Protein AF-A0A257V3H8-F1 (afdb_monomer_lite)

Foldseek 3Di:
DDDDDDDDDDDDDDDDDDDDDDDDDDDDDDDDDDDDDDDDDDDDDDDDDDDDDDDDDDDDDDDDDDDDDDDDDDDDDDDDDDDDDPDDPDDPPDDPPDPPQDFDPCLVVCVVVNFQAPVSVCVPVVCLLVLQCQACLQLQWAQFFQAPLDDHRDIDWQQPDQDQQLLFGQQLFQQFAQPVWQAQFRSHPVLSRQFFAQGGHHHPDGDDPVRSRRGNPLLFFFPDFLSSQQSGWDADPRGTTGGGRRDSNSVRRGHPGGFLVSVCLRCQLCCPCAAHWNQGLDLVQFVCNVVVDGPCVQQPADSNFTAPAFQFLQTRHHSCLPDHRAPCVPQNQQNDDDPCSVVVSVLSQAAGPQLFFQFKGKYAAEAELPFWDADPVVGWTGLRPQFRDRPSRPPTDDDHPHIDIGGFAKAKAATSDNPQNQHYYPLSFRRDAPPRPSIHIAGWHWHKYWHKFFPPAFQCPAPPNVSLCVPPVRVRHTRGFGFHVSCCTNPVDSLVRSVSSCVSSVVVVDDGPSDMDIDIDPHIRIGHHDHSGHPGTHDLQLFQAPPHPDPVVVRPDDPVRSPRSNHRD

Secondary structure (DSSP, 8-state):
------------PPP---PPPPP------------------------------------------------------------------S--------------TTHHHHHHH---THHHHHTT-TTHHHHHHTSHHHHSEEE-SSEETS-TT-EEESTTSEEGGGTEETTTTTT--TTSS-SS----GGGGSSB--SSPPPTTPPPPHHHHTTB-SHHHHBSS--HHHHTSEEEETTEEEE-----HHHHTTB-SS--HHHHHHHHHHHHSTTSSS----STTT-HHHHTT--HHHHS-EETTEE---S--SS----S-TT----THHHH-S----STTHHHHHHHTTTB-HHHHH---B-SB-EEETTS--EETTTTEE-SS------TTSTT-----S-B--BPPEEEEE----TT-TTSEETT------TTSTT-EEEEEEEEEEEEEEEEEEEGGGSTT-GGGGG-TTTTTPEEE----HHHHHHH--HHHHHHHHHHHHHTTT----S-EEEEEPSS-EEEE------SSPPPHHHHSSTT-S--TTTTT--HHHHHHHTS--

pLDDT: mean 76.51, std 23.91, range [25.48, 97.56]

Structure (mmCIF, N/CA/C/O backbone):
data_AF-A0A257V3H8-F1
#
_entry.id   AF-A0A257V3H8-F1
#
loop_
_atom_site.group_PDB
_atom_site.id
_atom_site.type_symbol
_atom_site.label_atom_id
_atom_site.label_alt_id
_atom_site.label_comp_id
_atom_site.label_asym_id
_atom_site.label_entity_id
_atom_site.label_seq_id
_atom_site.pdbx_PDB_ins_code
_atom_site.C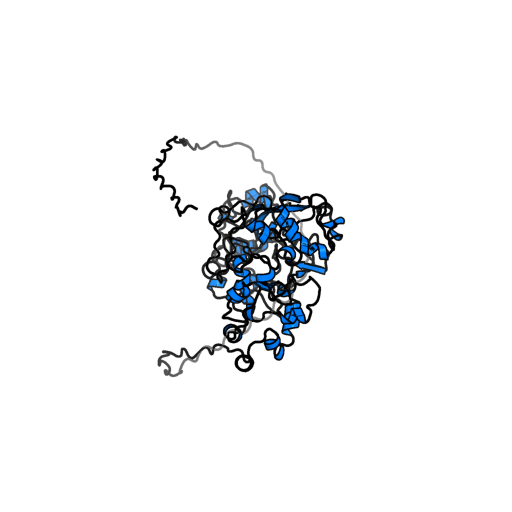artn_x
_atom_site.Cartn_y
_atom_site.Cartn_z
_atom_site.occupancy
_atom_site.B_iso_or_equiv
_atom_site.auth_seq_id
_atom_site.auth_comp_id
_atom_site.auth_asym_id
_atom_site.auth_atom_id
_atom_site.pdbx_PDB_model_num
ATOM 1 N N . MET A 1 1 ? 80.650 10.023 9.828 1.00 43.22 1 MET A N 1
ATOM 2 C CA . MET A 1 1 ? 79.212 10.230 9.554 1.00 43.22 1 MET A CA 1
ATOM 3 C C . MET A 1 1 ? 78.524 8.872 9.690 1.00 43.22 1 MET A C 1
ATOM 5 O O . MET A 1 1 ? 78.696 8.019 8.834 1.00 43.22 1 MET A O 1
ATOM 9 N N . SER A 1 2 ? 77.921 8.632 10.857 1.00 32.62 2 SER A N 1
ATOM 10 C CA . SER A 1 2 ? 77.280 7.393 11.360 1.00 32.62 2 SER A CA 1
ATOM 11 C C . SER A 1 2 ? 75.915 7.153 10.683 1.00 32.62 2 SER A C 1
ATOM 13 O O . SER A 1 2 ? 75.172 8.116 10.547 1.00 32.62 2 SER A O 1
ATOM 15 N N . VAL A 1 3 ? 75.560 6.003 10.088 1.00 34.31 3 VAL A N 1
ATOM 16 C CA . VAL A 1 3 ? 75.358 4.608 10.568 1.00 34.31 3 VAL A CA 1
ATOM 17 C C . VAL A 1 3 ? 74.050 4.389 11.360 1.00 34.31 3 VAL A C 1
ATOM 19 O O . VAL A 1 3 ? 73.882 4.936 12.443 1.00 34.31 3 VAL A O 1
ATOM 22 N N . SER A 1 4 ? 73.222 3.470 10.827 1.00 31.48 4 SER A N 1
ATOM 23 C CA . SER A 1 4 ? 72.363 2.477 11.514 1.00 31.48 4 SER A CA 1
ATOM 24 C C . SER A 1 4 ? 70.834 2.633 11.522 1.00 31.48 4 SER A C 1
ATOM 26 O O . SER A 1 4 ? 70.248 3.507 12.149 1.00 31.48 4 SER A O 1
ATOM 28 N N . SER A 1 5 ? 70.229 1.602 10.930 1.00 37.41 5 SER A N 1
ATOM 29 C CA . SER A 1 5 ? 68.927 0.967 11.165 1.00 37.41 5 SER A CA 1
ATOM 30 C C . SER A 1 5 ? 68.588 0.616 12.629 1.00 37.41 5 SER A C 1
ATOM 32 O O . SER A 1 5 ? 69.482 0.377 13.438 1.00 37.41 5 SER A O 1
ATOM 34 N N . GLY A 1 6 ? 67.288 0.444 12.908 1.00 28.61 6 GLY A N 1
ATOM 35 C CA . GLY A 1 6 ? 66.693 -0.186 14.105 1.00 28.61 6 GLY A CA 1
ATOM 36 C C . GLY A 1 6 ? 65.283 0.386 14.332 1.00 28.61 6 GLY A C 1
ATOM 37 O O . GLY A 1 6 ? 65.140 1.585 14.510 1.00 28.61 6 GLY A O 1
ATOM 38 N N . GLY A 1 7 ? 64.171 -0.342 14.206 1.00 29.55 7 GLY A N 1
ATOM 39 C CA . GLY A 1 7 ? 63.835 -1.574 14.916 1.00 29.55 7 GLY A CA 1
ATOM 40 C C . GLY A 1 7 ? 63.173 -1.229 16.259 1.00 29.55 7 GLY A C 1
ATOM 41 O O . GLY A 1 7 ? 63.878 -0.986 17.234 1.00 29.55 7 GLY A O 1
ATOM 42 N N . ARG A 1 8 ? 61.831 -1.206 16.333 1.00 33.53 8 ARG A N 1
ATOM 43 C CA . ARG A 1 8 ? 61.078 -1.181 17.606 1.00 33.53 8 ARG A CA 1
ATOM 44 C C . ARG A 1 8 ? 59.853 -2.117 17.577 1.00 33.53 8 ARG A C 1
ATOM 46 O O . ARG A 1 8 ? 59.321 -2.369 16.501 1.00 33.53 8 ARG A O 1
ATOM 53 N N . PRO A 1 9 ? 59.466 -2.672 18.744 1.00 39.47 9 PRO A N 1
ATOM 54 C CA . PRO A 1 9 ? 58.892 -4.016 18.894 1.00 39.47 9 PRO A CA 1
ATOM 55 C C . PRO A 1 9 ? 57.358 -4.022 19.072 1.00 39.47 9 PRO A C 1
ATOM 57 O O . PRO A 1 9 ? 56.771 -2.961 19.292 1.00 39.47 9 PRO A O 1
ATOM 60 N N . PRO A 1 10 ? 56.692 -5.199 19.056 1.00 40.19 10 PRO A N 1
ATOM 61 C CA . PRO A 1 10 ? 55.259 -5.295 19.322 1.00 40.19 10 PRO A CA 1
ATOM 62 C C . PRO A 1 10 ? 54.964 -5.338 20.834 1.00 40.19 10 PRO A C 1
ATOM 64 O O . PRO A 1 10 ? 55.712 -5.972 21.591 1.00 40.19 10 PRO A O 1
ATOM 67 N N . PRO A 1 11 ? 53.851 -4.755 21.318 1.00 42.88 11 PRO A N 1
ATOM 68 C CA . PRO A 1 11 ? 53.404 -4.991 22.680 1.00 42.88 11 PRO A CA 1
ATOM 69 C C . PRO A 1 11 ? 52.568 -6.278 22.782 1.00 42.88 11 PRO A C 1
ATOM 71 O O . PRO A 1 11 ? 51.450 -6.389 22.292 1.00 42.88 11 PRO A O 1
ATOM 74 N N . ARG A 1 12 ? 53.197 -7.250 23.444 1.00 33.16 12 ARG A N 1
ATOM 75 C CA . ARG A 1 12 ? 52.694 -8.291 24.359 1.00 33.16 12 ARG A CA 1
ATOM 76 C C . ARG A 1 12 ? 51.177 -8.530 24.465 1.00 33.16 12 ARG A C 1
ATOM 78 O O . ARG A 1 12 ? 50.409 -7.702 24.943 1.00 33.16 12 ARG A O 1
ATOM 85 N N . SER A 1 13 ? 50.837 -9.797 24.227 1.00 34.81 13 SER A N 1
ATOM 86 C CA . SER A 1 13 ? 49.646 -10.518 24.677 1.00 34.81 13 SER A CA 1
ATOM 87 C C . SER A 1 13 ? 49.354 -10.332 26.173 1.00 34.81 13 SER A C 1
ATOM 89 O O . SER A 1 13 ? 50.165 -10.715 27.024 1.00 34.81 13 SER A O 1
ATOM 91 N N . ALA A 1 14 ? 48.160 -9.835 26.497 1.00 33.78 14 ALA A N 1
ATOM 92 C CA . ALA A 1 14 ? 47.610 -9.856 27.846 1.00 33.78 14 ALA A CA 1
ATOM 93 C C . ALA A 1 14 ? 46.615 -11.018 27.997 1.00 33.78 14 ALA A C 1
ATOM 95 O O . ALA A 1 14 ? 45.706 -11.211 27.194 1.00 33.78 14 ALA A O 1
ATOM 96 N N . ARG A 1 15 ? 46.849 -11.802 29.052 1.00 32.09 15 ARG A N 1
ATOM 97 C CA . ARG A 1 15 ? 46.095 -12.971 29.515 1.00 32.09 15 ARG A CA 1
ATOM 98 C C . ARG A 1 15 ? 44.579 -12.761 29.546 1.00 32.09 15 ARG A C 1
ATOM 100 O O . ARG A 1 15 ? 44.089 -11.824 30.170 1.00 32.09 15 ARG A O 1
ATOM 107 N N . ALA A 1 16 ? 43.864 -13.772 29.057 1.00 32.12 16 ALA A N 1
ATOM 108 C CA . ALA A 1 16 ? 42.481 -14.049 29.416 1.00 32.12 16 ALA A CA 1
ATOM 109 C C . ALA A 1 16 ? 42.349 -14.231 30.942 1.00 32.12 16 ALA A C 1
ATOM 111 O O . ALA A 1 16 ? 42.844 -15.205 31.516 1.00 32.12 16 ALA A O 1
ATOM 112 N N . ARG A 1 17 ? 41.668 -13.292 31.607 1.00 30.88 17 ARG A N 1
ATOM 113 C CA . ARG A 1 17 ? 41.103 -13.506 32.943 1.00 30.88 17 ARG A CA 1
ATOM 114 C C . ARG A 1 17 ? 39.684 -14.033 32.770 1.00 30.88 17 ARG A C 1
ATOM 116 O O . ARG A 1 17 ? 38.803 -13.320 32.306 1.00 30.88 17 ARG A O 1
ATOM 123 N N . ARG A 1 18 ? 39.481 -15.292 33.164 1.00 35.12 18 ARG A N 1
ATOM 124 C CA . ARG A 1 18 ? 38.157 -15.860 33.433 1.00 35.12 18 ARG A CA 1
ATOM 125 C C . ARG A 1 18 ? 37.525 -15.048 34.562 1.00 35.12 18 ARG A C 1
ATOM 127 O O . ARG A 1 18 ? 38.001 -15.120 35.694 1.00 35.12 18 ARG A O 1
ATOM 134 N N . HIS A 1 19 ? 36.475 -14.291 34.261 1.00 31.17 19 HIS A N 1
ATOM 135 C CA . HIS A 1 19 ? 35.598 -13.747 35.288 1.00 31.17 19 HIS A CA 1
ATOM 136 C C . HIS A 1 19 ? 34.452 -14.725 35.536 1.00 31.17 19 HIS A C 1
ATOM 138 O O . HIS A 1 19 ? 33.703 -15.085 34.632 1.00 31.17 19 HIS A O 1
ATOM 144 N N . ARG A 1 20 ? 34.400 -15.186 36.788 1.00 28.64 20 ARG A N 1
ATOM 145 C CA . ARG A 1 20 ? 33.308 -15.943 37.395 1.00 28.64 20 ARG A CA 1
ATOM 146 C C . ARG A 1 20 ? 32.010 -15.144 37.286 1.00 28.64 20 ARG A C 1
ATOM 148 O O . ARG A 1 20 ? 31.967 -13.993 37.711 1.00 28.64 20 ARG A O 1
ATOM 155 N N . THR A 1 21 ? 30.965 -15.786 36.787 1.00 32.34 21 THR A N 1
ATOM 156 C CA . THR A 1 21 ? 29.569 -15.409 37.019 1.00 32.34 21 THR A CA 1
ATOM 157 C C . THR A 1 21 ? 29.231 -15.599 38.503 1.00 32.34 21 THR A C 1
ATOM 159 O O . THR A 1 21 ? 29.500 -16.683 39.028 1.00 32.34 21 THR A O 1
ATOM 162 N N . PRO A 1 22 ? 28.657 -14.604 39.199 1.00 31.39 22 PRO A N 1
ATOM 163 C CA . PRO A 1 22 ? 28.046 -14.823 40.499 1.00 31.39 22 PRO A CA 1
ATOM 164 C C . PRO A 1 22 ? 26.616 -15.340 40.320 1.00 31.39 22 PRO A C 1
ATOM 166 O O . PRO A 1 22 ? 25.810 -14.752 39.601 1.00 31.39 22 PRO A O 1
ATOM 169 N N . GLU A 1 23 ? 26.319 -16.445 40.999 1.00 30.25 23 GLU A N 1
ATOM 170 C CA . GLU A 1 23 ? 24.960 -16.895 41.276 1.00 30.25 23 GLU A CA 1
ATOM 171 C C . GLU A 1 23 ? 24.196 -15.806 42.042 1.00 30.25 23 GLU A C 1
ATOM 173 O O . GLU A 1 23 ? 24.648 -15.329 43.084 1.00 30.25 23 GLU A O 1
ATOM 178 N N . LEU A 1 24 ? 23.011 -15.448 41.550 1.00 30.00 24 LEU A N 1
ATOM 179 C CA . LEU A 1 24 ? 22.022 -14.669 42.287 1.00 30.00 24 LEU A CA 1
ATOM 180 C C . LEU A 1 24 ? 20.855 -15.594 42.647 1.00 30.00 24 LEU A C 1
ATOM 182 O O . LEU A 1 24 ? 20.000 -15.907 41.822 1.00 30.00 24 LEU A O 1
ATOM 186 N N . ARG A 1 25 ? 20.846 -16.035 43.909 1.00 29.47 25 ARG A N 1
ATOM 187 C CA . ARG A 1 25 ? 19.662 -16.521 44.627 1.00 29.47 25 ARG A CA 1
ATOM 188 C C . ARG A 1 25 ? 19.024 -15.353 45.383 1.00 29.47 25 ARG A C 1
ATOM 190 O O . ARG A 1 25 ? 19.713 -14.686 46.148 1.00 29.47 25 ARG A O 1
ATOM 197 N N . SER A 1 26 ? 17.720 -15.154 45.207 1.00 30.20 26 SER A N 1
ATOM 198 C CA . SER A 1 26 ? 16.745 -14.532 46.139 1.00 30.20 26 SER A CA 1
ATOM 199 C C . SER A 1 26 ? 15.416 -14.358 45.370 1.00 30.20 26 SER A C 1
ATOM 201 O O . SER A 1 26 ? 15.463 -13.972 44.212 1.00 30.20 26 SER A O 1
ATOM 203 N N . SER A 1 27 ? 14.185 -14.628 45.825 1.00 30.45 27 SER A N 1
ATOM 204 C CA . SER A 1 27 ? 13.570 -15.135 47.069 1.00 30.45 27 SER A CA 1
ATOM 205 C C . SER A 1 27 ? 12.123 -15.644 46.716 1.00 30.45 27 SER A C 1
ATOM 207 O O . SER A 1 27 ? 11.932 -16.048 45.572 1.00 30.45 27 SER A O 1
ATOM 209 N N . PRO A 1 28 ? 11.096 -15.718 47.604 1.00 36.66 28 PRO A N 1
ATOM 210 C CA . PRO A 1 28 ? 10.397 -16.959 47.981 1.00 36.66 28 PRO A CA 1
ATOM 211 C C . PRO A 1 28 ? 8.880 -16.964 47.582 1.00 36.66 28 PRO A C 1
ATOM 213 O O . PRO A 1 28 ? 8.447 -16.084 46.835 1.00 36.66 28 PRO A O 1
ATOM 216 N N . PRO A 1 29 ? 8.047 -17.953 47.995 1.00 33.34 29 PRO A N 1
ATOM 217 C CA . PRO A 1 29 ? 6.803 -18.292 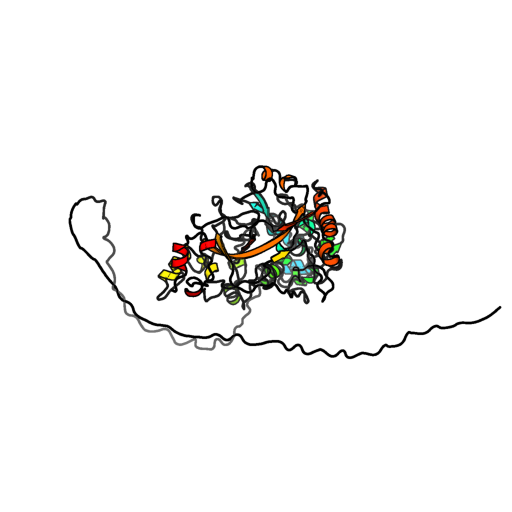47.303 1.00 33.34 29 PRO A CA 1
ATOM 218 C C . PRO A 1 29 ? 5.596 -17.474 47.785 1.00 33.34 29 PRO A C 1
ATOM 220 O O . PRO A 1 29 ? 5.438 -17.207 48.975 1.00 33.34 29 PRO A O 1
ATOM 223 N N . ARG A 1 30 ? 4.679 -17.142 46.865 1.00 32.62 30 ARG A N 1
ATOM 224 C CA . ARG A 1 30 ? 3.332 -16.666 47.214 1.00 32.62 30 ARG A CA 1
ATOM 225 C C . ARG A 1 30 ? 2.378 -17.851 47.346 1.00 32.62 30 ARG A C 1
ATOM 227 O O . ARG A 1 30 ? 2.005 -18.481 46.359 1.00 32.62 30 ARG A O 1
ATOM 234 N N . SER A 1 31 ? 1.972 -18.113 48.580 1.00 29.72 31 SER A N 1
ATOM 235 C CA . SER A 1 31 ? 0.840 -18.953 48.952 1.00 29.72 31 SER A CA 1
ATOM 236 C C . SER A 1 31 ? -0.474 -18.336 48.448 1.00 29.72 31 SER A C 1
ATOM 238 O O . SER A 1 31 ? -0.805 -17.193 48.753 1.00 29.72 31 SER A O 1
ATOM 240 N N . ARG A 1 32 ? -1.254 -19.101 47.674 1.00 30.98 32 ARG A N 1
ATOM 241 C CA . ARG A 1 32 ? -2.690 -18.851 47.485 1.00 30.98 32 ARG A CA 1
ATOM 242 C C . ARG A 1 32 ? -3.446 -19.755 48.448 1.00 30.98 32 ARG A C 1
ATOM 244 O O . ARG A 1 32 ? -3.575 -20.951 48.197 1.00 30.98 32 ARG A O 1
ATOM 251 N N . ALA A 1 33 ? -3.928 -19.171 49.540 1.00 29.62 33 ALA A N 1
ATOM 252 C CA . ALA A 1 33 ? -4.962 -19.777 50.359 1.00 29.62 33 ALA A CA 1
ATOM 253 C C . ALA A 1 33 ? -6.271 -19.802 49.553 1.00 29.62 33 ALA A C 1
ATOM 255 O O . ALA A 1 33 ? -6.720 -18.784 49.028 1.00 29.62 33 ALA A O 1
ATOM 256 N N . ARG A 1 34 ? -6.827 -21.004 49.419 1.00 29.39 34 ARG A N 1
ATOM 257 C CA . ARG A 1 34 ? -8.150 -21.318 48.883 1.00 29.39 34 ARG A CA 1
ATOM 258 C C . ARG A 1 34 ? -9.011 -21.675 50.089 1.00 29.39 34 ARG A C 1
ATOM 260 O O . ARG A 1 34 ? -8.625 -22.598 50.792 1.00 29.39 34 ARG A O 1
ATOM 267 N N . LEU A 1 35 ? -10.130 -20.991 50.304 1.00 29.73 35 LEU A N 1
ATOM 268 C CA . LEU A 1 35 ? -11.225 -21.401 51.195 1.00 29.73 35 LEU A CA 1
ATOM 269 C C . LEU A 1 35 ? -12.533 -20.716 50.725 1.00 29.73 35 LEU A C 1
ATOM 271 O O . LEU A 1 35 ? -12.448 -19.776 49.932 1.00 29.73 35 LEU A O 1
ATOM 275 N N . PRO A 1 36 ? -13.716 -21.270 51.054 1.00 34.38 36 PRO A N 1
ATOM 276 C CA . PRO A 1 36 ? -14.573 -21.864 50.031 1.00 34.38 36 PRO A CA 1
ATOM 277 C C . PRO A 1 36 ? -15.928 -21.164 49.842 1.00 34.38 36 PRO A C 1
ATOM 279 O O . PRO A 1 36 ? -16.297 -20.242 50.560 1.00 34.38 36 PRO A O 1
ATOM 282 N N . LEU A 1 37 ? -16.637 -21.658 48.823 1.00 29.77 37 LEU A N 1
ATOM 283 C CA . LEU A 1 37 ? -18.073 -21.525 48.600 1.00 29.77 37 LEU A CA 1
ATOM 284 C C . LEU A 1 37 ? -18.859 -21.897 49.860 1.00 29.77 37 LEU A C 1
ATOM 286 O O . LEU A 1 37 ? -18.651 -22.989 50.379 1.00 29.77 37 LEU A O 1
ATOM 290 N N . ASP A 1 38 ? -19.817 -21.049 50.229 1.00 27.88 38 ASP A N 1
ATOM 291 C CA . ASP A 1 38 ? -20.989 -21.459 50.991 1.00 27.88 38 ASP A CA 1
ATOM 292 C C . ASP A 1 38 ? -22.265 -20.892 50.365 1.00 27.88 38 ASP A C 1
ATOM 294 O O . ASP A 1 38 ? -22.315 -19.803 49.788 1.00 27.88 38 ASP A O 1
ATOM 298 N N . SER A 1 39 ? -23.266 -21.752 50.431 1.00 28.91 39 SER A N 1
ATOM 299 C CA . SER A 1 39 ? -24.591 -21.721 49.839 1.00 28.91 39 SER A CA 1
ATOM 300 C C . SER A 1 39 ? -25.643 -21.036 50.713 1.00 28.91 39 SER A C 1
ATOM 302 O O . SER A 1 39 ? -25.507 -20.997 51.929 1.00 28.91 39 SER A O 1
ATOM 304 N N . ALA A 1 40 ? -26.775 -20.739 50.064 1.00 27.70 40 ALA A N 1
ATOM 305 C CA . ALA A 1 40 ? -28.135 -20.675 50.611 1.00 27.70 40 ALA A CA 1
ATOM 306 C C . ALA A 1 40 ? -28.539 -19.430 51.423 1.00 27.70 40 ALA A C 1
ATOM 308 O O . ALA A 1 40 ? -27.852 -18.977 52.328 1.00 27.70 40 ALA A O 1
ATOM 309 N N . GLY A 1 41 ? -29.730 -18.913 51.103 1.00 25.75 41 GLY A N 1
ATOM 310 C CA . GLY A 1 41 ? -30.364 -17.814 51.828 1.00 25.75 41 GLY A CA 1
ATOM 311 C C . GLY A 1 41 ? -31.533 -17.205 51.060 1.00 25.75 41 GLY A C 1
ATOM 312 O O . GLY A 1 41 ? -31.388 -16.191 50.394 1.00 25.75 41 GLY A O 1
ATOM 313 N N . SER A 1 42 ? -32.664 -17.892 51.131 1.00 28.14 42 SER A N 1
ATOM 314 C CA . SER A 1 42 ? -34.004 -17.595 50.617 1.00 28.14 42 SER A CA 1
ATOM 315 C C . SER A 1 42 ? -34.648 -16.303 51.151 1.00 28.14 42 SER A C 1
ATOM 317 O O . SER A 1 42 ? -34.641 -16.131 52.364 1.00 28.14 42 SER A O 1
ATOM 319 N N . GLU A 1 43 ? -35.304 -15.553 50.241 1.00 27.61 43 GLU A N 1
ATOM 320 C CA . GLU A 1 43 ? -36.615 -14.850 50.365 1.00 27.61 43 GLU A CA 1
ATOM 321 C C . GLU A 1 43 ? -36.838 -13.836 51.535 1.00 27.61 43 GLU A C 1
ATOM 323 O O . GLU A 1 43 ? -36.036 -13.814 52.461 1.00 27.61 43 GLU A O 1
ATOM 328 N N . PRO A 1 44 ? -37.892 -12.968 51.560 1.00 40.34 44 PRO A N 1
ATOM 329 C CA . PRO A 1 44 ? -39.185 -13.105 50.871 1.00 40.34 44 PRO A CA 1
ATOM 330 C C . PRO A 1 44 ? -39.860 -11.796 50.353 1.00 40.34 44 PRO A C 1
ATOM 332 O O . PRO A 1 44 ? -39.363 -10.680 50.482 1.00 40.34 44 PRO A O 1
ATOM 335 N N . ILE A 1 45 ? -41.094 -12.010 49.881 1.00 28.75 45 ILE A N 1
ATOM 336 C CA . ILE A 1 45 ? -42.327 -11.201 49.984 1.00 28.75 45 ILE A CA 1
ATOM 337 C C . ILE A 1 45 ? -42.807 -10.314 48.800 1.00 28.75 45 ILE A C 1
ATOM 339 O O . ILE A 1 45 ? -42.184 -9.345 48.382 1.00 28.75 45 ILE A O 1
ATOM 343 N N . ILE A 1 46 ? -44.074 -10.615 48.465 1.00 30.94 46 ILE A N 1
ATOM 344 C CA . ILE A 1 46 ? -45.210 -9.816 47.955 1.00 30.94 46 ILE A CA 1
ATOM 345 C C . ILE A 1 46 ? -45.446 -9.835 46.443 1.00 30.94 46 ILE A C 1
ATOM 347 O O . ILE A 1 46 ? -44.857 -9.086 45.671 1.00 30.94 46 ILE A O 1
ATOM 351 N N . GLY A 1 47 ? -46.432 -10.650 46.058 1.00 25.48 47 GLY A N 1
ATOM 352 C CA . GLY A 1 47 ? -47.245 -10.436 44.868 1.00 25.48 47 GLY A CA 1
ATOM 353 C C . GLY A 1 47 ? -48.568 -9.742 45.195 1.00 25.48 47 GLY A C 1
ATOM 354 O O . GLY A 1 47 ? -49.015 -9.779 46.336 1.00 25.48 47 GLY A O 1
ATOM 355 N N . ASP A 1 48 ? -49.182 -9.169 44.162 1.00 27.77 48 ASP A N 1
ATOM 35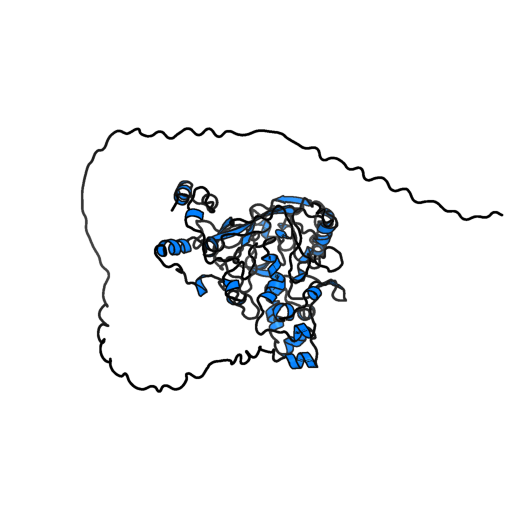6 C CA . ASP A 1 48 ? -50.632 -9.139 43.891 1.00 27.77 48 ASP A CA 1
ATOM 357 C C . ASP A 1 48 ? -50.795 -8.637 42.436 1.00 27.77 48 ASP A C 1
ATOM 359 O O . ASP A 1 48 ? -50.183 -7.641 42.059 1.00 27.77 48 ASP A O 1
ATOM 363 N N . LYS A 1 49 ? -51.220 -9.462 41.469 1.00 28.78 49 LYS A N 1
ATOM 364 C CA . LYS A 1 49 ? -52.591 -9.708 40.961 1.00 28.78 49 LYS A CA 1
ATOM 365 C C . LYS A 1 49 ? -53.436 -8.470 40.621 1.00 28.78 49 LYS A C 1
ATOM 367 O O . LYS A 1 49 ? -53.621 -7.570 41.423 1.00 28.78 49 LYS A O 1
ATOM 372 N N . GLY A 1 50 ? -54.080 -8.568 39.451 1.00 26.23 50 GLY A N 1
ATOM 373 C CA . GLY A 1 50 ? -55.244 -7.779 39.022 1.00 26.23 50 GLY A CA 1
ATOM 374 C C . GLY A 1 50 ? -55.076 -7.271 37.587 1.00 26.23 50 GLY A C 1
ATOM 375 O O . GLY A 1 50 ? -54.345 -6.318 37.386 1.00 26.23 50 GLY A O 1
ATOM 376 N N . GLN A 1 51 ? -55.516 -8.015 36.556 1.00 28.72 51 GLN A N 1
ATOM 377 C CA . GLN A 1 51 ? -56.843 -7.886 35.895 1.00 28.72 51 GLN A CA 1
ATOM 378 C C . GLN A 1 51 ? -56.992 -6.554 35.114 1.00 28.72 51 GLN A C 1
ATOM 380 O O . GLN A 1 51 ? -56.584 -5.523 35.612 1.00 28.72 51 GLN A O 1
ATOM 385 N N . THR A 1 52 ? -57.570 -6.397 33.918 1.00 27.89 52 THR A N 1
ATOM 386 C CA . THR A 1 52 ? -58.401 -7.180 32.979 1.00 27.89 52 THR A CA 1
ATOM 387 C C . THR A 1 52 ? -58.752 -6.237 31.809 1.00 27.89 52 THR A C 1
ATOM 389 O O . THR A 1 52 ? -58.809 -5.029 32.015 1.00 27.89 52 THR A O 1
ATOM 392 N N . GLY A 1 53 ? -59.138 -6.792 30.651 1.00 26.25 53 GLY A N 1
ATOM 393 C CA . GLY A 1 53 ? -60.005 -6.136 29.649 1.00 26.25 53 GLY A CA 1
ATOM 394 C C . GLY A 1 53 ? -59.244 -5.505 28.471 1.00 26.25 53 GLY A C 1
ATOM 395 O O . GLY A 1 53 ? -58.313 -4.755 28.706 1.00 26.25 53 GLY A O 1
ATOM 396 N N . ALA A 1 54 ? -59.461 -5.743 27.172 1.00 27.45 54 ALA A N 1
ATOM 397 C CA . ALA A 1 54 ? -60.545 -6.233 26.304 1.00 27.45 54 ALA A CA 1
ATOM 398 C C . ALA A 1 54 ? -60.880 -5.169 25.226 1.00 27.45 54 ALA A C 1
ATOM 400 O O . ALA A 1 54 ? -61.332 -4.083 25.558 1.00 27.45 54 ALA A O 1
ATOM 401 N N . ARG A 1 55 ? -60.764 -5.596 23.952 1.00 27.23 55 ARG A N 1
ATOM 402 C CA . ARG A 1 55 ? -61.503 -5.194 22.722 1.00 27.23 55 ARG A CA 1
ATOM 403 C C . ARG A 1 55 ? -61.271 -3.822 22.054 1.00 27.23 55 ARG A C 1
ATOM 405 O O . ARG A 1 55 ? -61.630 -2.791 22.597 1.00 27.23 55 ARG A O 1
ATOM 412 N N . HIS A 1 56 ? -60.846 -3.876 20.781 1.00 29.08 56 HIS A N 1
ATOM 413 C CA . HIS A 1 56 ? -61.603 -3.526 19.546 1.00 29.08 56 HIS A CA 1
ATOM 414 C C . HIS A 1 56 ? -60.674 -3.760 18.319 1.00 29.08 56 HIS A C 1
ATOM 416 O O . HIS A 1 56 ? -59.522 -3.348 18.365 1.00 29.08 56 HIS A O 1
ATOM 422 N N . SER A 1 57 ? -60.958 -4.647 17.340 1.00 27.33 57 SER A N 1
ATOM 423 C CA . SER A 1 57 ? -61.764 -4.456 16.097 1.00 27.33 57 SER A CA 1
ATOM 424 C C . SER A 1 57 ? -61.560 -3.064 15.463 1.00 27.33 57 SER A C 1
ATOM 426 O O . SER A 1 57 ? -61.791 -2.082 16.148 1.00 27.33 57 SER A O 1
ATOM 428 N N . ASP A 1 58 ? -61.188 -2.840 14.199 1.00 27.84 58 ASP A N 1
ATOM 429 C CA . ASP A 1 58 ? -61.515 -3.556 12.962 1.00 27.84 58 ASP A CA 1
ATOM 430 C C . ASP A 1 58 ? -60.756 -2.942 11.751 1.00 27.84 58 ASP A C 1
ATOM 432 O O . ASP A 1 58 ? -60.553 -1.733 11.725 1.00 27.84 58 ASP A O 1
ATOM 436 N N . ALA A 1 59 ? -60.483 -3.781 10.733 1.00 28.92 59 ALA A N 1
ATOM 437 C CA . ALA A 1 59 ? -60.522 -3.533 9.268 1.00 28.92 59 ALA A CA 1
ATOM 438 C C . ALA A 1 59 ? -59.577 -2.462 8.614 1.00 28.92 59 ALA A C 1
ATOM 440 O O . ALA A 1 59 ? -59.323 -1.415 9.180 1.00 28.92 59 ALA A O 1
ATOM 441 N N . ARG A 1 60 ? -59.017 -2.561 7.387 1.00 29.28 60 ARG A N 1
ATOM 442 C CA . ARG A 1 60 ? -59.329 -3.239 6.100 1.00 29.28 60 ARG A CA 1
ATOM 443 C C . ARG A 1 60 ? -58.030 -3.429 5.275 1.00 29.28 60 ARG A C 1
ATOM 445 O O . ARG A 1 60 ? -57.197 -2.537 5.246 1.00 29.28 60 ARG A O 1
ATOM 452 N N . ARG A 1 61 ? -57.787 -4.617 4.700 1.00 28.70 61 ARG A N 1
ATOM 453 C CA . ARG A 1 61 ? -57.908 -5.008 3.265 1.00 28.70 61 ARG A CA 1
ATOM 454 C C . ARG A 1 61 ? -57.179 -4.145 2.215 1.00 28.70 61 ARG A C 1
ATOM 456 O O . ARG A 1 61 ? -57.699 -3.105 1.834 1.00 28.70 61 ARG A O 1
ATOM 463 N N . VAL A 1 62 ? -56.153 -4.733 1.590 1.00 31.25 62 VAL A N 1
ATOM 464 C CA . VAL A 1 62 ? -55.921 -4.742 0.124 1.00 31.25 62 VAL A CA 1
ATOM 465 C C . VAL A 1 62 ? -55.134 -6.027 -0.200 1.00 31.25 62 VAL A C 1
ATOM 467 O O . VAL A 1 62 ? -54.031 -6.212 0.291 1.00 31.25 62 VAL A O 1
ATOM 470 N N . ASN A 1 63 ? -55.820 -7.070 -0.671 1.00 30.44 63 ASN A N 1
ATOM 471 C CA . ASN A 1 63 ? -55.887 -7.575 -2.056 1.00 30.44 63 ASN A CA 1
ATOM 472 C C . ASN A 1 63 ? -54.966 -8.781 -2.307 1.00 30.44 63 ASN A C 1
ATOM 474 O O . ASN A 1 63 ? -53.820 -8.651 -2.716 1.00 30.44 63 ASN A O 1
ATOM 478 N N . ALA A 1 64 ? -55.546 -9.965 -2.099 1.00 26.08 64 ALA A N 1
ATOM 479 C CA . ALA A 1 64 ? -55.106 -11.223 -2.678 1.00 26.08 64 ALA A CA 1
ATOM 480 C C . ALA A 1 64 ? -55.910 -11.466 -3.964 1.00 26.08 64 ALA A C 1
ATOM 482 O O . ALA A 1 64 ? -57.131 -11.619 -3.922 1.00 26.08 64 ALA A O 1
ATOM 483 N N . ALA A 1 65 ? -55.223 -11.497 -5.099 1.00 25.91 65 ALA A N 1
ATOM 484 C CA . ALA A 1 65 ? -55.696 -12.084 -6.343 1.00 25.91 65 ALA A CA 1
ATOM 485 C C . ALA A 1 65 ? -54.463 -12.571 -7.114 1.00 25.91 65 ALA A C 1
ATOM 487 O O . ALA A 1 65 ? -53.444 -11.893 -7.108 1.00 25.91 65 ALA A O 1
ATOM 488 N N . GLN A 1 66 ? -54.601 -13.715 -7.788 1.00 29.39 66 GLN A N 1
ATOM 489 C CA . GLN A 1 66 ? -53.597 -14.395 -8.624 1.00 29.39 66 GLN A CA 1
ATOM 490 C C . GLN A 1 66 ? -52.620 -15.356 -7.922 1.00 29.39 66 GLN A C 1
ATOM 492 O O . GLN A 1 66 ? -51.430 -15.369 -8.199 1.00 29.39 66 GLN A O 1
ATOM 497 N N . GLU A 1 67 ? -53.159 -16.298 -7.144 1.00 30.20 67 GLU A N 1
ATOM 498 C CA . GLU A 1 67 ? -52.627 -17.668 -7.145 1.00 30.20 67 GLU A CA 1
ATOM 499 C C . GLU A 1 67 ? -53.680 -18.601 -7.750 1.00 30.20 67 GLU A C 1
ATOM 501 O O . GLU A 1 67 ? -54.711 -18.844 -7.124 1.00 30.20 67 GLU A O 1
ATOM 506 N N . ARG A 1 68 ? -53.462 -19.056 -8.995 1.00 31.06 68 ARG A N 1
ATOM 507 C CA . ARG A 1 68 ? -54.132 -20.204 -9.651 1.00 31.06 68 ARG A CA 1
ATOM 508 C C . ARG A 1 68 ? -53.633 -20.358 -11.091 1.00 31.06 68 ARG A C 1
ATOM 510 O O . ARG A 1 68 ? -54.275 -19.891 -12.016 1.00 31.06 68 ARG A O 1
ATOM 517 N N . THR A 1 69 ? -52.485 -21.010 -11.233 1.00 29.58 69 THR A N 1
ATOM 518 C CA . THR A 1 69 ? -51.914 -21.707 -12.411 1.00 29.58 69 THR A CA 1
ATOM 519 C C . THR A 1 69 ? -50.471 -21.942 -11.969 1.00 29.58 69 THR A C 1
ATOM 521 O O . THR A 1 69 ? -49.794 -20.971 -11.672 1.00 29.58 69 THR A O 1
ATOM 524 N N . TRP A 1 70 ? -50.002 -23.136 -11.627 1.00 26.25 70 TRP A N 1
ATOM 525 C CA . TRP A 1 70 ? -49.547 -24.168 -12.551 1.00 26.25 70 TRP A CA 1
ATOM 526 C C . TRP A 1 70 ? -49.401 -25.474 -11.752 1.00 26.25 70 TRP A C 1
ATOM 528 O O . TRP A 1 70 ? -48.391 -25.709 -11.098 1.00 26.25 70 TRP A O 1
ATOM 538 N N . PHE A 1 71 ? -50.433 -26.315 -11.768 1.00 28.28 71 PHE A N 1
ATOM 539 C CA . PHE A 1 71 ? -50.387 -27.672 -11.216 1.00 28.28 71 PHE A CA 1
ATOM 540 C C . PHE A 1 71 ? -51.077 -28.614 -12.205 1.00 28.28 71 PHE A C 1
ATOM 542 O O . PHE A 1 71 ? -52.179 -29.094 -11.972 1.00 28.28 71 PHE A O 1
ATOM 549 N N . VAL A 1 72 ? -50.448 -28.832 -13.362 1.00 29.36 72 VAL A N 1
ATOM 550 C CA . VAL A 1 72 ? -50.788 -29.928 -14.280 1.00 29.36 72 VAL A CA 1
ATOM 551 C C . VAL A 1 72 ? -49.490 -30.414 -14.934 1.00 29.36 72 VAL A C 1
ATOM 553 O O . VAL A 1 72 ? -48.675 -29.601 -15.353 1.00 29.36 72 VAL A O 1
ATOM 556 N N . MET A 1 73 ? -49.343 -31.739 -15.030 1.00 27.62 73 MET A N 1
ATOM 557 C CA . MET A 1 73 ? -48.266 -32.516 -15.672 1.00 27.62 73 MET A CA 1
ATOM 558 C C . MET A 1 73 ? -47.022 -32.849 -14.831 1.00 27.62 73 MET A C 1
ATOM 560 O O . MET A 1 73 ? -45.901 -32.437 -15.109 1.00 27.62 73 MET A O 1
ATOM 564 N N . ARG A 1 74 ? -47.214 -33.777 -13.885 1.00 28.89 74 ARG A N 1
ATOM 565 C CA . ARG A 1 74 ? -46.318 -34.939 -13.754 1.00 28.89 74 ARG A CA 1
ATOM 566 C C . ARG A 1 74 ? -46.977 -36.144 -14.438 1.00 28.89 74 ARG A C 1
ATOM 568 O O . ARG A 1 74 ? -48.190 -36.292 -14.330 1.00 28.89 74 ARG A O 1
ATOM 575 N N . ALA A 1 75 ? -46.139 -37.004 -15.022 1.00 31.19 75 ALA A N 1
ATOM 576 C CA . ALA A 1 75 ? -46.358 -38.383 -15.495 1.00 31.19 75 ALA A CA 1
ATOM 577 C C . ALA A 1 75 ? -46.255 -38.568 -17.019 1.00 31.19 75 ALA A C 1
ATOM 579 O O . ALA A 1 75 ? -46.854 -37.816 -17.780 1.00 31.19 75 ALA A O 1
ATOM 580 N N . ARG A 1 76 ? -45.559 -39.655 -17.409 1.00 31.75 76 ARG A N 1
ATOM 581 C CA . ARG A 1 76 ? -44.964 -40.018 -18.720 1.00 31.75 76 ARG A CA 1
ATOM 582 C C . ARG A 1 76 ? -43.528 -39.465 -18.808 1.00 31.75 76 ARG A C 1
ATOM 584 O O . ARG A 1 76 ? -43.354 -38.264 -18.868 1.00 31.75 76 ARG A O 1
ATOM 591 N N . ILE A 1 77 ? -42.439 -40.235 -18.737 1.00 31.00 77 ILE A N 1
ATOM 592 C CA . ILE A 1 77 ? -42.145 -41.576 -19.265 1.00 31.00 77 ILE A CA 1
ATOM 593 C C . ILE A 1 77 ? -41.086 -42.241 -18.360 1.00 31.00 77 ILE A C 1
ATOM 595 O O . ILE A 1 77 ? -40.016 -41.681 -18.140 1.00 31.00 77 ILE A O 1
ATOM 599 N N . ILE A 1 78 ? -41.385 -43.440 -17.854 1.00 32.94 78 ILE A N 1
ATOM 600 C CA . ILE A 1 78 ? -40.406 -44.426 -17.377 1.00 32.94 78 ILE A CA 1
ATOM 601 C C . ILE A 1 78 ? -40.411 -45.538 -18.424 1.00 32.94 78 ILE A C 1
ATOM 603 O O . ILE A 1 78 ? -41.484 -46.039 -18.756 1.00 32.94 78 ILE A O 1
ATOM 607 N N . GLY A 1 79 ? -39.231 -45.936 -18.901 1.00 29.30 79 GLY A N 1
ATOM 608 C CA . GLY A 1 79 ? -39.043 -47.202 -19.609 1.00 29.30 79 GLY A CA 1
ATOM 609 C C . GLY A 1 79 ? -38.278 -47.081 -20.919 1.00 29.30 79 GLY A C 1
ATOM 610 O O . GLY A 1 79 ? -38.895 -46.927 -21.962 1.00 29.30 79 GLY A O 1
ATOM 611 N N . LEU A 1 80 ? -36.949 -47.203 -20.850 1.00 28.69 80 LEU A N 1
ATOM 612 C CA . LEU A 1 80 ? -36.129 -47.921 -21.836 1.00 28.69 80 LEU A CA 1
ATOM 613 C C . LEU A 1 80 ? -34.694 -48.020 -21.304 1.00 28.69 80 LEU A C 1
ATOM 615 O O . LEU A 1 80 ? -33.860 -47.138 -21.483 1.00 28.69 80 LEU A O 1
ATOM 619 N N . TRP A 1 81 ? -34.447 -49.111 -20.584 1.00 31.39 81 TRP A N 1
ATOM 620 C CA . TRP A 1 81 ? -33.124 -49.714 -20.492 1.00 31.39 81 TRP A CA 1
ATOM 621 C C . TRP A 1 81 ? -32.844 -50.485 -21.791 1.00 31.39 81 TRP A C 1
ATOM 623 O O . TRP A 1 81 ? -33.791 -50.965 -22.412 1.00 31.39 81 TRP A O 1
ATOM 633 N N . VAL A 1 82 ? -31.548 -50.692 -22.071 1.00 35.16 82 VAL A N 1
ATOM 634 C CA . VAL A 1 82 ? -30.923 -51.750 -22.901 1.00 35.16 82 VAL A CA 1
ATOM 635 C C . VAL A 1 82 ? -30.163 -51.232 -24.148 1.00 35.16 82 VAL A C 1
ATOM 637 O O . VAL A 1 82 ? -30.754 -50.794 -25.126 1.00 35.16 82 VAL A O 1
ATOM 640 N N . LEU A 1 83 ? -28.826 -51.402 -24.066 1.00 33.88 83 LEU A N 1
ATOM 641 C CA . LEU A 1 83 ? -27.754 -51.391 -25.092 1.00 33.88 83 LEU A CA 1
ATOM 642 C C . LEU A 1 83 ? -26.931 -50.104 -25.295 1.00 33.88 83 LEU A C 1
ATOM 644 O O . LEU A 1 83 ? -27.134 -49.351 -26.240 1.00 33.88 83 LEU A O 1
ATOM 648 N N . LEU A 1 84 ? -25.867 -49.965 -24.494 1.00 31.81 84 LEU A N 1
ATOM 649 C CA . LEU A 1 84 ? -24.606 -49.353 -24.931 1.00 31.81 84 LEU A CA 1
ATOM 650 C C . LEU A 1 84 ? -23.482 -50.396 -24.769 1.00 31.81 84 LEU A C 1
ATOM 652 O O . LEU A 1 84 ? -23.425 -51.053 -23.726 1.00 31.81 84 LEU A O 1
ATOM 656 N N . PRO A 1 85 ? -22.633 -50.614 -25.788 1.00 36.03 85 PRO A N 1
ATOM 657 C CA . PRO A 1 85 ? -21.684 -51.718 -25.799 1.00 36.03 85 PRO A CA 1
ATOM 658 C C . PRO A 1 85 ? -20.491 -51.466 -24.869 1.00 36.03 85 PRO A C 1
ATOM 660 O O . PRO A 1 85 ? -19.876 -50.399 -24.879 1.00 36.03 85 PRO A O 1
ATOM 663 N N . LEU A 1 86 ? -20.141 -52.510 -24.110 1.00 38.84 86 LEU A N 1
ATOM 664 C CA . LEU A 1 86 ? -18.845 -52.700 -23.463 1.00 38.84 86 LEU A CA 1
ATOM 665 C C . LEU A 1 86 ? -17.734 -52.715 -24.523 1.00 38.84 86 LEU A C 1
ATOM 667 O O . LEU A 1 86 ? -17.355 -53.771 -25.012 1.00 38.84 86 LEU A O 1
ATOM 671 N N . THR A 1 87 ? -17.166 -51.561 -24.831 1.00 39.62 87 THR A N 1
ATOM 672 C CA . THR A 1 87 ? -15.766 -51.436 -25.248 1.00 39.62 87 THR A CA 1
ATOM 673 C C . THR A 1 87 ? -15.335 -50.031 -24.874 1.00 39.62 87 THR A C 1
ATOM 675 O O . THR A 1 87 ? -16.003 -49.097 -25.296 1.00 39.62 87 THR A O 1
ATOM 678 N N . TRP A 1 88 ? -14.261 -49.926 -24.089 1.00 35.16 88 TRP A N 1
ATOM 679 C CA . TRP A 1 88 ? -13.471 -48.747 -23.668 1.00 35.16 88 TRP A CA 1
ATOM 680 C C . TRP A 1 88 ? -13.115 -48.838 -22.169 1.00 35.16 88 TRP A C 1
ATOM 682 O O . TRP A 1 88 ? -13.209 -47.885 -21.407 1.00 35.16 88 TRP A O 1
ATOM 692 N N . PHE A 1 89 ? -12.668 -50.021 -21.742 1.00 37.66 89 PHE A N 1
ATOM 693 C CA . PHE A 1 89 ? -11.783 -50.181 -20.588 1.00 37.66 89 PHE A CA 1
ATOM 694 C C . PHE A 1 89 ? -10.454 -50.726 -21.118 1.00 37.66 89 PHE A C 1
ATOM 696 O O . PHE A 1 89 ? -10.140 -51.904 -20.990 1.00 37.66 89 PHE A O 1
ATOM 703 N N . ILE A 1 90 ? -9.703 -49.859 -21.796 1.00 38.56 90 ILE A N 1
ATOM 704 C CA . ILE A 1 90 ? -8.270 -50.029 -22.044 1.00 38.56 90 ILE A CA 1
ATOM 705 C C . ILE A 1 90 ? -7.615 -48.743 -21.544 1.00 38.56 90 ILE A C 1
ATOM 707 O O . ILE A 1 90 ? -8.139 -47.651 -21.749 1.00 38.56 90 ILE A O 1
ATOM 711 N N . GLY A 1 91 ? -6.540 -48.916 -20.782 1.00 36.84 91 GLY A N 1
ATOM 712 C CA . GLY A 1 91 ? -5.996 -47.958 -19.833 1.00 36.84 91 GLY A CA 1
ATOM 713 C C . GLY A 1 91 ? -5.843 -46.523 -20.328 1.00 36.84 91 GLY A C 1
ATOM 714 O O . GLY A 1 91 ? -5.131 -46.249 -21.287 1.00 36.84 91 GLY A O 1
ATOM 715 N N . ALA A 1 92 ? -6.368 -45.589 -19.538 1.00 37.62 92 ALA A N 1
ATOM 716 C CA . ALA A 1 92 ? -5.802 -44.251 -19.441 1.00 37.62 92 ALA A CA 1
ATOM 717 C C . ALA A 1 92 ? -4.557 -44.302 -18.533 1.00 37.62 92 ALA A C 1
ATOM 719 O O . ALA A 1 92 ? -4.513 -43.708 -17.458 1.00 37.62 92 ALA A O 1
ATOM 720 N N . GLN A 1 93 ? -3.544 -45.063 -18.951 1.00 37.94 93 GLN A N 1
ATOM 721 C CA . GLN A 1 93 ? -2.176 -44.830 -18.514 1.00 37.94 93 GLN A CA 1
ATOM 722 C C . GLN A 1 93 ? -1.552 -43.878 -19.530 1.00 37.94 93 GLN A C 1
ATOM 724 O O . GLN A 1 93 ? -1.292 -44.241 -20.668 1.00 37.94 93 GLN A O 1
ATOM 729 N N . GLN A 1 94 ? -1.339 -42.653 -19.054 1.00 41.88 94 GLN A N 1
ATOM 730 C CA . GLN A 1 94 ? -0.507 -41.609 -19.639 1.00 41.88 94 GLN A CA 1
ATOM 731 C C . GLN A 1 94 ? -0.927 -41.073 -21.010 1.00 41.88 94 GLN A C 1
ATOM 733 O O . GLN A 1 94 ? -0.479 -41.504 -22.064 1.00 41.88 94 GLN A O 1
ATOM 738 N N . SER A 1 95 ? -1.556 -39.908 -20.949 1.00 36.50 95 SER A N 1
ATOM 739 C CA . SER A 1 95 ? -0.993 -38.789 -21.690 1.00 36.50 95 SER A CA 1
ATOM 740 C C . SER A 1 95 ? -0.988 -37.562 -20.791 1.00 36.50 95 SER A C 1
ATOM 742 O O . SER A 1 95 ? -1.900 -36.740 -20.808 1.00 36.50 95 SER A O 1
ATOM 744 N N . SER A 1 96 ? 0.114 -37.402 -20.056 1.00 41.34 96 SER A N 1
ATOM 745 C CA . SER A 1 96 ? 0.696 -36.100 -19.707 1.00 41.34 96 SER A CA 1
ATOM 746 C C . SER A 1 96 ? 1.124 -35.364 -20.988 1.00 41.34 96 SER A C 1
ATOM 748 O O . SER A 1 96 ? 2.250 -34.883 -21.103 1.00 41.34 96 SER A O 1
ATOM 750 N N . ALA A 1 97 ? 0.241 -35.334 -21.991 1.00 39.28 97 ALA A N 1
ATOM 751 C CA . ALA A 1 97 ? 0.407 -34.601 -23.224 1.00 39.28 97 ALA A CA 1
ATOM 752 C C . ALA A 1 97 ? 0.300 -33.129 -22.856 1.00 39.28 97 ALA A C 1
ATOM 754 O O . ALA A 1 97 ? -0.783 -32.564 -22.767 1.00 39.28 97 ALA A O 1
ATOM 755 N N . MET A 1 98 ? 1.468 -32.581 -22.534 1.00 43.06 98 MET A N 1
ATOM 756 C CA . MET A 1 98 ? 1.876 -31.217 -22.811 1.00 43.06 98 MET A CA 1
ATOM 757 C C . MET A 1 98 ? 0.724 -30.225 -22.677 1.00 43.06 98 MET A C 1
ATOM 759 O O . MET A 1 98 ? 0.093 -29.837 -23.658 1.00 43.06 98 MET A O 1
ATOM 763 N N . LEU A 1 99 ? 0.510 -29.745 -21.448 1.00 44.28 99 LEU A N 1
ATOM 764 C CA . LEU A 1 99 ? 0.111 -28.354 -21.281 1.00 44.28 99 LEU A CA 1
ATOM 765 C C . LEU A 1 99 ? 1.136 -27.553 -22.083 1.00 44.28 99 LEU A C 1
ATOM 767 O O . LEU A 1 99 ? 2.255 -27.350 -21.607 1.00 44.28 99 LEU A O 1
ATOM 771 N N . ASN A 1 100 ? 0.804 -27.204 -23.329 1.00 48.00 100 ASN A N 1
ATOM 772 C CA . ASN A 1 100 ? 1.593 -26.286 -24.130 1.00 48.00 100 ASN A CA 1
ATOM 773 C C . ASN A 1 100 ? 1.717 -25.038 -23.269 1.00 48.00 100 ASN A C 1
ATOM 775 O O . ASN A 1 100 ? 0.754 -24.287 -23.107 1.00 48.00 100 ASN A O 1
ATOM 779 N N . LYS A 1 101 ? 2.875 -24.883 -22.618 1.00 73.50 101 LYS A N 1
ATOM 780 C CA . LYS A 1 101 ? 3.174 -23.694 -21.836 1.00 73.50 101 LYS A CA 1
ATOM 781 C C . LYS A 1 101 ? 3.007 -22.555 -22.817 1.00 73.50 101 LYS A C 1
ATOM 783 O O . LYS A 1 101 ? 3.675 -22.545 -23.846 1.00 73.50 101 LYS A O 1
ATOM 788 N N . TRP A 1 102 ? 2.053 -21.674 -22.543 1.00 89.25 102 TRP A N 1
ATOM 789 C CA . TRP A 1 102 ? 1.840 -20.512 -23.383 1.00 89.25 102 TRP A CA 1
ATOM 790 C C . TRP A 1 102 ? 3.179 -19.791 -23.541 1.00 89.25 102 TRP A C 1
ATOM 792 O O . TRP A 1 102 ? 3.879 -19.550 -22.556 1.00 89.25 102 TRP A O 1
ATOM 802 N N . VAL A 1 103 ? 3.541 -19.516 -24.787 1.00 89.19 103 VAL A N 1
ATOM 803 C CA . VAL A 1 103 ? 4.741 -18.771 -25.149 1.00 89.19 103 VAL A CA 1
ATOM 804 C C . VAL A 1 103 ? 4.263 -17.449 -25.721 1.00 89.19 103 VAL A C 1
ATOM 806 O O . VAL A 1 103 ? 3.348 -17.432 -26.548 1.00 89.19 103 VAL A O 1
ATOM 809 N N . HIS A 1 104 ? 4.855 -16.346 -25.270 1.00 94.75 104 HIS A N 1
ATOM 810 C CA . HIS A 1 104 ? 4.491 -15.031 -25.773 1.00 94.75 104 HIS A CA 1
ATOM 811 C C . HIS A 1 104 ? 4.802 -14.950 -27.286 1.00 94.75 104 HIS A C 1
ATOM 813 O O . HIS A 1 104 ? 5.935 -15.244 -27.676 1.00 94.75 104 HIS A O 1
ATOM 819 N N . PRO A 1 105 ? 3.851 -14.546 -28.152 1.00 94.25 105 PRO A N 1
ATOM 820 C CA . PRO A 1 105 ? 4.054 -14.519 -29.608 1.00 94.25 105 PRO A CA 1
ATOM 821 C C . PRO A 1 105 ? 5.234 -13.650 -30.063 1.00 94.25 105 PRO A C 1
ATOM 823 O O . PRO A 1 105 ? 5.899 -13.968 -31.041 1.00 94.25 105 PRO A O 1
ATOM 826 N N . GLY A 1 106 ? 5.538 -12.585 -29.318 1.00 94.06 106 GLY A N 1
ATOM 827 C CA . GLY A 1 106 ? 6.696 -11.717 -29.564 1.00 94.06 106 GLY A CA 1
ATOM 828 C C . GLY A 1 106 ? 8.059 -12.307 -29.174 1.00 94.06 106 GLY A C 1
ATOM 829 O O . GLY A 1 106 ? 9.061 -11.612 -29.303 1.00 94.06 106 GLY A O 1
ATOM 830 N N . ASN A 1 107 ? 8.137 -13.551 -28.681 1.00 94.56 107 ASN A N 1
ATOM 831 C CA . ASN A 1 107 ? 9.411 -14.138 -28.249 1.00 94.56 107 ASN A CA 1
ATOM 832 C C . ASN A 1 107 ? 10.431 -14.262 -29.387 1.00 94.56 107 ASN A C 1
ATOM 834 O O . ASN A 1 107 ? 11.613 -14.048 -29.138 1.00 94.56 107 ASN A O 1
ATOM 838 N N . GLU A 1 108 ? 10.007 -14.596 -30.610 1.00 92.75 108 GLU A N 1
ATOM 839 C CA . GLU A 1 108 ? 10.938 -14.664 -31.748 1.00 92.75 108 GLU A CA 1
ATOM 840 C C . GLU A 1 108 ? 11.492 -13.277 -32.087 1.00 92.75 108 GLU A C 1
ATOM 842 O O . GLU A 1 108 ? 12.706 -13.114 -32.168 1.00 92.75 108 GLU A O 1
ATOM 847 N N . THR A 1 109 ? 10.638 -12.248 -32.116 1.00 92.31 109 THR A N 1
ATOM 848 C CA . THR A 1 109 ? 11.078 -10.855 -32.277 1.00 92.31 109 THR A CA 1
ATOM 849 C C . THR A 1 109 ? 12.097 -10.466 -31.205 1.00 92.31 109 THR A C 1
ATOM 851 O O . THR A 1 109 ? 13.168 -9.974 -31.531 1.00 92.31 109 THR A O 1
ATOM 854 N N . ILE A 1 110 ? 11.825 -10.764 -29.930 1.00 95.31 110 ILE A N 1
ATOM 855 C CA . ILE A 1 110 ? 12.745 -10.464 -28.822 1.00 95.31 110 ILE A CA 1
ATOM 856 C C . ILE A 1 110 ? 14.083 -11.214 -28.962 1.00 95.31 110 ILE A C 1
ATOM 858 O O . ILE A 1 110 ? 15.125 -10.660 -28.611 1.00 95.31 110 ILE A O 1
ATOM 862 N N . LYS A 1 111 ? 14.095 -12.459 -29.460 1.00 95.06 111 LYS A N 1
ATOM 863 C CA . LYS A 1 111 ? 15.343 -13.207 -29.706 1.00 95.06 111 LYS A CA 1
ATOM 864 C C . LYS A 1 111 ? 16.179 -12.574 -30.813 1.00 95.06 111 LYS A C 1
ATOM 866 O O . LYS A 1 111 ? 17.398 -12.529 -30.684 1.00 95.06 111 LYS A O 1
ATOM 871 N N . GLU A 1 112 ? 15.533 -12.115 -31.880 1.00 92.94 112 GLU A N 1
ATOM 872 C CA . GLU A 1 112 ? 16.196 -11.542 -33.052 1.00 92.94 112 GLU A CA 1
ATOM 873 C C . GLU A 1 112 ? 16.688 -10.111 -32.800 1.00 92.94 112 GLU A C 1
ATOM 875 O O . GLU A 1 112 ? 17.837 -9.793 -33.099 1.00 92.94 112 GLU A O 1
ATOM 880 N N . SER A 1 113 ? 15.842 -9.248 -32.226 1.00 90.69 113 SER A N 1
ATOM 881 C CA . SER A 1 113 ? 16.129 -7.816 -32.039 1.00 90.69 113 SER A CA 1
ATOM 882 C C . SER A 1 113 ? 16.651 -7.447 -30.648 1.00 90.69 113 SER A C 1
ATOM 884 O O . SER A 1 113 ? 17.031 -6.295 -30.413 1.00 90.69 113 SER A O 1
ATOM 886 N N . GLY A 1 114 ? 16.629 -8.394 -29.707 1.00 93.56 114 GLY A N 1
ATOM 887 C CA . GLY A 1 114 ? 16.847 -8.134 -28.287 1.00 93.56 114 GLY A CA 1
ATOM 888 C C . GLY A 1 114 ? 15.662 -7.431 -27.611 1.00 93.56 114 GLY A C 1
ATOM 889 O O . GLY A 1 114 ? 14.690 -7.033 -28.255 1.00 93.56 114 GLY A O 1
ATOM 890 N N . TYR A 1 115 ? 15.763 -7.264 -26.288 1.00 94.69 115 TYR A N 1
ATOM 891 C CA . TYR A 1 115 ? 14.831 -6.472 -25.482 1.00 94.69 115 TYR A CA 1
ATOM 892 C C . TYR A 1 115 ? 15.425 -5.089 -25.197 1.00 94.69 115 TYR A C 1
ATOM 894 O O . TYR A 1 115 ? 16.453 -4.972 -24.531 1.00 94.69 115 TYR A O 1
ATOM 902 N N . GLN A 1 116 ? 14.766 -4.045 -25.692 1.00 91.75 116 GLN A N 1
ATOM 903 C CA . GLN A 1 116 ? 15.188 -2.643 -25.605 1.00 91.75 116 GLN A CA 1
ATOM 904 C C . GLN A 1 116 ? 14.280 -1.835 -24.665 1.00 91.75 116 GLN A C 1
ATOM 906 O O . GLN A 1 116 ? 14.018 -0.663 -24.901 1.00 91.75 116 GLN A O 1
ATOM 911 N N . GLY A 1 117 ? 13.760 -2.474 -23.613 1.00 92.19 117 GLY A N 1
ATOM 912 C CA . GLY A 1 117 ? 12.810 -1.844 -22.696 1.00 92.19 117 GLY A CA 1
ATOM 913 C C . GLY A 1 117 ? 11.385 -1.807 -23.247 1.00 92.19 117 GLY A C 1
ATOM 914 O O . GLY A 1 117 ? 11.024 -2.583 -24.141 1.00 92.19 117 GLY A O 1
ATOM 915 N N . ALA A 1 118 ? 10.576 -0.901 -22.696 1.00 92.38 118 ALA A N 1
ATOM 916 C CA . ALA A 1 118 ? 9.138 -0.804 -22.940 1.00 92.38 118 ALA A CA 1
ATOM 917 C C . ALA A 1 118 ? 8.776 -0.601 -24.426 1.00 92.38 118 ALA A C 1
ATOM 919 O O . ALA A 1 118 ? 7.722 -1.048 -24.879 1.00 92.38 118 ALA A O 1
ATOM 920 N N . GLN A 1 119 ? 9.679 0.003 -25.204 1.00 91.25 119 GLN A N 1
ATOM 921 C CA . GLN A 1 119 ? 9.548 0.228 -26.646 1.00 91.25 119 GLN A CA 1
ATOM 922 C C . GLN A 1 119 ? 9.454 -1.083 -27.434 1.00 91.25 119 GLN A C 1
ATOM 924 O O . GLN A 1 119 ? 8.805 -1.135 -28.472 1.00 91.25 119 GLN A O 1
ATOM 929 N N . THR A 1 120 ? 10.058 -2.160 -26.925 1.00 94.31 120 THR A N 1
ATOM 930 C CA . THR A 1 120 ? 9.922 -3.502 -27.517 1.00 94.31 120 THR A CA 1
ATOM 931 C C . THR A 1 120 ? 8.467 -3.964 -27.469 1.00 94.31 120 THR A C 1
ATOM 933 O O . THR A 1 120 ? 7.962 -4.576 -28.407 1.00 94.31 120 THR A O 1
ATOM 936 N N . CYS A 1 121 ? 7.782 -3.658 -26.365 1.00 94.12 121 CYS A N 1
ATOM 937 C CA . CYS A 1 121 ? 6.410 -4.073 -26.104 1.00 94.12 121 CYS A CA 1
ATOM 938 C C . CYS A 1 121 ? 5.409 -3.194 -26.862 1.00 94.12 121 CYS A C 1
ATOM 940 O O . CYS A 1 121 ? 4.423 -3.701 -27.399 1.00 94.12 121 CYS A O 1
ATOM 942 N N . SER A 1 122 ? 5.660 -1.882 -26.926 1.00 91.56 122 SER A N 1
ATOM 943 C CA . SER A 1 122 ? 4.725 -0.912 -27.504 1.00 91.56 122 SER A CA 1
ATOM 944 C C . SER A 1 122 ? 4.515 -1.066 -29.011 1.00 91.56 122 SER A C 1
ATOM 946 O O . SER A 1 122 ? 3.515 -0.573 -29.521 1.00 91.56 122 SER A O 1
ATOM 948 N N . VAL A 1 123 ? 5.372 -1.817 -29.718 1.00 92.06 123 VAL A N 1
ATOM 949 C CA . VAL A 1 123 ? 5.145 -2.195 -31.126 1.00 92.06 123 VAL A CA 1
ATOM 950 C C . VAL A 1 123 ? 3.796 -2.905 -31.303 1.00 92.06 123 VAL A C 1
ATOM 952 O O . VAL A 1 123 ? 3.079 -2.625 -32.261 1.00 92.06 123 VAL A O 1
ATOM 955 N N . CYS A 1 124 ? 3.440 -3.797 -30.371 1.00 93.94 124 CYS A N 1
ATOM 956 C CA . CYS A 1 124 ? 2.181 -4.557 -30.394 1.00 93.94 124 CYS A CA 1
ATOM 957 C C . CYS A 1 124 ? 1.178 -4.097 -29.322 1.00 93.94 124 CYS A C 1
ATOM 959 O O . CYS A 1 124 ? -0.021 -4.313 -29.470 1.00 93.94 124 CYS A O 1
ATOM 961 N N . HIS A 1 125 ? 1.657 -3.471 -28.246 1.00 94.56 125 HIS A N 1
ATOM 962 C CA . HIS A 1 125 ? 0.857 -3.006 -27.111 1.00 94.56 125 HIS A CA 1
ATOM 963 C C . HIS A 1 125 ? 0.887 -1.477 -27.019 1.00 94.56 125 HIS A C 1
ATOM 965 O O . HIS A 1 125 ? 1.358 -0.912 -26.033 1.00 94.56 125 HIS A O 1
ATOM 971 N N . GLN A 1 126 ? 0.424 -0.814 -28.079 1.00 91.12 126 GLN A N 1
ATOM 972 C CA . GLN A 1 126 ? 0.547 0.639 -28.257 1.00 91.12 126 GLN A CA 1
ATOM 973 C C . GLN A 1 126 ? -0.111 1.431 -27.118 1.00 91.12 126 GLN A C 1
ATOM 975 O O . GLN A 1 126 ? 0.470 2.396 -26.623 1.00 91.12 126 GLN A O 1
ATOM 980 N N . ASP A 1 127 ? -1.261 0.962 -26.634 1.00 93.12 127 ASP A N 1
ATOM 981 C CA . ASP A 1 127 ? -2.007 1.636 -25.570 1.00 93.12 127 ASP A CA 1
ATOM 982 C C . ASP A 1 127 ? -1.431 1.372 -24.172 1.00 93.12 127 ASP A C 1
ATOM 984 O O . ASP A 1 127 ? -1.626 2.176 -23.266 1.00 93.12 127 ASP A O 1
ATOM 988 N N . ALA A 1 128 ? -0.670 0.287 -23.975 1.00 93.81 128 ALA A N 1
ATOM 989 C CA . ALA A 1 128 ? -0.273 -0.171 -22.640 1.00 93.81 128 ALA A CA 1
ATOM 990 C C . ALA A 1 128 ? 0.588 0.848 -21.879 1.00 93.81 128 ALA A C 1
ATOM 992 O O . ALA A 1 128 ? 0.439 0.990 -20.667 1.00 93.81 128 ALA A O 1
ATOM 993 N N . LEU A 1 129 ? 1.463 1.586 -22.574 1.00 91.00 129 LEU A N 1
ATOM 994 C CA . LEU A 1 129 ? 2.282 2.632 -21.947 1.00 91.00 129 LEU A CA 1
ATOM 995 C C . LEU A 1 129 ? 1.433 3.817 -21.467 1.00 91.00 129 LEU A C 1
ATOM 997 O O . LEU A 1 129 ? 1.705 4.396 -20.416 1.00 91.00 129 LEU A O 1
ATOM 1001 N N . GLN A 1 130 ? 0.386 4.162 -22.213 1.00 88.25 130 GLN A N 1
ATOM 1002 C CA . GLN A 1 130 ? -0.547 5.209 -21.807 1.00 88.25 130 GLN A CA 1
ATOM 1003 C C . GLN A 1 130 ? -1.482 4.709 -20.705 1.00 88.25 130 GLN A C 1
ATOM 1005 O O . GLN A 1 130 ? -1.736 5.425 -19.745 1.00 88.25 130 GLN A O 1
ATOM 1010 N N . GLU A 1 131 ? -1.963 3.470 -20.784 1.00 93.44 131 GLU A N 1
ATOM 1011 C CA . GLU A 1 131 ? -2.792 2.870 -19.739 1.00 93.44 131 GLU A CA 1
ATOM 1012 C C . GLU A 1 131 ? -2.057 2.830 -18.396 1.00 93.44 131 GLU A C 1
ATOM 1014 O O . GLU A 1 131 ? -2.549 3.384 -17.413 1.00 93.44 131 GLU A O 1
ATOM 1019 N N . ILE A 1 132 ? -0.856 2.237 -18.362 1.00 92.88 132 ILE A N 1
ATOM 1020 C CA . ILE A 1 132 ? -0.106 1.994 -17.125 1.00 92.88 132 ILE A CA 1
ATOM 1021 C C . ILE A 1 132 ? 0.271 3.298 -16.411 1.00 92.88 132 ILE A C 1
ATOM 1023 O O . ILE A 1 132 ? 0.235 3.359 -15.181 1.00 92.88 132 ILE A O 1
ATOM 1027 N N . THR A 1 133 ? 0.577 4.363 -17.155 1.00 90.44 133 THR A N 1
ATOM 1028 C CA . THR A 1 133 ? 0.969 5.656 -16.572 1.00 90.44 133 THR A CA 1
ATOM 1029 C C . THR A 1 133 ? -0.196 6.453 -15.990 1.00 90.44 133 THR A C 1
ATOM 1031 O O . THR A 1 133 ? 0.020 7.358 -15.185 1.00 90.44 133 THR A O 1
ATOM 1034 N N . HIS A 1 134 ? -1.436 6.060 -16.287 1.00 91.06 134 HIS A N 1
ATOM 1035 C CA . HIS A 1 134 ? -2.643 6.590 -15.648 1.00 91.06 134 HIS A CA 1
ATOM 1036 C C . HIS A 1 134 ? -3.141 5.727 -14.477 1.00 91.06 134 HIS A C 1
ATOM 1038 O O . HIS A 1 134 ? -4.271 5.914 -14.017 1.00 91.06 134 HIS A O 1
ATOM 1044 N N . THR A 1 135 ? -2.323 4.787 -13.995 1.00 95.12 135 THR A N 1
ATOM 1045 C CA . THR A 1 135 ? -2.646 3.939 -12.838 1.00 95.12 135 THR A CA 1
ATOM 1046 C C . THR A 1 135 ? -2.004 4.450 -11.551 1.00 95.12 135 THR A C 1
ATOM 1048 O O . THR A 1 135 ? -1.011 5.181 -11.561 1.00 95.12 135 THR A O 1
ATOM 1051 N N . VAL A 1 136 ? -2.513 3.980 -10.415 1.00 95.19 136 VAL A N 1
ATOM 1052 C CA . VAL A 1 136 ? -1.932 4.174 -9.084 1.00 95.19 136 VAL A CA 1
ATOM 1053 C C . VAL A 1 136 ? -0.538 3.556 -8.983 1.00 95.19 136 VAL A C 1
ATOM 1055 O O . VAL A 1 136 ? 0.297 4.092 -8.261 1.00 95.19 136 VAL A O 1
ATOM 1058 N N . HIS A 1 137 ? -0.249 2.462 -9.693 1.00 94.94 137 HIS A N 1
ATOM 1059 C CA . HIS A 1 137 ? 1.074 1.824 -9.646 1.00 94.94 137 HIS A CA 1
ATOM 1060 C C . HIS A 1 137 ? 2.171 2.695 -10.269 1.00 94.94 137 HIS A C 1
ATOM 1062 O O . HIS A 1 137 ? 3.327 2.595 -9.858 1.00 94.94 137 HIS A O 1
ATOM 1068 N N . TRP A 1 138 ? 1.797 3.572 -11.205 1.00 94.88 138 TRP A N 1
ATOM 1069 C CA . TRP A 1 138 ? 2.663 4.622 -11.727 1.00 94.88 138 TRP A CA 1
ATOM 1070 C C . TRP A 1 138 ? 2.575 5.899 -10.891 1.00 94.88 138 TRP A C 1
ATOM 1072 O O . TRP A 1 138 ? 3.527 6.296 -10.235 1.00 94.88 138 TRP A O 1
ATOM 1082 N N . ALA A 1 139 ? 1.410 6.547 -10.859 1.00 93.12 139 ALA A N 1
ATOM 1083 C CA . ALA A 1 139 ? 1.267 7.874 -10.263 1.00 93.12 139 ALA A CA 1
ATOM 1084 C C . ALA A 1 139 ? 1.458 7.881 -8.736 1.00 93.12 139 ALA A C 1
ATOM 1086 O O . ALA A 1 139 ? 1.585 8.948 -8.134 1.00 93.12 139 ALA A O 1
ATOM 1087 N N . LEU A 1 140 ? 1.409 6.705 -8.095 1.00 93.69 140 LEU A N 1
ATOM 1088 C CA . LEU A 1 140 ? 1.400 6.517 -6.642 1.00 93.69 140 LEU A CA 1
ATOM 1089 C C . LEU A 1 140 ? 0.282 7.314 -5.946 1.00 93.69 140 LEU A C 1
ATOM 1091 O O . LEU A 1 140 ? 0.328 7.543 -4.737 1.00 93.69 140 LEU A O 1
ATOM 1095 N N . ALA A 1 141 ? -0.730 7.725 -6.706 1.00 93.88 141 ALA A N 1
ATOM 1096 C CA . ALA A 1 141 ? -1.857 8.546 -6.303 1.00 93.88 141 ALA A CA 1
ATOM 1097 C C . ALA A 1 141 ? -3.009 8.362 -7.298 1.00 93.88 141 ALA A C 1
ATOM 1099 O O . ALA A 1 141 ? -2.795 7.976 -8.444 1.00 93.88 141 ALA A O 1
ATOM 1100 N N . SER A 1 142 ? -4.226 8.664 -6.863 1.00 92.94 142 SER A N 1
ATOM 1101 C CA . SER A 1 142 ? -5.387 8.812 -7.742 1.00 92.94 142 SER A CA 1
ATOM 1102 C C . SER A 1 142 ? -6.218 10.006 -7.285 1.00 92.94 142 SER A C 1
ATOM 1104 O O . SER A 1 142 ? -6.117 10.392 -6.115 1.00 92.94 142 SER A O 1
ATOM 1106 N N . PRO A 1 143 ? -7.095 10.555 -8.142 1.00 91.06 143 PRO A N 1
ATOM 1107 C CA . PRO A 1 143 ? -8.201 11.370 -7.664 1.00 91.06 143 PRO A CA 1
ATOM 1108 C C . PRO A 1 143 ? -8.952 10.614 -6.564 1.00 91.06 143 PRO A C 1
ATOM 1110 O O . PRO A 1 143 ? -9.277 9.432 -6.721 1.00 91.06 143 PRO A O 1
ATOM 1113 N N . ILE A 1 144 ? -9.171 11.271 -5.432 1.00 87.88 144 ILE A N 1
ATOM 1114 C CA . ILE A 1 144 ? -9.916 10.701 -4.310 1.00 87.88 144 ILE A CA 1
ATOM 1115 C C . ILE A 1 144 ? -11.351 11.214 -4.287 1.00 87.88 144 ILE A C 1
ATOM 1117 O O . ILE A 1 144 ? -11.685 12.248 -4.867 1.00 87.88 144 ILE A O 1
ATOM 1121 N N . ARG A 1 145 ? -12.186 10.498 -3.540 1.00 83.06 145 ARG A N 1
ATOM 1122 C CA . ARG A 1 145 ? -13.558 10.874 -3.208 1.00 83.06 145 ARG A CA 1
ATOM 1123 C C . ARG A 1 145 ? -13.770 10.698 -1.711 1.00 83.06 145 ARG A C 1
ATOM 1125 O O . ARG A 1 145 ? -13.322 9.684 -1.178 1.00 83.06 145 ARG A O 1
ATOM 1132 N N . ASN A 1 146 ? -14.435 11.649 -1.058 1.00 76.94 146 ASN A N 1
ATOM 1133 C CA . ASN A 1 146 ? -14.906 11.537 0.327 1.00 76.94 146 ASN A CA 1
ATOM 1134 C C . ASN A 1 146 ? -13.856 11.030 1.319 1.00 76.94 146 ASN A C 1
ATOM 1136 O O . ASN A 1 146 ? -14.137 10.173 2.158 1.00 76.94 146 ASN A O 1
ATOM 1140 N N . VAL A 1 147 ? -12.632 11.546 1.225 1.00 86.62 147 VAL A N 1
ATOM 1141 C CA . VAL A 1 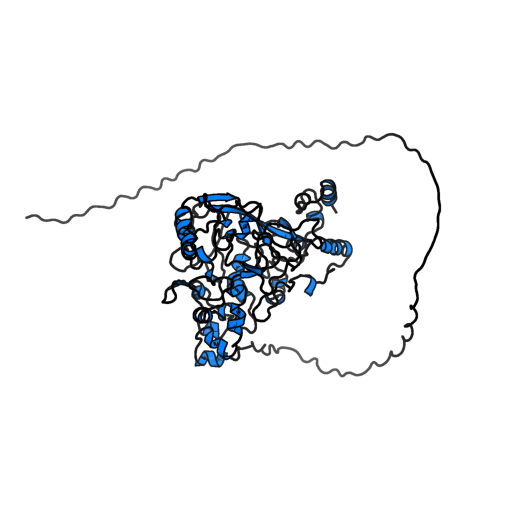147 ? -11.627 11.296 2.258 1.00 86.62 147 VAL A CA 1
ATOM 1142 C C . VAL A 1 147 ? -11.691 12.447 3.240 1.00 86.62 147 VAL A C 1
ATOM 1144 O O . VAL A 1 147 ? -11.401 13.591 2.890 1.00 86.62 147 VAL A O 1
ATOM 1147 N N . GLN A 1 148 ? -12.051 12.143 4.485 1.00 82.19 148 GLN A N 1
ATOM 1148 C CA . GLN A 1 148 ? -12.145 13.156 5.523 1.00 82.19 148 GLN A CA 1
ATOM 1149 C C . GLN A 1 148 ? -10.819 13.913 5.647 1.00 82.19 148 GLN A C 1
ATOM 1151 O O . GLN A 1 148 ? -9.753 13.324 5.861 1.00 82.19 148 GLN A O 1
ATOM 1156 N N . GLY A 1 149 ? -10.924 15.236 5.545 1.00 78.50 149 GLY A N 1
ATOM 1157 C CA . GLY A 1 149 ? -9.802 16.150 5.674 1.00 78.50 149 GLY A CA 1
ATOM 1158 C C . GLY A 1 149 ? -9.080 16.464 4.370 1.00 78.50 149 GLY A C 1
ATOM 1159 O O . GLY A 1 149 ? -8.119 17.212 4.451 1.00 78.50 149 GLY A O 1
ATOM 1160 N N . LEU A 1 150 ? -9.522 15.961 3.211 1.00 83.81 150 LEU A N 1
ATOM 1161 C CA . LEU A 1 150 ? -8.953 16.301 1.904 1.00 83.81 150 LEU A CA 1
ATOM 1162 C C . LEU A 1 150 ? -10.025 16.852 0.946 1.00 83.81 150 LEU A C 1
ATOM 1164 O O . LEU A 1 150 ? -11.183 16.448 1.050 1.00 83.81 150 LEU A O 1
ATOM 1168 N N . PRO A 1 151 ? -9.670 17.740 -0.003 1.00 84.56 151 PRO A N 1
ATOM 1169 C CA . PRO A 1 151 ? -10.606 18.215 -1.019 1.00 84.56 151 PRO A CA 1
ATOM 1170 C C . PRO A 1 151 ? -11.026 17.092 -1.973 1.00 84.56 151 PRO A C 1
ATOM 1172 O O . PRO A 1 151 ? -10.177 16.344 -2.468 1.00 84.56 151 PRO A O 1
ATOM 1175 N N . ASP A 1 152 ? -12.313 17.006 -2.295 1.00 85.00 152 ASP A N 1
ATOM 1176 C CA . ASP A 1 152 ? -12.807 16.041 -3.281 1.00 85.00 152 ASP A CA 1
ATOM 1177 C C . ASP A 1 152 ? -12.161 16.256 -4.658 1.00 85.00 152 ASP A C 1
ATOM 1179 O O . ASP A 1 152 ? -11.896 17.383 -5.080 1.00 85.00 152 ASP A O 1
ATOM 1183 N N . GLY A 1 153 ? -11.868 15.157 -5.355 1.00 86.19 153 GLY A N 1
ATOM 1184 C CA . GLY A 1 153 ? -11.235 15.171 -6.676 1.00 86.19 153 GLY A CA 1
ATOM 1185 C C . GLY A 1 153 ? -9.734 15.482 -6.670 1.00 86.19 153 GLY A C 1
ATOM 1186 O O . GLY A 1 153 ? -9.080 15.304 -7.698 1.00 86.19 153 GLY A O 1
ATOM 1187 N N . SER A 1 154 ? -9.154 15.894 -5.537 1.00 87.50 154 SER A N 1
ATOM 1188 C CA . SER A 1 154 ? -7.703 16.075 -5.432 1.00 87.50 154 SER A CA 1
ATOM 1189 C C . SER A 1 154 ? -6.960 14.732 -5.532 1.00 87.50 154 SER A C 1
ATOM 1191 O O . SER A 1 154 ? -7.499 13.680 -5.192 1.00 87.50 154 SER A O 1
ATOM 1193 N N . SER A 1 155 ? -5.724 14.735 -6.044 1.00 90.50 155 SER A N 1
ATOM 1194 C CA . SER A 1 155 ? -4.965 13.496 -6.270 1.00 90.50 155 SER A CA 1
ATOM 1195 C C . SER A 1 155 ? -4.120 13.132 -5.054 1.00 90.50 155 SER A C 1
ATOM 1197 O O . SER A 1 155 ? -3.236 13.897 -4.670 1.00 90.50 155 SER A O 1
ATOM 1199 N N . TRP A 1 156 ? -4.373 11.968 -4.451 1.00 89.25 156 TRP A N 1
ATOM 1200 C CA . TRP A 1 156 ? -3.689 11.515 -3.238 1.00 89.25 156 TRP A CA 1
ATOM 1201 C C . TRP A 1 156 ? -3.365 10.030 -3.249 1.00 89.25 156 TRP A C 1
ATOM 1203 O O . TRP A 1 156 ? -4.070 9.213 -3.839 1.00 89.25 156 TRP A O 1
ATOM 1213 N N . GLY A 1 157 ? -2.296 9.668 -2.543 1.00 90.25 157 GLY A N 1
ATOM 1214 C CA . GLY A 1 157 ? -1.864 8.287 -2.380 1.00 90.25 157 GLY A CA 1
ATOM 1215 C C . GLY A 1 157 ? -0.544 8.184 -1.637 1.00 90.25 157 GLY A C 1
ATOM 1216 O O . GLY A 1 157 ? -0.256 8.981 -0.751 1.00 90.25 157 GLY A O 1
ATOM 1217 N N . MET A 1 158 ? 0.259 7.182 -1.986 1.00 88.31 158 MET A N 1
ATOM 1218 C CA . MET A 1 158 ? 1.606 7.017 -1.447 1.00 88.31 158 MET A CA 1
ATOM 1219 C C . MET A 1 158 ? 2.534 8.180 -1.844 1.00 88.31 158 MET A C 1
ATOM 1221 O O . MET A 1 158 ? 3.393 8.547 -1.052 1.00 88.31 158 MET A O 1
ATOM 1225 N N . ALA A 1 159 ? 2.330 8.792 -3.015 1.00 88.31 159 ALA A N 1
ATOM 1226 C CA . ALA A 1 159 ? 3.183 9.853 -3.557 1.00 88.31 159 ALA A CA 1
ATOM 1227 C C . ALA A 1 159 ? 3.333 11.081 -2.643 1.00 88.31 159 ALA A C 1
ATOM 1229 O O . ALA A 1 159 ? 4.403 11.679 -2.567 1.00 88.31 159 ALA A O 1
ATOM 1230 N N . ASN A 1 160 ? 2.247 11.475 -1.978 1.00 82.25 160 ASN A N 1
ATOM 1231 C CA . ASN A 1 160 ? 2.120 12.754 -1.275 1.00 82.25 160 ASN A CA 1
ATOM 1232 C C . ASN A 1 160 ? 1.645 12.607 0.172 1.00 82.25 160 ASN A C 1
ATOM 1234 O O . ASN A 1 160 ? 1.190 13.568 0.786 1.00 82.25 160 ASN A O 1
ATOM 1238 N N . ARG A 1 161 ? 1.785 11.408 0.733 1.00 81.94 161 ARG A N 1
ATOM 1239 C CA . ARG A 1 161 ? 1.587 11.174 2.158 1.00 81.94 161 ARG A CA 1
ATOM 1240 C C . ARG A 1 161 ? 2.886 10.738 2.803 1.00 81.94 161 ARG A C 1
ATOM 1242 O O . ARG A 1 161 ? 3.738 10.106 2.176 1.00 81.94 161 ARG A O 1
ATOM 1249 N N . GLU A 1 162 ? 2.959 10.954 4.099 1.00 81.19 162 GLU A N 1
ATOM 1250 C CA . GLU A 1 162 ? 3.964 10.303 4.912 1.00 81.19 162 GLU A CA 1
ATOM 1251 C C . GLU A 1 162 ? 3.500 8.906 5.303 1.00 81.19 162 GLU A C 1
ATOM 1253 O O . GLU A 1 162 ? 2.385 8.693 5.786 1.00 81.19 162 GLU A O 1
ATOM 1258 N N . CYS A 1 163 ? 4.356 7.921 5.058 1.00 80.25 163 CYS A N 1
ATOM 1259 C CA . CYS A 1 163 ? 4.145 6.591 5.574 1.00 80.25 163 CYS A CA 1
ATOM 1260 C C . CYS A 1 163 ? 4.684 6.545 6.994 1.00 80.25 163 CYS A C 1
ATOM 1262 O O . CYS A 1 163 ? 5.876 6.357 7.209 1.00 80.25 163 CYS A O 1
ATOM 1264 N N . ALA A 1 164 ? 3.758 6.630 7.933 1.00 75.94 164 ALA A N 1
ATOM 1265 C CA . ALA A 1 164 ? 3.821 6.053 9.257 1.00 75.94 164 ALA A CA 1
ATOM 1266 C C . ALA A 1 164 ? 5.002 5.084 9.516 1.00 75.94 164 ALA A C 1
ATOM 1268 O O . ALA A 1 164 ? 5.908 5.372 10.298 1.00 75.94 164 ALA A O 1
ATOM 1269 N N . LEU A 1 165 ? 4.986 3.903 8.892 1.00 76.88 165 LEU A N 1
ATOM 1270 C CA . LEU A 1 165 ? 5.964 2.835 9.154 1.00 76.88 165 LEU A CA 1
ATOM 1271 C C . LEU A 1 165 ? 7.350 3.095 8.573 1.00 76.88 165 LEU A C 1
ATOM 1273 O O . LEU A 1 165 ? 8.316 2.497 9.024 1.00 76.88 165 LEU A O 1
ATOM 1277 N N . ALA A 1 166 ? 7.446 3.938 7.549 1.00 76.94 166 ALA A N 1
ATOM 1278 C CA . ALA A 1 166 ? 8.731 4.346 6.995 1.00 76.94 166 ALA A CA 1
ATOM 1279 C C . ALA A 1 166 ? 9.252 5.634 7.647 1.00 76.94 166 ALA A C 1
ATOM 1281 O O . ALA A 1 166 ? 10.380 6.028 7.359 1.00 76.94 166 ALA A O 1
ATOM 1282 N N . GLY A 1 167 ? 8.424 6.301 8.463 1.00 81.31 167 GLY A N 1
ATOM 1283 C CA . GLY A 1 167 ? 8.735 7.591 9.065 1.00 81.31 167 GLY A CA 1
ATOM 1284 C C . GLY A 1 167 ? 9.021 8.669 8.047 1.00 81.31 167 GLY A C 1
ATOM 1285 O O . GLY A 1 167 ? 9.871 9.499 8.316 1.00 81.31 167 GLY A O 1
ATOM 1286 N N . SER A 1 168 ? 8.499 8.547 6.825 1.00 86.75 168 SER A N 1
ATOM 1287 C CA . SER A 1 168 ? 8.939 9.389 5.721 1.00 86.75 168 SER A CA 1
ATOM 1288 C C . SER A 1 168 ? 8.026 9.305 4.501 1.00 86.75 168 SER A C 1
ATOM 1290 O O . SER A 1 168 ? 7.046 8.555 4.460 1.00 86.75 168 SER A O 1
ATOM 1292 N N . THR A 1 169 ? 8.372 10.071 3.478 1.00 88.56 169 THR A N 1
ATOM 1293 C CA . THR A 1 169 ? 7.620 10.264 2.246 1.00 88.56 169 THR A CA 1
ATOM 1294 C C . THR A 1 169 ? 8.375 9.722 1.035 1.00 88.56 169 THR A C 1
ATOM 1296 O O . THR A 1 169 ? 9.592 9.509 1.049 1.00 88.56 169 THR A O 1
ATOM 1299 N N . VAL A 1 170 ? 7.632 9.543 -0.056 1.00 90.75 170 VAL A N 1
ATOM 1300 C CA . VAL A 1 170 ? 8.173 9.106 -1.346 1.00 90.75 170 VAL A CA 1
ATOM 1301 C C . VAL A 1 170 ? 9.270 10.050 -1.875 1.00 90.75 170 VAL A C 1
ATOM 1303 O O . VAL A 1 170 ? 10.328 9.537 -2.240 1.00 90.75 170 VAL A O 1
ATOM 1306 N N . PRO A 1 171 ? 9.113 11.392 -1.880 1.00 90.38 171 PRO A N 1
ATOM 1307 C CA . PRO A 1 171 ? 10.169 12.298 -2.341 1.00 90.38 171 PRO A CA 1
ATOM 1308 C C . PRO A 1 171 ? 11.438 12.269 -1.483 1.00 90.38 171 PRO A C 1
ATOM 1310 O O . PRO A 1 171 ? 12.537 12.277 -2.031 1.00 90.38 171 PRO A O 1
ATOM 1313 N N . ALA A 1 172 ? 11.309 12.191 -0.153 1.00 90.19 172 ALA A N 1
ATOM 1314 C CA . ALA A 1 172 ? 12.454 12.206 0.762 1.00 90.19 172 ALA A CA 1
ATOM 1315 C C . ALA A 1 172 ? 13.346 10.959 0.636 1.00 90.19 172 ALA A C 1
ATOM 1317 O O . ALA A 1 172 ? 14.543 11.006 0.939 1.00 90.19 172 ALA A O 1
ATOM 1318 N N . ASN A 1 173 ? 12.763 9.838 0.197 1.00 89.25 173 ASN A N 1
ATOM 1319 C CA . ASN A 1 173 ? 13.421 8.536 0.164 1.00 89.25 173 ASN A CA 1
ATOM 1320 C C . ASN A 1 173 ? 13.308 7.802 -1.170 1.00 89.25 173 ASN A C 1
ATOM 1322 O O . ASN A 1 173 ? 13.480 6.590 -1.198 1.00 89.25 173 ASN A O 1
ATOM 1326 N N . TRP A 1 174 ? 13.071 8.481 -2.291 1.00 90.88 174 TRP A N 1
ATOM 1327 C CA . TRP A 1 174 ? 12.888 7.806 -3.583 1.00 90.88 174 TRP A CA 1
ATOM 1328 C C . TRP A 1 174 ? 14.022 6.823 -3.922 1.00 90.88 174 TRP A C 1
ATOM 1330 O O . TRP A 1 174 ? 13.776 5.657 -4.243 1.00 90.88 174 TRP A O 1
ATOM 1340 N N . THR A 1 175 ? 15.267 7.267 -3.745 1.00 88.25 175 THR A N 1
ATOM 1341 C CA . THR A 1 175 ? 16.491 6.510 -4.057 1.00 88.25 175 THR A CA 1
ATOM 1342 C C . THR A 1 175 ? 17.326 6.168 -2.823 1.00 88.25 175 THR A C 1
ATOM 1344 O O . THR A 1 175 ? 18.505 5.849 -2.958 1.00 88.25 175 THR A O 1
ATOM 1347 N N . ALA A 1 176 ? 16.764 6.270 -1.614 1.00 81.06 176 ALA A N 1
ATOM 1348 C CA . ALA A 1 176 ? 17.529 6.065 -0.384 1.00 81.06 176 ALA A CA 1
ATOM 1349 C C . ALA A 1 176 ? 18.095 4.636 -0.291 1.00 81.06 176 ALA A C 1
ATOM 1351 O O . ALA A 1 176 ? 17.384 3.651 -0.513 1.00 81.06 176 ALA A O 1
ATOM 1352 N N . SER A 1 177 ? 19.372 4.512 0.083 1.00 73.50 177 SER A N 1
ATOM 1353 C CA . SER A 1 177 ? 20.055 3.220 0.205 1.00 73.50 177 SER A CA 1
ATOM 1354 C C . SER A 1 177 ? 20.974 3.196 1.415 1.00 73.50 177 SER A C 1
ATOM 1356 O O . SER A 1 177 ? 21.876 4.001 1.541 1.00 73.50 177 SER A O 1
ATOM 1358 N N . THR A 1 178 ? 20.832 2.233 2.318 1.00 58.88 178 THR A N 1
ATOM 1359 C CA . THR A 1 178 ? 21.501 2.327 3.631 1.00 58.88 178 THR A CA 1
ATOM 1360 C C . THR A 1 178 ? 23.033 2.132 3.645 1.00 58.88 178 THR A C 1
ATOM 1362 O O . THR A 1 178 ? 23.610 2.061 4.731 1.00 58.88 178 THR A O 1
ATOM 1365 N N . LYS A 1 179 ? 23.716 2.039 2.489 1.00 53.03 179 LYS A N 1
ATOM 1366 C CA . LYS A 1 179 ? 25.190 1.910 2.392 1.00 53.03 179 LYS A CA 1
ATOM 1367 C C . LYS A 1 179 ? 25.848 2.640 1.209 1.00 53.03 179 LYS A C 1
ATOM 1369 O O . LYS A 1 179 ? 27.022 2.380 0.943 1.00 53.03 179 LYS A O 1
ATOM 1374 N N . GLY A 1 180 ? 25.127 3.444 0.420 1.00 48.28 180 GLY A N 1
ATOM 1375 C CA . GLY A 1 180 ? 25.659 3.981 -0.850 1.00 48.28 180 GLY A CA 1
ATOM 1376 C C . GLY A 1 180 ? 26.137 2.910 -1.860 1.00 48.28 180 GLY A C 1
ATOM 1377 O O . GLY A 1 180 ? 26.706 3.226 -2.901 1.00 48.28 180 GLY A O 1
ATOM 1378 N N . ARG A 1 181 ? 25.915 1.624 -1.555 1.00 40.22 181 ARG A N 1
ATOM 1379 C CA . ARG A 1 181 ? 26.127 0.436 -2.383 1.00 40.22 181 ARG A CA 1
ATOM 1380 C C . ARG A 1 181 ? 24.873 -0.406 -2.249 1.00 40.22 181 ARG A C 1
ATOM 1382 O O . ARG A 1 181 ? 24.400 -0.645 -1.140 1.00 40.22 181 ARG A O 1
ATOM 1389 N N . ALA A 1 182 ? 24.328 -0.815 -3.382 1.00 46.38 182 ALA A N 1
ATOM 1390 C CA . ALA A 1 182 ? 23.070 -1.528 -3.438 1.00 46.38 182 ALA A CA 1
ATOM 1391 C C . ALA A 1 182 ? 23.258 -2.990 -3.010 1.00 46.38 182 ALA A C 1
ATOM 1393 O O . ALA A 1 182 ? 23.566 -3.853 -3.823 1.00 46.38 182 ALA A O 1
ATOM 1394 N N . THR A 1 183 ? 23.126 -3.265 -1.713 1.00 44.12 183 THR A N 1
ATOM 1395 C CA . THR A 1 183 ? 22.986 -4.632 -1.205 1.00 44.12 183 THR A CA 1
ATOM 1396 C C . THR A 1 183 ? 21.986 -4.679 -0.051 1.00 44.12 183 THR A C 1
ATOM 1398 O O . THR A 1 183 ? 22.073 -3.889 0.885 1.00 44.12 183 THR A O 1
ATOM 1401 N N . VAL A 1 184 ? 21.026 -5.612 -0.162 1.00 42.06 184 VAL A N 1
ATOM 1402 C CA . VAL A 1 184 ? 20.138 -6.212 0.870 1.00 42.06 184 VAL A CA 1
ATOM 1403 C C . VAL A 1 184 ? 19.315 -5.256 1.756 1.00 42.06 184 VAL A C 1
ATOM 1405 O O . VAL A 1 184 ? 18.577 -5.693 2.627 1.00 42.06 184 VAL A O 1
ATOM 1408 N N . GLN A 1 185 ? 19.432 -3.942 1.566 1.00 51.38 185 GLN A N 1
ATOM 1409 C CA . GLN A 1 185 ? 18.993 -2.939 2.541 1.00 51.38 185 GLN A CA 1
ATOM 1410 C C . GLN A 1 185 ? 18.488 -1.655 1.857 1.00 51.38 185 GLN A C 1
ATOM 1412 O O . GLN A 1 185 ? 18.771 -0.536 2.309 1.00 51.38 185 GLN A O 1
ATOM 1417 N N . ALA A 1 186 ? 17.834 -1.812 0.707 1.00 53.12 186 ALA A N 1
ATOM 1418 C CA . ALA A 1 186 ? 17.271 -0.716 -0.065 1.00 53.12 186 ALA A CA 1
ATOM 1419 C C . ALA A 1 186 ? 16.016 -0.175 0.643 1.00 53.12 186 ALA A C 1
ATOM 1421 O O . ALA A 1 186 ? 14.961 -0.790 0.598 1.00 53.12 186 ALA A O 1
ATOM 1422 N N . ALA A 1 187 ? 16.156 0.980 1.298 1.00 60.53 187 ALA A N 1
ATOM 1423 C CA . ALA A 1 187 ? 15.094 1.662 2.043 1.00 60.53 187 ALA A CA 1
ATOM 1424 C C . ALA A 1 187 ? 14.221 2.571 1.155 1.00 60.53 187 ALA A C 1
ATOM 1426 O O . ALA A 1 187 ? 13.342 3.267 1.670 1.00 60.53 187 ALA A O 1
ATOM 1427 N N . GLY A 1 188 ? 14.523 2.634 -0.146 1.00 80.31 188 GLY A N 1
ATOM 1428 C CA . GLY A 1 188 ? 13.995 3.655 -1.034 1.00 80.31 188 GLY A CA 1
ATOM 1429 C C . GLY A 1 188 ? 12.668 3.290 -1.689 1.00 80.31 188 GLY A C 1
ATOM 1430 O O . GLY A 1 188 ? 12.501 2.192 -2.217 1.00 80.31 188 GLY A O 1
ATOM 1431 N N . CYS A 1 189 ? 11.733 4.239 -1.708 1.00 84.75 189 CYS A N 1
ATOM 1432 C CA . CYS A 1 189 ? 10.369 4.020 -2.194 1.00 84.75 189 CYS A CA 1
ATOM 1433 C C . CYS A 1 189 ? 10.312 3.659 -3.688 1.00 84.75 189 CYS A C 1
ATOM 1435 O O . CYS A 1 189 ? 9.439 2.900 -4.105 1.00 84.75 189 CYS A O 1
ATOM 1437 N N . GLY A 1 190 ? 11.258 4.163 -4.488 1.00 90.12 190 GLY A N 1
ATOM 1438 C CA . GLY A 1 190 ? 11.325 3.904 -5.926 1.00 90.12 190 GLY A CA 1
ATOM 1439 C C . GLY A 1 190 ? 11.707 2.466 -6.285 1.00 90.12 190 GLY A C 1
ATOM 1440 O O . GLY A 1 190 ? 11.504 2.056 -7.427 1.00 90.12 190 GLY A O 1
ATOM 1441 N N . LEU A 1 191 ? 12.217 1.670 -5.333 1.00 87.81 191 LEU A N 1
ATOM 1442 C CA . LEU A 1 191 ? 12.614 0.282 -5.585 1.00 87.81 191 LEU A CA 1
ATOM 1443 C C . LEU A 1 191 ? 11.445 -0.539 -6.136 1.00 87.81 191 LEU A C 1
ATOM 1445 O O . LEU A 1 191 ? 11.623 -1.320 -7.064 1.00 87.81 191 LEU A O 1
ATOM 1449 N N . CYS A 1 192 ? 10.252 -0.322 -5.587 1.00 88.75 192 CYS A N 1
ATOM 1450 C CA . CYS A 1 192 ? 9.043 -1.055 -5.947 1.00 88.75 192 CYS A CA 1
ATOM 1451 C C . CYS A 1 192 ? 8.224 -0.387 -7.061 1.00 88.75 192 CYS A C 1
ATOM 1453 O O . CYS A 1 192 ? 7.214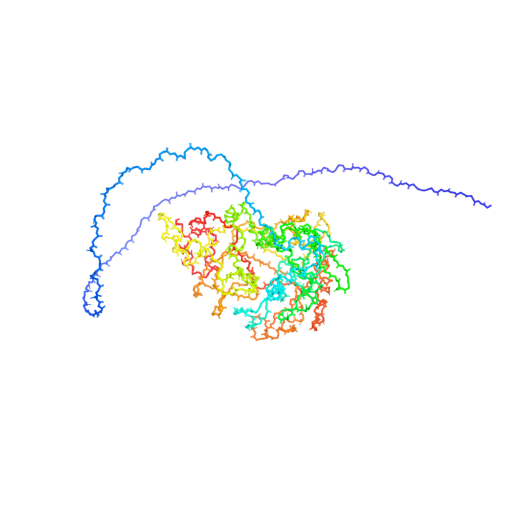 -0.945 -7.486 1.00 88.75 192 CYS A O 1
ATOM 1455 N N . HIS A 1 193 ? 8.612 0.810 -7.504 1.00 94.06 193 HIS A N 1
ATOM 1456 C CA . HIS A 1 193 ? 7.903 1.522 -8.562 1.00 94.06 193 HIS A CA 1
ATOM 1457 C C . HIS A 1 193 ? 8.026 0.777 -9.901 1.00 94.06 193 HIS A C 1
ATOM 1459 O O . HIS A 1 193 ? 9.030 0.129 -10.169 1.00 94.06 193 HIS A O 1
ATOM 1465 N N . ILE A 1 194 ? 7.036 0.883 -10.781 1.00 94.62 194 ILE A N 1
ATOM 1466 C CA . ILE A 1 194 ? 7.025 0.150 -12.064 1.00 94.62 194 ILE A CA 1
ATOM 1467 C C . ILE A 1 194 ? 7.821 0.845 -13.182 1.00 94.62 194 ILE A C 1
ATOM 1469 O O . ILE A 1 194 ? 7.750 0.462 -14.345 1.00 94.62 194 ILE A O 1
ATOM 1473 N N . GLY A 1 195 ? 8.575 1.884 -12.835 1.00 93.25 195 GLY A N 1
ATOM 1474 C CA . GLY A 1 195 ? 9.507 2.580 -13.715 1.00 93.25 195 GLY A CA 1
ATOM 1475 C C . GLY A 1 195 ? 10.819 2.879 -13.001 1.00 93.25 195 GLY A C 1
ATOM 1476 O O . GLY A 1 195 ? 10.860 2.976 -11.768 1.00 93.25 195 GLY A O 1
ATOM 1477 N N . SER A 1 196 ? 11.893 3.018 -13.769 1.00 92.62 196 SER A N 1
ATOM 1478 C CA . SER A 1 196 ? 13.245 3.337 -13.287 1.00 92.62 196 SER A CA 1
ATOM 1479 C C . SER A 1 196 ? 13.508 4.847 -13.276 1.00 92.62 196 SER A C 1
ATOM 1481 O O . SER A 1 196 ? 14.444 5.336 -13.897 1.00 92.62 196 SER A O 1
ATOM 1483 N N . LEU A 1 197 ? 12.658 5.595 -12.572 1.00 92.75 197 LEU A N 1
ATOM 1484 C CA . LEU A 1 197 ? 12.726 7.057 -12.512 1.00 92.75 197 LEU A CA 1
ATOM 1485 C C . LEU A 1 197 ? 13.779 7.545 -11.511 1.00 92.75 197 LEU A C 1
ATOM 1487 O O . LEU A 1 197 ? 13.936 6.958 -10.437 1.00 92.75 197 LEU A O 1
ATOM 1491 N N . ALA A 1 198 ? 14.428 8.673 -11.807 1.00 90.88 198 ALA A N 1
ATOM 1492 C CA . ALA A 1 198 ? 15.350 9.332 -10.876 1.00 90.88 198 ALA A CA 1
ATOM 1493 C C . ALA A 1 198 ? 14.647 10.121 -9.756 1.00 90.88 198 ALA A C 1
ATOM 1495 O O . ALA A 1 198 ? 15.225 10.362 -8.699 1.00 90.88 198 ALA A O 1
ATOM 1496 N N . SER A 1 199 ? 13.380 10.471 -9.973 1.00 89.69 199 SER A N 1
ATOM 1497 C CA . SER A 1 199 ? 12.499 11.153 -9.023 1.00 89.69 199 SER A CA 1
ATOM 1498 C C . SER A 1 199 ? 11.100 10.542 -9.106 1.00 89.69 199 SER A C 1
ATOM 1500 O O . SER A 1 199 ? 10.751 9.993 -10.152 1.00 89.69 199 SER A O 1
ATOM 1502 N N . PRO A 1 200 ? 10.281 10.616 -8.045 1.00 90.62 200 PRO A N 1
ATOM 1503 C CA . PRO A 1 200 ? 8.914 10.125 -8.122 1.00 90.62 200 PRO A CA 1
ATOM 1504 C C . PRO A 1 200 ? 8.089 10.925 -9.134 1.00 90.62 200 PRO A C 1
ATOM 1506 O O . PRO A 1 200 ? 8.316 12.132 -9.281 1.00 90.62 200 PRO A O 1
ATOM 1509 N N . PRO A 1 201 ? 7.099 10.292 -9.783 1.00 88.56 201 PRO A N 1
ATOM 1510 C CA . PRO A 1 201 ? 6.187 11.009 -10.655 1.00 88.56 201 PRO A CA 1
ATOM 1511 C C . PRO A 1 201 ? 5.354 11.993 -9.830 1.00 88.56 201 PRO A C 1
ATOM 1513 O O . PRO A 1 201 ? 4.954 11.717 -8.696 1.00 88.56 201 PRO A O 1
ATOM 1516 N N . MET A 1 202 ? 5.088 13.163 -10.407 1.00 82.50 202 MET A N 1
ATOM 1517 C CA . MET A 1 202 ? 4.264 14.179 -9.758 1.00 82.50 202 MET A CA 1
ATOM 1518 C C . MET A 1 202 ? 2.781 13.796 -9.870 1.00 82.50 202 MET A C 1
ATOM 1520 O O . MET A 1 202 ? 2.282 13.661 -10.990 1.00 82.50 202 MET A O 1
ATOM 1524 N N . PRO A 1 203 ? 2.040 13.681 -8.752 1.00 82.06 203 PRO A N 1
ATOM 1525 C CA . PRO A 1 203 ? 0.619 13.350 -8.789 1.00 82.06 203 PRO A CA 1
ATOM 1526 C C . PRO A 1 203 ? -0.184 14.290 -9.688 1.00 82.06 203 PRO A C 1
ATOM 1528 O O . PRO A 1 203 ? -0.056 15.511 -9.602 1.00 82.06 203 PRO A O 1
ATOM 1531 N N . GLY A 1 204 ? -1.034 13.714 -10.540 1.00 79.00 204 GLY A N 1
ATOM 1532 C CA . GLY A 1 204 ? -1.908 14.469 -11.442 1.00 79.00 204 GLY A CA 1
ATOM 1533 C C . GLY A 1 204 ? -1.211 15.083 -12.660 1.00 79.00 204 GLY A C 1
ATOM 1534 O O . GLY A 1 204 ? -1.869 15.789 -13.420 1.00 79.00 204 GLY A O 1
ATOM 1535 N N . LYS A 1 205 ? 0.088 14.826 -12.871 1.00 83.50 205 LYS A N 1
ATOM 1536 C CA . LYS A 1 205 ? 0.782 15.196 -14.109 1.00 83.50 205 LYS A CA 1
ATOM 1537 C C . LYS A 1 205 ? 0.905 13.986 -15.042 1.00 83.50 205 LYS A C 1
ATOM 1539 O O . LYS A 1 205 ? 1.204 12.896 -14.555 1.00 83.50 205 LYS A O 1
ATOM 1544 N N . PRO A 1 206 ? 0.690 14.163 -16.357 1.00 86.88 206 PRO A N 1
ATOM 1545 C CA . PRO A 1 206 ? 0.945 13.104 -17.326 1.00 86.88 206 PRO A CA 1
ATOM 1546 C C . PRO A 1 206 ? 2.443 12.783 -17.377 1.00 86.88 206 PRO A C 1
ATOM 1548 O O . PRO A 1 206 ? 3.276 13.667 -17.164 1.00 86.88 206 PRO A O 1
ATOM 1551 N N . ALA A 1 207 ? 2.768 11.526 -17.676 1.00 90.75 207 ALA A N 1
ATOM 1552 C CA . ALA A 1 207 ? 4.146 11.102 -17.888 1.00 90.75 207 ALA A CA 1
ATOM 1553 C C . ALA A 1 207 ? 4.717 11.722 -19.172 1.00 90.75 207 ALA A C 1
ATOM 1555 O O . ALA A 1 207 ? 4.043 11.809 -20.197 1.00 90.75 207 ALA A O 1
ATOM 1556 N N . THR A 1 208 ? 5.976 12.136 -19.111 1.00 91.31 208 THR A N 1
ATOM 1557 C CA . THR A 1 208 ? 6.759 12.566 -20.274 1.00 91.31 208 THR A CA 1
ATOM 1558 C C . THR A 1 208 ? 7.270 11.362 -21.069 1.00 91.31 208 THR A C 1
ATOM 1560 O O . THR A 1 208 ? 7.401 10.264 -20.529 1.00 91.31 208 THR A O 1
ATOM 1563 N N . ASP A 1 209 ? 7.651 11.562 -22.333 1.00 89.25 209 ASP A N 1
ATOM 1564 C CA . ASP A 1 209 ? 8.232 10.498 -23.172 1.00 89.25 209 ASP A CA 1
ATOM 1565 C C . ASP A 1 209 ? 9.491 9.873 -22.550 1.00 89.25 209 ASP A C 1
ATOM 1567 O O . ASP A 1 209 ? 9.705 8.662 -22.631 1.00 89.25 209 ASP A O 1
ATOM 1571 N N . ALA A 1 210 ? 10.306 10.693 -21.881 1.00 89.31 210 ALA A N 1
ATOM 1572 C CA . ALA A 1 210 ? 11.488 10.229 -21.165 1.00 89.31 210 ALA A CA 1
ATOM 1573 C C . ALA A 1 210 ? 11.119 9.309 -19.994 1.00 89.31 210 ALA A C 1
ATOM 1575 O O . ALA A 1 210 ? 11.791 8.309 -19.769 1.00 89.31 210 ALA A O 1
ATOM 1576 N N . GLU A 1 211 ? 10.042 9.611 -19.268 1.00 91.69 211 GLU A N 1
ATOM 1577 C CA . GLU A 1 211 ? 9.562 8.765 -18.176 1.00 91.69 211 GLU A CA 1
ATOM 1578 C C . GLU A 1 211 ? 8.901 7.487 -18.710 1.00 91.69 211 GLU A C 1
ATOM 1580 O O . GLU A 1 211 ? 9.188 6.401 -18.203 1.00 91.69 211 GLU A O 1
ATOM 1585 N N . LEU A 1 212 ? 8.094 7.585 -19.773 1.00 90.25 212 LEU A N 1
ATOM 1586 C CA . LEU A 1 212 ? 7.483 6.437 -20.456 1.00 90.25 212 LEU A CA 1
ATOM 1587 C C . LEU A 1 212 ? 8.534 5.423 -20.923 1.00 90.25 212 LEU A C 1
ATOM 1589 O O . LEU A 1 212 ? 8.326 4.214 -20.815 1.00 90.25 212 LEU A O 1
ATOM 1593 N N . ALA A 1 213 ? 9.695 5.900 -21.376 1.00 89.75 213 ALA A N 1
ATOM 1594 C CA . ALA A 1 213 ? 10.814 5.049 -21.765 1.00 89.75 213 ALA A CA 1
ATOM 1595 C C . ALA A 1 213 ? 11.397 4.215 -20.605 1.00 89.75 213 ALA A C 1
ATOM 1597 O O . ALA A 1 213 ? 12.080 3.224 -20.860 1.00 89.75 213 ALA A O 1
ATOM 1598 N N . THR A 1 214 ? 11.132 4.589 -19.347 1.00 92.69 214 THR A N 1
ATOM 1599 C CA . THR A 1 214 ? 11.635 3.888 -18.151 1.00 92.69 214 THR A CA 1
ATOM 1600 C C . THR A 1 214 ? 10.691 2.818 -17.606 1.00 92.69 214 THR A C 1
ATOM 1602 O O . THR A 1 214 ? 11.038 2.170 -16.615 1.00 92.69 214 THR A O 1
ATOM 1605 N N . VAL A 1 215 ? 9.502 2.648 -18.199 1.00 95.44 215 VAL A N 1
ATOM 1606 C CA . VAL A 1 215 ? 8.514 1.651 -17.763 1.00 95.44 215 VAL A CA 1
ATOM 1607 C C . VAL A 1 215 ? 9.129 0.250 -17.808 1.00 95.44 215 VAL A C 1
ATOM 1609 O O . VAL A 1 215 ? 9.643 -0.199 -18.833 1.00 95.44 215 VAL A O 1
ATOM 1612 N N . ASP A 1 216 ? 9.047 -0.469 -16.691 1.00 96.38 216 ASP A N 1
ATOM 1613 C CA . ASP A 1 216 ? 9.500 -1.849 -16.577 1.00 96.38 216 ASP A CA 1
ATOM 1614 C C . ASP A 1 216 ? 8.308 -2.800 -16.726 1.00 96.38 216 ASP A C 1
ATOM 1616 O O . ASP A 1 216 ? 7.660 -3.181 -15.754 1.00 96.38 216 ASP A O 1
ATOM 1620 N N . CYS A 1 217 ? 8.010 -3.215 -17.959 1.00 96.69 217 CYS A N 1
ATOM 1621 C CA . CYS A 1 217 ? 6.956 -4.201 -18.213 1.00 96.69 217 CYS A CA 1
ATOM 1622 C C . CYS A 1 217 ? 7.270 -5.568 -17.572 1.00 96.69 217 CYS A C 1
ATOM 1624 O O . CYS A 1 217 ? 6.367 -6.315 -17.185 1.00 96.69 217 CYS A O 1
ATOM 1626 N N . LEU A 1 218 ? 8.553 -5.927 -17.465 1.00 97.38 218 LEU A N 1
ATOM 1627 C CA . LEU A 1 218 ? 8.982 -7.258 -17.039 1.00 97.38 218 LEU A CA 1
ATOM 1628 C C . LEU A 1 218 ? 8.849 -7.451 -15.527 1.00 97.38 218 LEU A C 1
ATOM 1630 O O . LEU A 1 218 ? 8.662 -8.590 -15.091 1.00 97.38 218 LEU A O 1
ATOM 1634 N N . VAL A 1 219 ? 8.849 -6.372 -14.736 1.00 96.12 219 VAL A N 1
ATOM 1635 C CA . VAL A 1 219 ? 8.648 -6.451 -13.279 1.00 96.12 219 VAL A CA 1
ATOM 1636 C C . VAL A 1 219 ? 7.334 -7.142 -12.904 1.00 96.12 219 VAL A C 1
ATOM 1638 O O . VAL A 1 219 ? 7.291 -7.841 -11.894 1.00 96.12 219 VAL A O 1
ATOM 1641 N N . CYS A 1 220 ? 6.304 -7.040 -13.750 1.00 96.62 220 CYS A N 1
ATOM 1642 C CA . CYS A 1 220 ? 5.025 -7.731 -13.573 1.00 96.62 220 CYS A CA 1
ATOM 1643 C C . CYS A 1 220 ? 4.876 -8.952 -14.493 1.00 96.62 220 CYS A C 1
ATOM 1645 O O . CYS A 1 220 ? 4.308 -9.963 -14.086 1.00 96.62 220 CYS A O 1
ATOM 1647 N N . HIS A 1 221 ? 5.366 -8.876 -15.735 1.00 96.81 221 HIS A N 1
ATOM 1648 C CA . HIS A 1 221 ? 5.049 -9.885 -16.751 1.00 96.81 221 HIS A CA 1
ATOM 1649 C C . HIS A 1 221 ? 6.067 -11.023 -16.871 1.00 96.81 221 HIS A C 1
ATOM 1651 O O . HIS A 1 221 ? 5.689 -12.117 -17.298 1.00 96.81 221 HIS A O 1
ATOM 1657 N N . ALA A 1 222 ? 7.333 -10.817 -16.498 1.00 96.88 222 ALA A N 1
ATOM 1658 C CA . ALA A 1 222 ? 8.345 -11.870 -16.568 1.00 96.88 222 ALA A CA 1
ATOM 1659 C C . ALA A 1 222 ? 8.165 -12.869 -15.425 1.00 96.88 222 ALA A C 1
ATOM 1661 O O . ALA A 1 222 ? 8.084 -12.469 -14.264 1.00 96.88 222 ALA A O 1
ATOM 1662 N N . LYS A 1 223 ? 8.174 -14.170 -15.724 1.00 95.25 223 LYS A N 1
ATOM 1663 C CA . LYS A 1 223 ? 8.237 -15.227 -14.707 1.00 95.25 223 LYS A CA 1
ATOM 1664 C C . LYS A 1 223 ? 9.593 -15.240 -14.008 1.00 95.25 223 LYS A C 1
ATOM 1666 O O . LYS A 1 223 ? 9.669 -15.365 -12.790 1.00 95.25 223 LYS A O 1
ATOM 1671 N N . GLU A 1 224 ? 10.660 -15.106 -14.784 1.00 95.19 224 GLU A N 1
ATOM 1672 C CA . GLU A 1 224 ? 12.034 -15.089 -14.301 1.00 95.19 224 GLU A CA 1
ATOM 1673 C C . GLU A 1 224 ? 12.535 -13.650 -14.328 1.00 95.19 224 GLU A C 1
ATOM 1675 O O . GLU A 1 224 ? 12.822 -13.113 -15.386 1.00 95.19 224 GLU A O 1
ATOM 1680 N N . TYR A 1 225 ? 12.633 -13.009 -13.168 1.00 95.00 225 TYR A N 1
ATOM 1681 C CA . TYR A 1 225 ? 13.093 -11.627 -13.062 1.00 95.00 225 TYR A CA 1
ATOM 1682 C C . TYR A 1 225 ? 14.181 -11.544 -11.996 1.00 95.00 225 TYR A C 1
ATOM 1684 O O . TYR A 1 225 ? 13.966 -11.897 -10.835 1.00 95.00 225 TYR A O 1
ATOM 1692 N N . ALA A 1 226 ? 15.366 -11.099 -12.393 1.00 92.38 226 ALA A N 1
ATOM 1693 C CA . ALA A 1 226 ? 16.518 -10.922 -11.526 1.00 92.38 226 ALA A CA 1
ATOM 1694 C C . ALA A 1 226 ? 16.335 -9.683 -10.639 1.00 92.38 226 ALA A C 1
ATOM 1696 O O . ALA A 1 226 ? 16.860 -8.608 -10.937 1.00 92.38 226 ALA A O 1
ATOM 1697 N N . TRP A 1 227 ? 15.614 -9.836 -9.527 1.00 87.94 227 TRP A N 1
ATOM 1698 C CA . TRP A 1 227 ? 15.301 -8.738 -8.610 1.00 87.94 227 TRP A CA 1
ATOM 1699 C C . TRP A 1 227 ? 16.534 -7.985 -8.100 1.00 87.94 227 TRP A C 1
ATOM 1701 O O . TRP A 1 227 ? 16.484 -6.776 -7.916 1.00 87.94 227 TRP A O 1
ATOM 1711 N N . GLN A 1 228 ? 17.684 -8.645 -7.961 1.00 84.81 228 GLN A N 1
ATOM 1712 C CA . GLN A 1 228 ? 18.949 -7.994 -7.613 1.00 84.81 228 GLN A CA 1
ATOM 1713 C C . GLN A 1 228 ? 19.363 -6.884 -8.599 1.00 84.81 228 GLN A C 1
ATOM 1715 O O . GLN A 1 228 ? 20.025 -5.929 -8.201 1.00 84.81 228 GLN A O 1
ATOM 1720 N N . LYS A 1 229 ? 18.957 -6.970 -9.874 1.00 89.44 229 LYS A N 1
ATOM 1721 C CA . LYS A 1 229 ? 19.194 -5.905 -10.861 1.00 89.44 229 LYS A CA 1
ATOM 1722 C C . LYS A 1 229 ? 18.271 -4.712 -10.645 1.00 89.44 229 LYS A C 1
ATOM 1724 O O . LYS A 1 229 ? 18.719 -3.579 -10.776 1.00 89.44 229 LYS A O 1
ATOM 1729 N N . ARG A 1 230 ? 17.011 -4.958 -10.266 1.00 89.88 230 ARG A N 1
ATOM 1730 C CA . ARG A 1 230 ? 16.076 -3.910 -9.826 1.00 89.88 230 ARG A CA 1
ATOM 1731 C C . ARG A 1 230 ? 16.575 -3.234 -8.557 1.00 89.88 230 ARG A C 1
ATOM 1733 O O . ARG A 1 230 ? 16.665 -2.014 -8.487 1.00 89.88 230 ARG A O 1
ATOM 1740 N N . ALA A 1 231 ? 17.011 -4.038 -7.595 1.00 85.38 231 ALA A N 1
ATOM 1741 C CA . ALA A 1 231 ? 17.617 -3.612 -6.342 1.00 85.38 231 ALA A CA 1
ATOM 1742 C C . ALA A 1 231 ? 19.074 -3.137 -6.492 1.00 85.38 231 ALA A C 1
ATOM 1744 O O . ALA A 1 231 ? 19.880 -3.325 -5.584 1.00 85.38 231 ALA A O 1
ATOM 1745 N N . THR A 1 232 ? 19.409 -2.510 -7.622 1.00 85.44 232 THR A N 1
ATOM 1746 C CA . THR A 1 232 ? 20.689 -1.842 -7.872 1.00 85.44 232 THR A CA 1
ATOM 1747 C C . THR A 1 232 ? 20.441 -0.368 -8.172 1.00 85.44 232 THR A C 1
ATOM 1749 O O . THR A 1 232 ? 19.608 -0.048 -9.013 1.00 85.44 232 THR A O 1
ATOM 1752 N N . LEU A 1 233 ? 21.165 0.534 -7.503 1.00 87.00 233 LEU A N 1
ATOM 1753 C CA . LEU A 1 233 ? 21.171 1.949 -7.873 1.00 87.00 233 LEU A CA 1
ATOM 1754 C C . LEU A 1 233 ? 22.091 2.159 -9.073 1.00 87.00 233 LEU A C 1
ATOM 1756 O O . LEU A 1 233 ? 23.260 1.771 -9.048 1.00 87.00 233 LEU A O 1
ATOM 1760 N N . VAL A 1 234 ? 21.553 2.805 -10.096 1.00 89.50 234 VAL A N 1
ATOM 1761 C CA . VAL A 1 234 ? 22.251 3.206 -11.312 1.00 89.50 234 VAL A CA 1
ATOM 1762 C C . VAL A 1 234 ? 22.401 4.721 -11.286 1.00 89.50 234 VAL A C 1
ATOM 1764 O O . VAL A 1 234 ? 21.509 5.435 -10.831 1.00 89.50 234 VAL A O 1
ATOM 1767 N N . LYS A 1 235 ? 23.562 5.209 -11.728 1.00 90.50 235 LYS A N 1
ATOM 1768 C CA . LYS A 1 235 ? 23.822 6.634 -11.917 1.00 90.50 235 LYS A CA 1
ATOM 1769 C C . LYS A 1 235 ? 24.218 6.870 -13.364 1.00 90.50 235 LYS A C 1
ATOM 1771 O O . LYS A 1 235 ? 25.268 6.393 -13.789 1.00 90.50 235 LYS A O 1
ATOM 1776 N N . ASP A 1 236 ? 23.411 7.635 -14.078 1.00 89.69 236 ASP A N 1
ATOM 1777 C CA . ASP A 1 236 ? 23.646 7.988 -15.474 1.00 89.69 236 ASP A CA 1
ATOM 1778 C C . ASP A 1 236 ? 23.187 9.427 -15.776 1.00 89.69 236 ASP A C 1
ATOM 1780 O O . ASP A 1 236 ? 23.058 10.253 -14.867 1.00 89.69 236 ASP A O 1
ATOM 1784 N N . ALA A 1 237 ? 23.001 9.755 -17.059 1.00 88.19 237 ALA A N 1
ATOM 1785 C CA . ALA A 1 237 ? 22.583 11.084 -17.503 1.00 88.19 237 ALA A CA 1
ATOM 1786 C C . ALA A 1 237 ? 21.175 11.483 -17.018 1.00 88.19 237 ALA A C 1
ATOM 1788 O O . ALA A 1 237 ? 20.889 12.675 -16.929 1.00 88.19 237 ALA A O 1
ATOM 1789 N N . SER A 1 238 ? 20.315 10.515 -16.685 1.00 85.12 238 SER A N 1
ATOM 1790 C CA . SER A 1 238 ? 18.976 10.748 -16.130 1.00 85.12 238 SER A CA 1
ATOM 1791 C C . SER A 1 238 ? 18.994 11.037 -14.623 1.00 85.12 238 SER A C 1
ATOM 1793 O O . SER A 1 238 ? 18.005 11.520 -14.073 1.00 85.12 238 SER A O 1
ATOM 1795 N N . GLY A 1 239 ? 20.125 10.786 -13.951 1.00 89.56 239 GLY A N 1
ATOM 1796 C CA . GLY A 1 239 ? 20.300 10.968 -12.515 1.00 89.56 239 GLY A CA 1
ATOM 1797 C C . GLY A 1 239 ? 20.619 9.658 -11.800 1.00 89.56 239 GLY A C 1
ATOM 1798 O O . GLY A 1 239 ? 21.257 8.767 -12.355 1.00 89.56 239 GLY A O 1
ATOM 1799 N N . VAL A 1 240 ? 20.227 9.568 -10.528 1.00 90.31 240 VAL A N 1
ATOM 1800 C CA . VAL A 1 240 ? 20.330 8.334 -9.734 1.00 90.31 240 VAL A CA 1
ATOM 1801 C C . VAL A 1 240 ? 18.957 7.682 -9.704 1.00 90.31 240 VAL A C 1
ATOM 1803 O O . VAL A 1 240 ? 18.003 8.340 -9.312 1.00 90.31 240 VAL A O 1
ATOM 1806 N N . HIS A 1 241 ? 18.848 6.412 -10.079 1.00 91.69 241 HIS A N 1
ATOM 1807 C CA . HIS A 1 241 ? 17.579 5.682 -10.109 1.00 91.69 241 HIS A CA 1
ATOM 1808 C C . HIS A 1 241 ? 17.778 4.195 -9.786 1.00 91.69 241 HIS A C 1
ATOM 1810 O O . HIS A 1 241 ? 18.902 3.694 -9.733 1.00 91.69 241 HIS A O 1
ATOM 1816 N N . TRP A 1 242 ? 16.681 3.470 -9.567 1.00 91.75 242 TRP A N 1
ATOM 1817 C CA . TRP A 1 242 ? 16.710 2.010 -9.430 1.00 91.75 242 TRP A CA 1
ATOM 1818 C C . TRP A 1 242 ? 16.810 1.339 -10.801 1.00 91.75 242 TRP A C 1
ATOM 1820 O O . TRP A 1 242 ? 16.213 1.807 -11.774 1.00 91.75 242 TRP A O 1
ATOM 1830 N N . GLY A 1 243 ? 17.568 0.249 -10.885 1.00 92.12 243 GLY A N 1
ATOM 1831 C CA . GLY A 1 243 ? 17.759 -0.520 -12.110 1.00 92.12 243 GLY A CA 1
ATOM 1832 C C . GLY A 1 243 ? 16.504 -1.279 -12.547 1.00 92.12 243 GLY A C 1
ATOM 1833 O O . GLY A 1 243 ? 15.418 -1.099 -12.004 1.00 92.12 243 GLY A O 1
ATOM 1834 N N . ALA A 1 244 ? 16.659 -2.157 -13.529 1.00 93.69 244 ALA A N 1
ATOM 1835 C CA . ALA A 1 244 ? 15.619 -3.062 -14.014 1.00 93.69 244 ALA A CA 1
ATOM 1836 C C . ALA A 1 244 ? 16.279 -4.339 -14.553 1.00 93.69 244 ALA A C 1
ATOM 1838 O O . ALA A 1 244 ? 17.439 -4.307 -14.980 1.00 93.69 244 ALA A O 1
ATOM 1839 N N . ASP A 1 245 ? 15.572 -5.472 -14.554 1.00 95.12 245 ASP A N 1
ATOM 1840 C CA . ASP A 1 245 ? 16.049 -6.650 -15.282 1.00 95.12 245 ASP A CA 1
ATOM 1841 C C . ASP A 1 245 ? 15.624 -6.602 -16.749 1.00 95.12 245 ASP A C 1
ATOM 1843 O O . ASP A 1 245 ? 14.540 -7.035 -17.124 1.00 95.12 245 ASP A O 1
ATOM 1847 N N . THR A 1 246 ? 16.532 -6.125 -17.594 1.00 94.56 246 THR A N 1
ATOM 1848 C CA . THR A 1 246 ? 16.361 -6.074 -19.051 1.00 94.56 246 THR A CA 1
ATOM 1849 C C . THR A 1 246 ? 16.968 -7.285 -19.768 1.00 94.56 246 THR A C 1
ATOM 1851 O O . THR A 1 246 ? 17.200 -7.246 -20.975 1.00 94.56 246 THR A O 1
ATOM 1854 N N . SER A 1 247 ? 17.280 -8.374 -19.053 1.00 96.06 247 SER A N 1
ATOM 1855 C CA . SER A 1 247 ? 17.894 -9.541 -19.693 1.00 96.06 247 SER A CA 1
ATOM 1856 C C . SER A 1 247 ? 16.957 -10.268 -20.645 1.00 96.06 247 SER A C 1
ATOM 1858 O O . SER A 1 247 ? 15.755 -10.381 -20.410 1.00 96.06 247 SER A O 1
ATOM 1860 N N . LEU A 1 248 ? 17.555 -10.890 -21.664 1.00 96.00 248 LEU A N 1
ATOM 1861 C CA . LEU A 1 248 ? 16.844 -11.783 -22.573 1.00 96.00 248 LEU A CA 1
ATOM 1862 C C . LEU A 1 248 ? 16.150 -12.932 -21.822 1.00 96.00 248 LEU A C 1
ATOM 1864 O O . LEU A 1 248 ? 15.052 -13.331 -22.188 1.00 96.00 248 LEU A O 1
ATOM 1868 N N . LYS A 1 249 ? 16.746 -13.424 -20.728 1.00 96.38 249 LYS A N 1
ATOM 1869 C CA . LYS A 1 249 ? 16.129 -14.437 -19.861 1.00 96.38 249 LYS A CA 1
ATOM 1870 C C . LYS A 1 249 ? 14.781 -13.960 -19.310 1.00 96.38 249 LYS A C 1
ATOM 1872 O O . LYS A 1 249 ? 13.792 -14.674 -19.445 1.00 96.38 249 LYS A O 1
ATOM 1877 N N . ALA A 1 250 ? 14.727 -12.747 -18.758 1.00 97.06 250 ALA A N 1
ATOM 1878 C CA . ALA A 1 250 ? 13.477 -12.177 -18.271 1.00 97.06 250 ALA A CA 1
ATOM 1879 C C . ALA A 1 250 ? 12.483 -11.913 -19.401 1.00 97.06 250 ALA A C 1
ATOM 1881 O O . ALA A 1 250 ? 11.337 -12.361 -19.321 1.00 97.06 250 ALA A O 1
ATOM 1882 N N . ALA A 1 251 ? 12.945 -11.283 -20.481 1.00 97.12 251 ALA A N 1
ATOM 1883 C CA . ALA A 1 251 ? 12.117 -10.931 -21.629 1.00 97.12 251 ALA A CA 1
ATOM 1884 C C . ALA A 1 251 ? 11.509 -12.151 -22.348 1.00 97.12 251 ALA A C 1
ATOM 1886 O O . ALA A 1 251 ? 10.410 -12.058 -22.879 1.00 97.12 251 ALA A O 1
ATOM 1887 N N . LEU A 1 252 ? 12.169 -13.314 -22.330 1.00 96.50 252 LEU A N 1
ATOM 1888 C CA . LEU A 1 252 ? 11.638 -14.556 -22.912 1.00 96.50 252 LEU A CA 1
ATOM 1889 C C . LEU A 1 252 ? 10.784 -15.382 -21.941 1.00 96.50 252 LEU A C 1
ATOM 1891 O O . LEU A 1 252 ? 10.193 -16.386 -22.344 1.00 96.50 252 LEU A O 1
ATOM 1895 N N . SER A 1 253 ? 10.699 -14.968 -20.674 1.00 96.44 253 SER A N 1
ATOM 1896 C CA . SER A 1 253 ? 9.938 -15.650 -19.621 1.00 96.44 253 SER A CA 1
ATOM 1897 C C . SER A 1 253 ? 8.554 -15.037 -19.373 1.00 96.44 253 SER A C 1
ATOM 1899 O O . SER A 1 253 ? 7.943 -15.295 -18.334 1.00 96.44 253 SER A O 1
ATOM 1901 N N . ILE A 1 254 ? 8.068 -14.200 -20.296 1.00 96.44 254 ILE A N 1
ATOM 1902 C CA . ILE A 1 254 ? 6.786 -13.504 -20.168 1.00 96.44 254 ILE A CA 1
ATOM 1903 C C . ILE A 1 254 ? 5.649 -14.506 -19.942 1.00 96.44 254 ILE A C 1
ATOM 1905 O O . ILE A 1 254 ? 5.587 -15.572 -20.555 1.00 96.44 254 ILE A O 1
ATOM 1909 N N . THR A 1 255 ? 4.735 -14.137 -19.052 1.00 94.94 255 THR A N 1
ATOM 1910 C CA . THR A 1 255 ? 3.516 -14.878 -18.724 1.00 94.94 255 THR A CA 1
ATOM 1911 C C . THR A 1 255 ? 2.290 -14.156 -19.264 1.00 94.94 255 THR A C 1
ATOM 1913 O O . THR A 1 255 ? 2.280 -12.932 -19.395 1.00 94.94 255 THR A O 1
ATOM 1916 N N . ARG A 1 256 ? 1.240 -14.921 -19.592 1.00 92.50 256 ARG A N 1
ATOM 1917 C CA . ARG A 1 256 ? -0.001 -14.369 -20.159 1.00 92.50 256 ARG A CA 1
ATOM 1918 C C . ARG A 1 256 ? -0.671 -13.384 -19.205 1.00 92.50 256 ARG A C 1
ATOM 1920 O O . ARG A 1 256 ? -1.287 -12.423 -19.646 1.00 92.50 256 ARG A O 1
ATOM 1927 N N . ALA A 1 257 ? -0.564 -13.657 -17.914 1.00 92.25 257 ALA A N 1
ATOM 1928 C CA . ALA A 1 257 ? -1.028 -12.803 -16.842 1.00 92.25 257 ALA A CA 1
ATOM 1929 C C . ALA A 1 257 ? 0.025 -12.853 -15.720 1.00 92.25 257 ALA A C 1
ATOM 1931 O O . ALA A 1 257 ? 0.583 -13.937 -15.507 1.00 92.25 257 ALA A O 1
ATOM 1932 N N . PRO A 1 258 ? 0.294 -11.731 -15.024 1.00 95.19 258 PRO A N 1
ATOM 1933 C CA . PRO A 1 258 ? 1.208 -11.695 -13.886 1.00 95.19 258 PRO A CA 1
ATOM 1934 C C . PRO A 1 258 ? 0.972 -12.834 -12.888 1.00 95.19 258 PRO A C 1
ATOM 1936 O O . PRO A 1 258 ? -0.166 -13.155 -12.541 1.00 95.19 258 PRO A O 1
ATOM 1939 N N . THR A 1 259 ? 2.050 -13.453 -12.416 1.00 93.50 259 THR A N 1
ATOM 1940 C CA . THR A 1 259 ? 1.955 -14.487 -11.379 1.00 93.50 259 THR A CA 1
ATOM 1941 C C . THR A 1 259 ? 1.863 -13.855 -9.990 1.00 93.50 259 THR A C 1
ATOM 1943 O O . THR A 1 259 ? 2.203 -12.684 -9.808 1.00 93.50 259 THR A O 1
ATOM 1946 N N . THR A 1 260 ? 1.448 -14.629 -8.984 1.00 92.12 260 THR A N 1
ATOM 1947 C CA . THR A 1 260 ? 1.466 -14.181 -7.581 1.00 92.12 260 THR A CA 1
ATOM 1948 C C . THR A 1 260 ? 2.863 -13.719 -7.170 1.00 92.12 260 THR A C 1
ATOM 1950 O O . THR A 1 260 ? 3.012 -12.663 -6.560 1.00 92.12 260 THR A O 1
ATOM 1953 N N . GLU A 1 261 ? 3.903 -14.450 -7.576 1.00 90.44 261 GLU A N 1
ATOM 1954 C CA . GLU A 1 261 ? 5.297 -14.102 -7.291 1.00 90.44 261 GLU A CA 1
ATOM 1955 C C . GLU A 1 261 ? 5.686 -12.752 -7.901 1.00 90.44 261 GLU A C 1
ATOM 1957 O O . GLU A 1 261 ? 6.452 -12.011 -7.292 1.00 90.44 261 GLU A O 1
ATOM 1962 N N . ALA A 1 262 ? 5.150 -12.398 -9.075 1.00 93.94 262 ALA A N 1
ATOM 1963 C CA . ALA A 1 262 ? 5.416 -11.104 -9.693 1.00 93.94 262 ALA A CA 1
ATOM 1964 C C . ALA A 1 262 ? 4.844 -9.943 -8.864 1.00 93.94 262 ALA A C 1
ATOM 1966 O O . ALA A 1 262 ? 5.545 -8.961 -8.633 1.00 93.94 262 ALA A O 1
ATOM 1967 N N . CYS A 1 263 ? 3.620 -10.077 -8.341 1.00 93.38 263 CYS A N 1
ATOM 1968 C CA . CYS A 1 263 ? 3.037 -9.094 -7.422 1.00 93.38 263 CYS A CA 1
ATOM 1969 C C . CYS A 1 263 ? 3.836 -9.010 -6.109 1.00 93.38 263 CYS A C 1
ATOM 1971 O O . CYS A 1 263 ? 4.099 -7.927 -5.577 1.00 93.38 263 CYS A O 1
ATOM 1973 N N . LEU A 1 264 ? 4.249 -10.167 -5.587 1.00 89.06 264 LEU A N 1
ATOM 1974 C CA . LEU A 1 264 ? 4.960 -10.282 -4.318 1.00 89.06 264 LEU A CA 1
ATOM 1975 C C . LEU A 1 264 ? 6.374 -9.679 -4.346 1.00 89.06 264 LEU A C 1
ATOM 1977 O O . LEU A 1 264 ? 6.821 -9.220 -3.302 1.00 89.06 264 LEU A O 1
ATOM 1981 N N . ARG A 1 265 ? 7.016 -9.507 -5.512 1.00 88.19 265 ARG A N 1
ATOM 1982 C CA . ARG A 1 265 ? 8.297 -8.767 -5.645 1.00 88.19 265 ARG A CA 1
ATOM 1983 C C . ARG A 1 265 ? 8.316 -7.436 -4.889 1.00 88.19 265 ARG A C 1
ATOM 1985 O O . ARG A 1 265 ? 9.317 -7.095 -4.265 1.00 88.19 265 ARG A O 1
ATOM 1992 N N . CYS A 1 266 ? 7.196 -6.714 -4.932 1.00 86.50 266 CYS A N 1
ATOM 1993 C CA . CYS A 1 266 ? 7.019 -5.434 -4.251 1.00 86.50 266 CYS A CA 1
ATOM 1994 C C . CYS A 1 266 ? 6.134 -5.548 -3.000 1.00 86.50 266 CYS A C 1
ATOM 1996 O O . CYS A 1 266 ? 6.347 -4.836 -2.017 1.00 86.50 266 CYS A O 1
ATOM 1998 N N . HIS A 1 267 ? 5.113 -6.411 -3.036 1.00 87.19 267 HIS A N 1
ATOM 1999 C CA . HIS A 1 267 ? 4.088 -6.459 -1.994 1.00 87.19 267 HIS A CA 1
ATOM 2000 C C . HIS A 1 267 ? 4.406 -7.404 -0.827 1.00 87.19 267 HIS A C 1
ATOM 2002 O O . HIS A 1 267 ? 3.848 -7.218 0.253 1.00 87.19 267 HIS A O 1
ATOM 2008 N N . GLU A 1 268 ? 5.302 -8.378 -0.995 1.00 80.44 268 GLU A N 1
ATOM 2009 C CA . GLU A 1 268 ? 5.597 -9.403 0.015 1.00 80.44 268 GLU A CA 1
ATOM 2010 C C . GLU A 1 268 ? 6.074 -8.823 1.337 1.00 80.44 268 GLU A C 1
ATOM 2012 O O . GLU A 1 268 ? 5.537 -9.164 2.387 1.00 80.44 268 GLU A O 1
ATOM 2017 N N . HIS A 1 269 ? 7.008 -7.874 1.286 1.00 70.38 269 HIS A N 1
ATOM 2018 C CA . HIS A 1 269 ? 7.490 -7.192 2.481 1.00 70.38 269 HIS A CA 1
ATOM 2019 C C . HIS A 1 269 ? 6.348 -6.492 3.233 1.00 70.38 269 HIS A C 1
ATOM 2021 O O . HIS A 1 269 ? 6.274 -6.521 4.457 1.00 70.38 269 HIS A O 1
ATOM 2027 N N . SER A 1 270 ? 5.385 -5.916 2.507 1.00 65.19 270 SER A N 1
ATOM 2028 C CA . SER A 1 270 ? 4.210 -5.327 3.149 1.00 65.19 270 SER A CA 1
ATOM 2029 C C . SER A 1 270 ? 3.313 -6.372 3.818 1.00 65.19 270 SER A C 1
ATOM 2031 O O . SER A 1 270 ? 2.587 -6.015 4.743 1.00 65.19 270 SER A O 1
ATOM 2033 N N . PHE A 1 271 ? 3.342 -7.635 3.388 1.00 68.00 271 PHE A N 1
ATOM 2034 C CA . PHE A 1 271 ? 2.582 -8.733 3.989 1.00 68.00 271 PHE A CA 1
ATOM 2035 C C . PHE A 1 271 ? 3.342 -9.503 5.071 1.00 68.00 271 PHE A C 1
ATOM 2037 O O . PHE A 1 271 ? 2.690 -10.226 5.822 1.00 68.00 271 PHE A O 1
ATOM 2044 N N . SER A 1 272 ? 4.665 -9.341 5.180 1.00 70.12 272 SER A N 1
ATOM 2045 C CA . SER A 1 272 ? 5.501 -10.152 6.067 1.00 70.12 272 SER A CA 1
ATOM 2046 C C . SER A 1 272 ? 5.054 -10.084 7.529 1.00 70.12 272 SER A C 1
ATOM 2048 O O . SER A 1 272 ? 4.535 -9.065 8.005 1.00 70.12 272 SER A O 1
ATOM 2050 N N . ASP A 1 273 ? 5.264 -11.194 8.240 1.00 69.12 273 ASP A N 1
ATOM 2051 C CA . ASP A 1 273 ? 4.853 -11.381 9.635 1.00 69.12 273 ASP A CA 1
ATOM 2052 C C . ASP A 1 273 ? 5.462 -10.344 10.594 1.00 69.12 273 ASP A C 1
ATOM 2054 O O . ASP A 1 273 ? 4.937 -10.104 11.681 1.00 69.12 273 ASP A O 1
ATOM 2058 N N . ASP A 1 274 ? 6.564 -9.720 10.210 1.00 66.25 274 ASP A N 1
ATOM 2059 C CA . ASP A 1 274 ? 7.395 -8.860 11.042 1.00 66.25 274 ASP A CA 1
ATOM 2060 C C . ASP A 1 274 ? 7.327 -7.372 10.674 1.00 66.25 274 ASP A C 1
ATOM 2062 O O . ASP A 1 274 ? 7.961 -6.564 11.349 1.00 66.25 274 ASP A O 1
ATOM 2066 N N . TYR A 1 275 ? 6.537 -6.985 9.663 1.00 72.94 275 TYR A N 1
ATOM 2067 C CA . TYR A 1 275 ? 6.520 -5.607 9.166 1.00 72.94 275 TYR A CA 1
ATOM 2068 C C . TYR A 1 275 ? 5.130 -4.955 9.172 1.00 72.94 275 TYR A C 1
ATOM 2070 O O . TYR A 1 275 ? 4.640 -4.518 10.221 1.00 72.94 275 TYR A O 1
ATOM 2078 N N . LYS A 1 276 ? 4.499 -4.815 7.996 1.00 75.75 276 LYS A N 1
ATOM 2079 C CA . LYS A 1 276 ? 3.371 -3.897 7.805 1.00 75.75 276 LYS A CA 1
ATOM 2080 C C . LYS A 1 276 ? 2.018 -4.546 8.037 1.00 75.75 276 LYS A C 1
ATOM 2082 O O . LYS A 1 276 ? 1.289 -4.032 8.870 1.00 75.75 276 LYS A O 1
ATOM 2087 N N . ARG A 1 277 ? 1.620 -5.582 7.301 1.00 78.25 277 ARG A N 1
ATOM 2088 C CA . ARG A 1 277 ? 0.270 -6.170 7.418 1.00 78.25 277 ARG A CA 1
ATOM 2089 C C . ARG A 1 277 ? 0.239 -7.452 8.243 1.00 78.25 277 ARG A C 1
ATOM 2091 O O . ARG A 1 277 ? -0.843 -7.808 8.699 1.00 78.25 277 ARG A O 1
ATOM 2098 N N . GLY A 1 278 ? 1.379 -8.126 8.427 1.00 81.19 278 GLY A N 1
ATOM 2099 C CA . GLY A 1 278 ? 1.488 -9.330 9.259 1.00 81.19 278 GLY A CA 1
ATOM 2100 C C . GLY A 1 278 ? 0.518 -10.437 8.871 1.00 81.19 278 GLY A C 1
ATOM 2101 O O . GLY A 1 278 ? -0.084 -11.058 9.743 1.00 81.19 278 GLY A O 1
ATOM 2102 N N . THR A 1 279 ? 0.285 -10.577 7.565 1.00 87.94 279 THR A N 1
ATOM 2103 C CA . THR A 1 279 ? -0.631 -11.549 6.962 1.00 87.94 279 THR A CA 1
ATOM 2104 C C . THR A 1 279 ? -0.080 -12.018 5.608 1.00 87.94 279 THR A C 1
ATOM 2106 O O . THR A 1 279 ? -0.621 -11.650 4.562 1.00 87.94 279 THR A O 1
ATOM 2109 N N . PRO A 1 280 ? 1.015 -12.808 5.600 1.00 88.06 280 PRO A N 1
ATOM 2110 C CA . PRO A 1 280 ? 1.607 -13.344 4.378 1.00 88.06 280 PRO A CA 1
ATOM 2111 C C . PRO A 1 280 ? 0.582 -14.079 3.517 1.00 88.06 280 PRO A C 1
ATOM 2113 O O . PRO A 1 280 ? -0.235 -14.842 4.039 1.00 88.06 280 PRO A O 1
ATOM 2116 N N . TYR A 1 281 ? 0.645 -13.872 2.202 1.00 91.25 281 TYR A N 1
ATOM 2117 C CA . TYR A 1 281 ? -0.184 -14.592 1.236 1.00 91.25 281 TYR A CA 1
ATOM 2118 C C . TYR A 1 281 ? 0.574 -15.815 0.710 1.00 91.25 281 TYR A C 1
ATOM 2120 O O . TYR A 1 281 ? 1.117 -15.804 -0.393 1.00 91.25 281 TYR A O 1
ATOM 2128 N N . THR A 1 282 ? 0.661 -16.851 1.545 1.00 91.00 282 THR A N 1
ATOM 2129 C CA . THR A 1 282 ? 1.316 -18.130 1.226 1.00 91.00 282 THR A CA 1
ATOM 2130 C C . THR A 1 282 ? 0.372 -19.295 1.528 1.00 91.00 282 THR A C 1
ATOM 2132 O O . THR A 1 282 ? -0.533 -19.121 2.351 1.00 91.00 282 THR A O 1
ATOM 2135 N N . PRO A 1 283 ? 0.564 -20.480 0.920 1.00 92.38 283 PRO A N 1
ATOM 2136 C CA . PRO A 1 283 ? -0.249 -21.664 1.208 1.00 92.38 283 PRO A CA 1
ATOM 2137 C C . PRO A 1 283 ? -0.352 -22.021 2.696 1.00 92.38 283 PRO A C 1
ATOM 2139 O O . PRO A 1 283 ? -1.386 -22.483 3.159 1.00 92.38 283 PRO A O 1
ATOM 2142 N N . GLU A 1 284 ? 0.693 -21.763 3.479 1.00 91.12 284 GLU A N 1
ATOM 2143 C CA . GLU A 1 284 ? 0.710 -22.047 4.916 1.00 91.12 284 GLU A CA 1
ATOM 2144 C C . GLU A 1 284 ? -0.135 -21.047 5.717 1.00 91.12 284 GLU A C 1
ATOM 2146 O O . GLU A 1 284 ? -0.594 -21.347 6.827 1.00 91.12 284 GLU A O 1
ATOM 2151 N N . ASN A 1 285 ? -0.324 -19.834 5.185 1.00 90.38 285 ASN A N 1
ATOM 2152 C CA . ASN A 1 285 ? -0.948 -18.744 5.917 1.00 90.38 285 ASN A CA 1
ATOM 2153 C C . ASN A 1 285 ? -2.321 -18.298 5.386 1.00 90.38 285 ASN A C 1
ATOM 2155 O O . ASN A 1 285 ? -3.105 -17.770 6.175 1.00 90.38 285 ASN A O 1
ATOM 2159 N N . ASP A 1 286 ? -2.670 -18.558 4.130 1.00 95.19 286 ASP A N 1
ATOM 2160 C CA . ASP A 1 286 ? -3.953 -18.168 3.539 1.00 95.19 286 ASP A CA 1
ATOM 2161 C C . ASP A 1 286 ? -4.576 -19.324 2.746 1.00 95.19 286 ASP A C 1
ATOM 2163 O O . ASP A 1 286 ? -3.964 -19.855 1.822 1.00 95.19 286 ASP A O 1
ATOM 2167 N N . VAL A 1 287 ? -5.821 -19.683 3.069 1.00 97.31 287 VAL A N 1
ATOM 2168 C CA . VAL A 1 287 ? -6.528 -20.798 2.410 1.00 97.31 287 VAL A CA 1
ATOM 2169 C C . VAL A 1 287 ? -6.787 -20.567 0.920 1.00 97.31 287 VAL A C 1
ATOM 2171 O O . VAL A 1 287 ? -6.928 -21.525 0.164 1.00 97.31 287 VAL A O 1
ATOM 2174 N N . HIS A 1 288 ? -6.841 -19.314 0.463 1.00 97.19 288 HIS A N 1
ATOM 2175 C CA . HIS A 1 288 ? -6.976 -19.015 -0.961 1.00 97.19 288 HIS A CA 1
ATOM 2176 C C . HIS A 1 288 ? -5.644 -19.193 -1.688 1.00 97.19 288 HIS A C 1
ATOM 2178 O O . HIS A 1 288 ? -5.630 -19.696 -2.811 1.00 97.19 288 HIS A O 1
ATOM 2184 N N . ALA A 1 289 ? -4.532 -18.833 -1.040 1.00 95.44 289 ALA A N 1
ATOM 2185 C CA . ALA A 1 289 ? -3.201 -19.123 -1.562 1.00 95.44 289 ALA A CA 1
ATOM 2186 C C . ALA A 1 289 ? -2.945 -20.640 -1.591 1.00 95.44 289 ALA A C 1
ATOM 2188 O O . ALA A 1 289 ? -2.418 -21.147 -2.578 1.00 95.44 289 ALA A O 1
ATOM 2189 N N . GLU A 1 290 ? -3.386 -21.373 -0.561 1.00 97.12 290 GLU A N 1
ATOM 2190 C CA . GLU A 1 290 ? -3.335 -22.844 -0.504 1.00 97.12 290 GLU A CA 1
ATOM 2191 C C . GLU A 1 290 ? -4.118 -23.482 -1.656 1.00 97.12 290 GLU A C 1
ATOM 2193 O O . GLU A 1 290 ? -3.644 -24.415 -2.303 1.00 97.12 290 GLU A O 1
ATOM 2198 N N . ALA A 1 291 ? -5.284 -22.919 -1.979 1.00 96.81 291 ALA A N 1
ATOM 2199 C CA . ALA A 1 291 ? -6.092 -23.315 -3.128 1.00 96.81 291 ALA A CA 1
ATOM 2200 C C . ALA A 1 291 ? -5.515 -22.862 -4.490 1.00 96.81 291 ALA A C 1
ATOM 2202 O O . ALA A 1 291 ? -6.113 -23.137 -5.531 1.00 96.81 291 ALA A O 1
ATOM 2203 N N . GLY A 1 292 ? -4.365 -22.180 -4.508 1.00 95.38 292 GLY A N 1
ATOM 2204 C CA . GLY A 1 292 ? -3.674 -21.756 -5.725 1.00 95.38 292 GLY A CA 1
ATOM 2205 C C . GLY A 1 292 ? -4.288 -20.539 -6.421 1.00 95.38 292 GLY A C 1
ATOM 2206 O O . GLY A 1 292 ? -4.041 -20.336 -7.612 1.00 95.38 292 GLY A O 1
ATOM 2207 N N . LEU A 1 293 ? -5.093 -19.728 -5.725 1.00 95.62 293 LEU A N 1
ATOM 2208 C CA . LEU A 1 293 ? -5.660 -18.512 -6.310 1.00 95.62 293 LEU A CA 1
ATOM 2209 C C . LEU A 1 293 ? -4.568 -17.449 -6.485 1.00 95.62 293 LEU A C 1
ATOM 2211 O O . LEU A 1 293 ? -3.841 -17.103 -5.556 1.00 95.62 293 LEU A O 1
ATOM 2215 N N . GLY A 1 294 ? -4.475 -16.897 -7.696 1.00 94.25 294 GLY A N 1
ATOM 2216 C CA . GLY A 1 294 ? -3.604 -15.757 -7.982 1.00 94.25 294 GLY A CA 1
ATOM 2217 C C . GLY A 1 294 ? -4.233 -14.429 -7.560 1.00 94.25 294 GLY A C 1
ATOM 2218 O O . GLY A 1 294 ? -5.460 -14.313 -7.524 1.00 94.25 294 GLY A O 1
ATOM 2219 N N . CYS A 1 295 ? -3.415 -13.398 -7.324 1.00 94.75 295 CYS A N 1
ATOM 2220 C CA . CYS A 1 295 ? -3.873 -12.081 -6.856 1.00 94.75 295 CYS A CA 1
ATOM 2221 C C . CYS A 1 295 ? -5.001 -11.489 -7.723 1.00 94.75 295 CYS A C 1
ATOM 2223 O O . CYS A 1 295 ? -6.009 -11.013 -7.200 1.00 94.75 295 CYS A O 1
ATOM 2225 N N . MET A 1 296 ? -4.874 -11.581 -9.052 1.00 94.50 296 MET A N 1
ATOM 2226 C CA . MET A 1 296 ? -5.855 -11.043 -10.009 1.00 94.50 296 MET A CA 1
ATOM 2227 C C . MET A 1 296 ? -7.195 -11.794 -10.031 1.00 94.50 296 MET A C 1
ATOM 2229 O O . MET A 1 296 ? -8.151 -11.315 -10.634 1.00 94.50 296 MET A O 1
ATOM 2233 N N . THR A 1 297 ? -7.299 -12.947 -9.359 1.00 94.88 297 THR A N 1
ATOM 2234 C CA . THR A 1 297 ? -8.588 -13.636 -9.165 1.00 94.88 297 THR A CA 1
ATOM 2235 C C . THR A 1 297 ? -9.550 -12.745 -8.377 1.00 94.88 297 THR A C 1
ATOM 2237 O O . THR A 1 297 ? -10.732 -12.640 -8.706 1.00 94.88 297 THR A O 1
ATOM 2240 N N . CYS A 1 298 ? -9.021 -12.063 -7.356 1.00 95.19 298 CYS A N 1
ATOM 2241 C CA . CYS A 1 298 ? -9.762 -11.122 -6.522 1.00 95.19 298 CYS A CA 1
ATOM 2242 C C . CYS A 1 298 ? -9.588 -9.683 -7.024 1.00 95.19 298 CYS A C 1
ATOM 2244 O O . CYS A 1 298 ? -10.567 -8.949 -7.163 1.00 95.19 298 CYS A O 1
ATOM 2246 N N . HIS A 1 299 ? -8.348 -9.297 -7.331 1.00 95.62 299 HIS A N 1
ATOM 2247 C CA . HIS A 1 299 ? -7.978 -7.973 -7.824 1.00 95.62 299 HIS A CA 1
ATOM 2248 C C . HIS A 1 299 ? -8.206 -7.868 -9.334 1.00 95.62 299 HIS A C 1
ATOM 2250 O O . HIS A 1 299 ? -7.265 -7.911 -10.130 1.00 95.62 299 HIS A O 1
ATOM 2256 N N . VAL A 1 300 ? -9.481 -7.757 -9.720 1.00 94.00 300 VAL A N 1
ATOM 2257 C CA . VAL A 1 300 ? -9.886 -7.573 -11.122 1.00 94.00 300 VAL A CA 1
ATOM 2258 C C . VAL A 1 300 ? -9.059 -6.457 -11.747 1.00 94.00 300 VAL A C 1
ATOM 2260 O O . VAL A 1 300 ? -8.881 -5.397 -11.147 1.00 94.00 300 VAL A O 1
ATOM 2263 N N . THR A 1 301 ? -8.527 -6.737 -12.931 1.00 95.62 301 THR A N 1
ATOM 2264 C CA . THR A 1 301 ? -7.654 -5.824 -13.660 1.00 95.62 301 THR A CA 1
ATOM 2265 C C . THR A 1 301 ? -8.245 -5.547 -15.031 1.00 95.62 301 THR A C 1
ATOM 2267 O O . THR A 1 301 ? -8.586 -6.481 -15.755 1.00 95.62 301 THR A O 1
ATOM 2270 N N . GLU A 1 302 ? -8.351 -4.273 -15.386 1.00 95.31 302 GLU A N 1
ATOM 2271 C CA . GLU A 1 302 ? -8.882 -3.812 -16.668 1.00 95.31 302 GLU A CA 1
ATOM 2272 C C . GLU A 1 302 ? -8.068 -2.599 -17.127 1.00 95.31 302 GLU A C 1
ATOM 2274 O O . GLU A 1 302 ? -7.857 -1.686 -16.336 1.00 95.31 302 GLU A O 1
ATOM 2279 N N . HIS A 1 303 ? -7.567 -2.577 -18.367 1.00 95.75 303 HIS A N 1
ATOM 2280 C CA . HIS A 1 303 ? -6.711 -1.481 -18.862 1.00 95.75 303 HIS A CA 1
ATOM 2281 C C . HIS A 1 303 ? -5.562 -1.128 -17.892 1.00 95.75 303 HIS A C 1
ATOM 2283 O O . HIS A 1 303 ? -5.369 0.031 -17.524 1.00 95.75 303 HIS A O 1
ATOM 2289 N N . HIS A 1 304 ? -4.877 -2.159 -17.379 1.00 96.50 304 HIS A N 1
ATOM 2290 C CA . HIS A 1 304 ? -3.834 -2.092 -16.341 1.00 96.50 304 HIS A CA 1
ATOM 2291 C C . HIS A 1 304 ? -4.243 -1.486 -14.980 1.00 96.50 304 HIS A C 1
ATOM 2293 O O . HIS A 1 304 ? -3.433 -1.469 -14.053 1.00 96.50 304 HIS A O 1
ATOM 2299 N N . ARG A 1 305 ? -5.495 -1.052 -14.805 1.00 96.69 305 ARG A N 1
ATOM 2300 C CA . ARG A 1 305 ? -6.055 -0.595 -13.528 1.00 96.69 305 ARG A CA 1
ATOM 2301 C C . ARG A 1 305 ? -6.391 -1.793 -12.656 1.00 96.69 305 ARG A C 1
ATOM 2303 O O . ARG A 1 305 ? -7.118 -2.675 -13.100 1.00 96.69 305 ARG A O 1
ATOM 2310 N N . ILE A 1 306 ? -5.881 -1.820 -11.424 1.00 96.38 306 ILE A N 1
ATOM 2311 C CA . ILE A 1 306 ? -6.033 -2.964 -10.515 1.00 96.38 306 ILE A CA 1
ATOM 2312 C C . ILE A 1 306 ? -6.990 -2.602 -9.380 1.00 96.38 306 ILE A C 1
ATOM 2314 O O . ILE A 1 306 ? -6.717 -1.720 -8.563 1.00 96.38 306 ILE A O 1
ATOM 2318 N N . ALA A 1 307 ? -8.113 -3.312 -9.283 1.00 94.69 307 ALA A N 1
ATOM 2319 C CA . ALA A 1 307 ? -9.097 -3.071 -8.238 1.00 94.69 307 ALA A CA 1
ATOM 2320 C C . ALA A 1 307 ? -8.522 -3.365 -6.846 1.00 94.69 307 ALA A C 1
ATOM 2322 O O . ALA A 1 307 ? -8.250 -4.511 -6.496 1.00 94.69 307 ALA A O 1
ATOM 2323 N N . LYS A 1 308 ? -8.393 -2.333 -6.008 1.00 91.94 308 LYS A N 1
ATOM 2324 C CA . LYS A 1 308 ? -7.963 -2.472 -4.605 1.00 91.94 308 LYS A CA 1
ATOM 2325 C C . LYS A 1 308 ? -9.100 -2.940 -3.684 1.00 91.94 308 LYS A C 1
ATOM 2327 O O . LYS A 1 308 ? -8.849 -3.548 -2.649 1.00 91.94 308 LYS A O 1
ATOM 2332 N N . GLY A 1 309 ? -10.348 -2.639 -4.046 1.00 91.69 309 GLY A N 1
ATOM 2333 C CA . GLY A 1 309 ? -11.520 -2.800 -3.185 1.00 91.69 309 GLY A CA 1
ATOM 2334 C C . GLY A 1 309 ? -11.849 -1.549 -2.363 1.00 91.69 309 GLY A C 1
ATOM 2335 O O . GLY A 1 309 ? -11.143 -0.540 -2.395 1.00 91.69 309 GLY A O 1
ATOM 2336 N N . GLN A 1 310 ? -12.963 -1.614 -1.630 1.00 89.62 310 GLN A N 1
ATOM 2337 C CA . GLN A 1 310 ? -13.631 -0.434 -1.061 1.00 89.62 310 GLN A CA 1
ATOM 2338 C C . GLN A 1 310 ? -13.430 -0.247 0.449 1.00 89.62 310 GLN A C 1
ATOM 2340 O O . GLN A 1 310 ? -13.869 0.759 0.990 1.00 89.62 310 GLN A O 1
ATOM 2345 N N . TYR A 1 311 ? -12.771 -1.178 1.140 1.00 89.12 311 TYR A N 1
ATOM 2346 C CA . TYR A 1 311 ? -12.683 -1.178 2.610 1.00 89.12 311 TYR A CA 1
ATOM 2347 C C . TYR A 1 311 ? -11.262 -0.952 3.154 1.00 89.12 311 TYR A C 1
ATOM 2349 O O . TYR A 1 311 ? -11.028 -1.069 4.352 1.00 89.12 311 TYR A O 1
ATOM 2357 N N . GLU A 1 312 ? -10.297 -0.591 2.308 1.00 84.88 312 GLU A N 1
ATOM 2358 C CA . GLU A 1 312 ? -8.920 -0.310 2.737 1.00 84.88 312 GLU A CA 1
ATOM 2359 C C . GLU A 1 312 ? -8.840 0.981 3.580 1.00 84.88 312 GLU A C 1
ATOM 2361 O O . GLU A 1 312 ? -9.426 1.994 3.206 1.00 84.88 312 GLU A O 1
ATOM 2366 N N . SER A 1 313 ? -8.155 0.973 4.729 1.00 78.31 313 SER A N 1
ATOM 2367 C CA . SER A 1 313 ? -7.986 2.135 5.632 1.00 78.31 313 SER A CA 1
ATOM 2368 C C . SER A 1 313 ? -6.756 2.953 5.283 1.00 78.31 313 SER A C 1
ATOM 2370 O O . SER A 1 313 ? -6.830 4.176 5.194 1.00 78.31 313 SER A O 1
ATOM 2372 N N . ASP A 1 314 ? -5.624 2.284 5.069 1.00 79.44 314 ASP A N 1
ATOM 2373 C CA . ASP A 1 314 ? -4.311 2.916 5.014 1.00 79.44 314 ASP A CA 1
ATOM 2374 C C . ASP A 1 314 ? -3.826 3.208 3.602 1.00 79.44 314 ASP A C 1
ATOM 2376 O O . ASP A 1 314 ? -2.656 3.518 3.441 1.00 79.44 314 ASP A O 1
ATOM 2380 N N . MET A 1 315 ? -4.663 3.127 2.568 1.00 85.25 315 MET A N 1
ATOM 2381 C CA . MET A 1 315 ? -4.351 3.604 1.215 1.00 85.25 315 MET A CA 1
ATOM 2382 C C . MET A 1 315 ? -5.580 4.270 0.615 1.00 85.25 315 MET A C 1
ATOM 2384 O O . MET A 1 315 ? -6.602 3.607 0.459 1.00 85.25 315 MET A O 1
ATOM 2388 N N . VAL A 1 316 ? -5.500 5.565 0.296 1.00 87.38 316 VAL A N 1
ATOM 2389 C CA . VAL A 1 316 ? -6.627 6.332 -0.275 1.00 87.38 316 VAL A CA 1
ATOM 2390 C C . VAL A 1 316 ? -6.729 6.153 -1.786 1.00 87.38 316 VAL A C 1
ATOM 2392 O O . VAL A 1 316 ? -7.830 6.007 -2.307 1.00 87.38 316 VAL A O 1
ATOM 2395 N N . ALA A 1 317 ? -5.585 6.041 -2.467 1.00 91.56 317 ALA A N 1
ATOM 2396 C CA . ALA A 1 317 ? -5.530 5.832 -3.906 1.00 91.56 317 ALA A CA 1
ATOM 2397 C C . ALA A 1 317 ? -6.239 4.530 -4.306 1.00 91.56 317 ALA A C 1
ATOM 2399 O O . ALA A 1 317 ? -6.140 3.514 -3.601 1.00 91.56 317 ALA A O 1
ATOM 2400 N N . ASN A 1 318 ? -6.973 4.563 -5.413 1.00 92.12 318 ASN A N 1
ATOM 2401 C CA . ASN A 1 318 ? -7.652 3.399 -5.965 1.00 92.12 318 ASN A CA 1
ATOM 2402 C C . ASN A 1 318 ? -7.849 3.567 -7.473 1.00 92.12 318 ASN A C 1
ATOM 2404 O O . ASN A 1 318 ? -8.485 4.523 -7.906 1.00 92.12 318 ASN A O 1
ATOM 2408 N N . ASP A 1 319 ? -7.342 2.613 -8.245 1.00 93.88 319 ASP A N 1
ATOM 2409 C CA . ASP A 1 319 ? -7.508 2.573 -9.697 1.00 93.88 319 ASP A CA 1
ATOM 2410 C C . ASP A 1 319 ? -8.969 2.363 -10.118 1.00 93.88 319 ASP A C 1
ATOM 2412 O O . ASP A 1 319 ? -9.417 2.900 -11.129 1.00 93.88 319 ASP A O 1
ATOM 2416 N N . MET A 1 320 ? -9.717 1.573 -9.342 1.00 94.00 320 MET A N 1
ATOM 2417 C CA . MET A 1 320 ? -11.098 1.191 -9.644 1.00 94.00 320 MET A CA 1
ATOM 2418 C C . MET A 1 320 ? -11.958 1.328 -8.380 1.00 94.00 320 MET A C 1
ATOM 2420 O O . MET A 1 320 ? -12.286 0.331 -7.730 1.00 94.00 320 MET A O 1
ATOM 2424 N N . PRO A 1 321 ? -12.313 2.559 -7.975 1.00 90.31 321 PRO A N 1
ATOM 2425 C CA . PRO A 1 321 ? -12.965 2.806 -6.691 1.00 90.31 321 PRO A CA 1
ATOM 2426 C C . PRO A 1 321 ? -14.371 2.189 -6.584 1.00 90.31 321 PRO A C 1
ATOM 2428 O O . PRO A 1 321 ? -14.837 1.893 -5.482 1.00 90.31 321 PRO A O 1
ATOM 2431 N N . ASP A 1 322 ? -15.033 1.928 -7.711 1.00 90.88 322 ASP A N 1
ATOM 2432 C CA . ASP A 1 322 ? -16.366 1.315 -7.761 1.00 90.88 322 ASP A CA 1
ATOM 2433 C C . ASP A 1 322 ? -16.359 -0.213 -7.834 1.00 90.88 322 ASP A C 1
ATOM 2435 O O . ASP A 1 322 ? -17.409 -0.839 -7.693 1.00 90.88 322 ASP A O 1
ATOM 2439 N N . VAL A 1 323 ? -15.185 -0.830 -7.976 1.00 92.56 323 VAL A N 1
ATOM 2440 C CA . VAL A 1 323 ? -15.061 -2.287 -7.996 1.00 92.56 323 VAL A CA 1
ATOM 2441 C C . VAL A 1 323 ? -14.849 -2.802 -6.577 1.00 92.56 323 VAL A C 1
ATOM 2443 O O . VAL A 1 323 ? -13.832 -2.549 -5.925 1.00 92.56 323 VAL A O 1
ATOM 2446 N N . ALA A 1 324 ? -15.835 -3.550 -6.092 1.00 90.94 324 ALA A N 1
ATOM 2447 C CA . ALA A 1 324 ? -15.753 -4.230 -4.813 1.00 90.94 324 ALA A CA 1
ATOM 2448 C C . ALA A 1 324 ? -14.858 -5.478 -4.918 1.00 90.94 324 ALA A C 1
ATOM 2450 O O . ALA A 1 324 ? -14.978 -6.275 -5.847 1.00 90.94 324 ALA A O 1
ATOM 2451 N N . VAL A 1 325 ? -13.990 -5.668 -3.923 1.00 93.62 325 VAL A N 1
ATOM 2452 C CA . VAL A 1 325 ? -13.229 -6.906 -3.710 1.00 93.62 325 VAL A CA 1
ATOM 2453 C C . VAL A 1 325 ? -13.741 -7.498 -2.402 1.00 93.62 325 VAL A C 1
ATOM 2455 O O . VAL A 1 325 ? -13.443 -6.977 -1.327 1.00 93.62 325 VAL A O 1
ATOM 2458 N N . THR A 1 326 ? -14.606 -8.510 -2.492 1.00 92.38 326 THR A N 1
ATOM 2459 C CA . THR A 1 326 ? -15.348 -9.063 -1.347 1.00 92.38 326 THR A CA 1
ATOM 2460 C C . THR A 1 326 ? -15.395 -10.586 -1.382 1.00 92.38 326 THR A C 1
ATOM 2462 O O . THR A 1 326 ? -15.374 -11.206 -2.444 1.00 92.38 326 THR A O 1
ATOM 2465 N N . CYS A 1 327 ? -15.532 -11.196 -0.203 1.00 95.00 327 CYS A N 1
ATOM 2466 C CA . CYS A 1 327 ? -15.693 -12.644 -0.048 1.00 95.00 327 CYS A CA 1
ATOM 2467 C C . CYS A 1 327 ? -16.982 -13.157 -0.717 1.00 95.00 327 CYS A C 1
ATOM 2469 O O . CYS A 1 327 ? -17.032 -14.268 -1.245 1.00 95.00 327 CYS A O 1
ATOM 2471 N N . THR A 1 328 ? -18.029 -12.329 -0.722 1.00 94.62 328 THR A N 1
ATOM 2472 C CA . THR A 1 328 ? -19.382 -12.694 -1.167 1.00 94.62 328 THR A CA 1
ATOM 2473 C C . THR A 1 328 ? -19.471 -12.975 -2.666 1.00 94.62 328 THR A C 1
ATOM 2475 O O . THR A 1 328 ? -20.367 -13.699 -3.088 1.00 94.62 328 THR A O 1
ATOM 2478 N N . ARG A 1 329 ? -18.506 -12.505 -3.471 1.00 93.56 329 ARG A N 1
ATOM 2479 C CA . ARG A 1 329 ? -18.430 -12.823 -4.907 1.00 93.56 329 ARG A CA 1
ATOM 2480 C C . ARG A 1 329 ? -18.284 -14.326 -5.179 1.00 93.56 329 ARG A C 1
ATOM 2482 O O . ARG A 1 329 ? -18.772 -14.795 -6.202 1.00 93.56 329 ARG A O 1
ATOM 2489 N N . CYS A 1 330 ? -17.634 -15.061 -4.276 1.00 95.62 330 CYS A N 1
ATOM 2490 C CA . CYS A 1 330 ? -17.441 -16.510 -4.393 1.00 95.62 330 CYS A CA 1
ATOM 2491 C C . CYS A 1 330 ? -18.264 -17.294 -3.361 1.00 95.62 330 CYS A C 1
ATOM 2493 O O . CYS A 1 330 ? -18.711 -18.399 -3.651 1.00 95.62 330 CYS A O 1
ATOM 2495 N N . HIS A 1 331 ? -18.470 -16.732 -2.167 1.00 95.81 331 HIS A N 1
ATOM 2496 C CA . HIS A 1 331 ? -19.108 -17.427 -1.044 1.00 95.81 331 HIS A CA 1
ATOM 2497 C C . HIS A 1 331 ? -20.599 -17.096 -0.853 1.00 95.81 331 HIS A C 1
ATOM 2499 O O . HIS A 1 331 ? -21.278 -17.787 -0.096 1.00 95.81 331 HIS A O 1
ATOM 2505 N N . GLY A 1 332 ? -21.123 -16.064 -1.524 1.00 95.12 332 GLY A N 1
ATOM 2506 C CA . GLY A 1 332 ? -22.457 -15.519 -1.254 1.00 95.12 332 GLY A CA 1
ATOM 2507 C C . GLY A 1 332 ? -22.548 -14.791 0.095 1.00 95.12 332 GLY A C 1
ATOM 2508 O O . GLY A 1 332 ? -21.570 -14.698 0.837 1.00 95.12 332 GLY A O 1
ATOM 2509 N N . ASP A 1 333 ? -23.729 -14.255 0.408 1.00 93.12 333 ASP A N 1
ATOM 2510 C CA . ASP A 1 333 ? -23.958 -13.467 1.632 1.00 93.12 333 ASP A CA 1
ATOM 2511 C C . ASP A 1 333 ? -24.249 -14.328 2.874 1.00 93.12 333 ASP A C 1
ATOM 2513 O O . ASP A 1 333 ? -24.078 -13.872 4.004 1.00 93.12 333 ASP A O 1
ATOM 2517 N N . THR A 1 334 ? -24.658 -15.586 2.680 1.00 95.44 334 THR A N 1
ATOM 2518 C CA . THR A 1 334 ? -25.002 -16.530 3.757 1.00 95.44 334 THR A CA 1
ATOM 2519 C C . THR A 1 334 ? -24.241 -17.854 3.602 1.00 95.44 334 THR A C 1
ATOM 2521 O O . THR A 1 334 ? -24.851 -18.885 3.306 1.00 95.44 334 THR A O 1
ATOM 2524 N N . PRO A 1 335 ? -22.902 -17.854 3.748 1.00 94.44 335 PRO A N 1
ATOM 2525 C CA . PRO A 1 335 ? -22.069 -19.011 3.417 1.00 94.44 335 PRO A CA 1
ATOM 2526 C C . PRO A 1 335 ? -22.126 -20.150 4.446 1.00 94.44 335 PRO A C 1
ATOM 2528 O O . PRO A 1 335 ? -21.643 -21.247 4.169 1.00 94.44 335 PRO A O 1
ATOM 2531 N N . HIS A 1 336 ? -22.663 -19.914 5.646 1.00 95.94 336 HIS A N 1
ATOM 2532 C CA . HIS A 1 336 ? -22.636 -20.905 6.722 1.00 95.94 336 HIS A CA 1
ATOM 2533 C C . HIS A 1 336 ? -23.815 -21.878 6.625 1.00 95.94 336 HIS A C 1
ATOM 2535 O O . HIS A 1 336 ? -24.960 -21.453 6.467 1.00 95.94 336 HIS A O 1
ATOM 2541 N N . GLY A 1 337 ? -23.530 -23.173 6.797 1.00 94.19 337 GLY A N 1
ATOM 2542 C CA . GLY A 1 337 ? -24.513 -24.252 6.931 1.00 94.19 337 GLY A CA 1
ATOM 2543 C C . GLY A 1 337 ? -24.503 -24.908 8.322 1.00 94.19 337 GLY A C 1
ATOM 2544 O O . GLY A 1 337 ? -23.695 -24.562 9.185 1.00 94.19 337 GLY A O 1
ATOM 2545 N N . GLY A 1 338 ? -25.401 -25.873 8.539 1.00 94.62 338 GLY A N 1
ATOM 2546 C CA . GLY A 1 338 ? -25.506 -26.640 9.790 1.00 94.62 338 GLY A CA 1
ATOM 2547 C C . GLY A 1 338 ? -26.324 -25.960 10.895 1.00 94.62 338 GLY A C 1
ATOM 2548 O O . GLY A 1 338 ? -26.968 -24.939 10.675 1.00 94.62 338 GLY A O 1
ATOM 2549 N N . GLU A 1 339 ? -26.293 -26.524 12.107 1.00 93.50 339 GLU A N 1
ATOM 2550 C CA . GLU A 1 339 ? -27.177 -26.132 13.227 1.00 93.50 339 GLU A CA 1
ATOM 2551 C C . GLU A 1 339 ? -27.054 -24.662 13.663 1.00 93.50 339 GLU A C 1
ATOM 2553 O O . GLU A 1 339 ? -27.977 -24.111 14.256 1.00 93.50 339 GLU A O 1
ATOM 2558 N N . ARG A 1 340 ? -25.912 -24.014 13.393 1.00 92.31 340 ARG A N 1
ATOM 2559 C CA . ARG A 1 340 ? -25.644 -22.612 13.767 1.00 92.31 340 ARG A CA 1
ATOM 2560 C C . ARG A 1 340 ? -25.641 -21.652 12.575 1.00 92.31 340 ARG A C 1
ATOM 2562 O O . ARG A 1 340 ? -25.245 -20.500 12.747 1.00 92.31 340 ARG A O 1
ATOM 2569 N N . ALA A 1 341 ? -26.062 -22.109 11.394 1.00 94.81 341 ALA A N 1
ATOM 2570 C CA . ALA A 1 341 ? -26.055 -21.334 10.153 1.00 94.81 341 ALA A CA 1
ATOM 2571 C C . ALA A 1 341 ? -26.721 -19.966 10.318 1.00 94.81 341 ALA A C 1
ATOM 2573 O O . ALA A 1 341 ? -26.081 -18.945 10.085 1.00 94.81 341 ALA A O 1
ATOM 2574 N N . ASP A 1 342 ? -27.967 -19.944 10.794 1.00 95.69 342 ASP A N 1
ATOM 2575 C CA . ASP A 1 342 ? -28.756 -18.716 10.925 1.00 95.69 342 ASP A CA 1
ATOM 2576 C C . ASP A 1 342 ? -28.070 -17.694 11.832 1.00 95.69 342 ASP A C 1
ATOM 2578 O O . ASP A 1 342 ? -27.963 -16.517 11.491 1.00 95.69 342 ASP A O 1
ATOM 2582 N N . ALA A 1 343 ? -27.529 -18.153 12.964 1.00 92.88 343 ALA A N 1
ATOM 2583 C CA . ALA A 1 343 ? -26.807 -17.292 13.887 1.00 92.88 343 ALA A CA 1
ATOM 2584 C C . ALA A 1 343 ? -25.532 -16.720 13.248 1.00 92.88 343 ALA A C 1
ATOM 2586 O O . ALA A 1 343 ? -25.288 -15.522 13.360 1.00 92.88 343 ALA A O 1
ATOM 2587 N N . LEU A 1 344 ? -24.719 -17.539 12.573 1.00 94.88 344 LEU A N 1
ATOM 2588 C CA . LEU A 1 344 ? -23.479 -17.087 11.927 1.00 94.88 344 LEU A CA 1
ATOM 2589 C C . LEU A 1 344 ? -23.752 -16.158 10.736 1.00 94.88 344 LEU A C 1
ATOM 2591 O O . LEU A 1 344 ? -23.092 -15.133 10.588 1.00 94.88 344 LEU A O 1
ATOM 2595 N N . ASN A 1 345 ? -24.761 -16.468 9.924 1.00 96.50 345 ASN A N 1
ATOM 2596 C CA . ASN A 1 345 ? -25.172 -15.640 8.793 1.00 96.50 345 ASN A CA 1
ATOM 2597 C C . ASN A 1 345 ? -25.749 -14.293 9.261 1.00 96.50 345 ASN A C 1
ATOM 2599 O O . ASN A 1 345 ? -25.464 -13.269 8.646 1.00 96.50 345 ASN A O 1
ATOM 2603 N N . LEU A 1 346 ? -26.452 -14.246 10.402 1.00 95.75 346 LEU A N 1
ATOM 2604 C CA . LEU A 1 346 ? -26.893 -12.985 11.011 1.00 95.75 346 LEU A CA 1
ATOM 2605 C C . LEU A 1 346 ? -25.710 -12.083 11.406 1.00 95.75 346 LEU A C 1
ATOM 2607 O O . LEU A 1 346 ? -25.794 -10.862 11.268 1.00 95.75 346 LEU A O 1
ATOM 2611 N N . HIS A 1 347 ? -24.588 -12.660 11.853 1.00 96.38 347 HIS A N 1
ATOM 2612 C CA . HIS A 1 347 ? -23.400 -11.871 12.193 1.00 96.38 347 HIS A CA 1
ATOM 2613 C C . HIS A 1 347 ? -22.810 -11.149 10.982 1.00 96.38 347 HIS A C 1
ATOM 2615 O O . HIS A 1 347 ? -22.261 -10.069 11.171 1.00 96.38 347 HIS A O 1
ATOM 2621 N N . ALA A 1 348 ? -22.961 -11.663 9.756 1.00 93.50 348 ALA A N 1
ATOM 2622 C CA . ALA A 1 348 ? -22.447 -11.010 8.547 1.00 93.50 348 ALA A CA 1
ATOM 2623 C C . ALA A 1 348 ? -23.091 -9.632 8.272 1.00 93.50 348 ALA A C 1
ATOM 2625 O O . ALA A 1 348 ? -22.538 -8.821 7.526 1.00 93.50 348 ALA A O 1
ATOM 2626 N N . GLY A 1 349 ? -24.231 -9.333 8.909 1.00 93.06 349 GLY A N 1
ATOM 2627 C CA . GLY A 1 349 ? -24.838 -8.001 8.890 1.00 93.06 349 GLY A CA 1
ATOM 2628 C C . GLY A 1 349 ? -24.053 -6.951 9.685 1.00 93.06 349 GLY A C 1
ATOM 2629 O O . GLY A 1 349 ? -24.161 -5.766 9.387 1.00 93.06 349 GLY A O 1
ATOM 2630 N N . VAL A 1 350 ? -23.243 -7.374 10.663 1.00 95.12 350 VAL A N 1
ATOM 2631 C CA . VAL A 1 350 ? -22.516 -6.487 11.591 1.00 95.12 350 VAL A CA 1
ATOM 2632 C C . VAL A 1 350 ? -21.003 -6.700 11.530 1.00 95.12 350 VAL A C 1
ATOM 2634 O O . VAL A 1 350 ? -20.240 -5.757 11.706 1.00 95.12 350 VAL A O 1
ATOM 2637 N N . LEU A 1 351 ? -20.543 -7.921 11.274 1.00 96.75 351 LEU A N 1
ATOM 2638 C CA . LEU A 1 351 ? -19.138 -8.297 11.175 1.00 96.75 351 LEU A CA 1
ATOM 2639 C C . LEU A 1 351 ? -18.768 -8.517 9.707 1.00 96.75 351 LEU A C 1
ATOM 2641 O O . LEU A 1 351 ? -19.469 -9.209 8.972 1.00 96.75 351 LEU A O 1
ATOM 2645 N N . ALA A 1 352 ? -17.635 -7.967 9.280 1.00 96.94 352 ALA A N 1
ATOM 2646 C CA . ALA A 1 352 ? -17.009 -8.374 8.030 1.00 96.94 352 ALA A CA 1
ATOM 2647 C C . ALA A 1 352 ? -16.544 -9.837 8.123 1.00 96.94 352 ALA A C 1
ATOM 2649 O O . ALA A 1 352 ? -16.133 -10.283 9.195 1.00 96.94 352 ALA A O 1
ATOM 2650 N N . CYS A 1 353 ? -16.537 -10.582 7.013 1.00 97.00 353 CYS A N 1
ATOM 2651 C CA . CYS A 1 353 ? -16.069 -11.976 7.006 1.00 97.00 353 CYS A CA 1
ATOM 2652 C C . CYS A 1 353 ? -14.638 -12.088 7.562 1.00 97.00 353 CYS A C 1
ATOM 2654 O O . CYS A 1 353 ? -14.337 -12.985 8.351 1.00 97.00 353 CYS A O 1
ATOM 2656 N N . GLN A 1 354 ? -13.785 -11.118 7.216 1.00 96.62 354 GLN A N 1
ATOM 2657 C CA . GLN A 1 354 ? -12.411 -10.996 7.699 1.00 96.62 354 GLN A CA 1
ATOM 2658 C C . GLN A 1 354 ? -12.319 -11.009 9.231 1.00 96.62 354 GLN A C 1
ATOM 2660 O O . GLN A 1 354 ? -11.394 -11.600 9.776 1.00 96.62 354 GLN A O 1
ATOM 2665 N N . THR A 1 355 ? -13.280 -10.406 9.938 1.00 96.69 355 THR A N 1
ATOM 2666 C CA . THR A 1 355 ? -13.277 -10.316 11.408 1.00 96.69 355 THR A CA 1
ATOM 2667 C C . THR A 1 355 ? -13.286 -11.691 12.060 1.00 96.69 355 THR A C 1
ATOM 2669 O O . THR A 1 355 ? -12.615 -11.903 13.065 1.00 96.69 355 THR A O 1
ATOM 2672 N N . CYS A 1 356 ? -14.022 -12.638 11.480 1.00 96.44 356 CYS A N 1
ATOM 2673 C CA . CYS A 1 356 ? -14.057 -14.011 11.967 1.00 96.44 356 CYS A CA 1
ATOM 2674 C C . CYS A 1 356 ? -12.927 -14.850 11.368 1.00 96.44 356 CYS A C 1
ATOM 2676 O O . CYS A 1 356 ? -12.355 -15.675 12.075 1.00 96.44 356 CYS A O 1
ATOM 2678 N N . HIS A 1 357 ? -12.615 -14.659 10.085 1.00 97.50 357 HIS A N 1
ATOM 2679 C CA . HIS A 1 357 ? -11.739 -15.556 9.331 1.00 97.50 357 HIS A CA 1
ATOM 2680 C C . HIS A 1 357 ? -10.266 -15.133 9.265 1.00 97.50 357 HIS A C 1
ATOM 2682 O O . HIS A 1 357 ? -9.460 -15.884 8.729 1.00 97.50 357 HIS A O 1
ATOM 2688 N N . ILE A 1 358 ? -9.879 -13.993 9.843 1.00 95.56 358 ILE A N 1
ATOM 2689 C CA . ILE A 1 358 ? -8.475 -13.591 10.020 1.00 95.56 358 ILE A CA 1
ATOM 2690 C C . ILE A 1 358 ? -8.213 -13.419 11.525 1.00 95.56 358 ILE A C 1
ATOM 2692 O O . ILE A 1 358 ? -8.205 -12.305 12.051 1.00 95.56 358 ILE A O 1
ATOM 2696 N N . PRO A 1 359 ? -8.061 -14.530 12.270 1.00 92.88 359 PRO A N 1
ATOM 2697 C CA . PRO A 1 359 ? -8.075 -14.507 13.731 1.00 92.88 359 PRO A CA 1
ATOM 2698 C C . PRO A 1 359 ? -6.787 -13.950 14.342 1.00 92.88 359 PRO A C 1
ATOM 2700 O O . PRO A 1 359 ? -6.770 -13.630 15.532 1.00 92.88 359 PRO A O 1
ATOM 2703 N N . GLN A 1 360 ? -5.704 -13.893 13.568 1.00 88.94 360 GLN A N 1
ATOM 2704 C CA . GLN A 1 360 ? -4.395 -13.458 14.027 1.00 88.94 360 GLN A CA 1
ATOM 2705 C C . GLN A 1 360 ? -3.731 -12.563 12.993 1.00 88.94 360 GLN A C 1
ATOM 2707 O O . GLN A 1 360 ? -3.824 -12.807 11.794 1.00 88.94 360 GLN A O 1
ATOM 2712 N N . VAL A 1 361 ? -3.023 -11.565 13.502 1.00 86.56 361 VAL A N 1
ATOM 2713 C CA . VAL A 1 361 ? -2.136 -10.685 12.749 1.00 86.56 361 VAL A CA 1
ATOM 2714 C C . VAL A 1 361 ? -0.820 -10.554 13.499 1.00 86.56 361 VAL A C 1
ATOM 2716 O O . VAL A 1 361 ? -0.740 -10.834 14.702 1.00 86.56 361 VAL A O 1
ATOM 2719 N N . SER A 1 362 ? 0.208 -10.108 12.793 1.00 83.12 362 SER A N 1
ATOM 2720 C CA . SER A 1 362 ? 1.482 -9.720 13.388 1.00 83.12 362 SER A CA 1
ATOM 2721 C C . SER A 1 362 ? 2.012 -8.403 12.806 1.00 83.12 362 SER A C 1
ATOM 2723 O O . SER A 1 362 ? 1.275 -7.661 12.152 1.00 83.12 362 SER A O 1
ATOM 2725 N N . GLY A 1 363 ? 3.263 -8.056 13.097 1.00 77.06 363 GLY A N 1
ATOM 2726 C CA . GLY A 1 363 ? 3.911 -6.834 12.620 1.00 77.06 363 GLY A CA 1
ATOM 2727 C C . GLY A 1 363 ? 4.087 -5.745 13.681 1.00 77.06 363 GLY A C 1
ATOM 2728 O O . GLY A 1 363 ? 3.849 -5.948 14.877 1.00 77.06 363 GLY A O 1
ATOM 2729 N N . ILE A 1 364 ? 4.551 -4.584 13.218 1.00 76.81 364 ILE A N 1
ATOM 2730 C CA . ILE A 1 364 ? 5.004 -3.453 14.042 1.00 76.81 364 ILE A CA 1
ATOM 2731 C C . ILE A 1 364 ? 3.810 -2.676 14.585 1.00 76.81 364 ILE A C 1
ATOM 2733 O O . ILE A 1 364 ? 3.072 -2.091 13.803 1.00 76.81 364 ILE A O 1
ATOM 2737 N N . VAL A 1 365 ? 3.631 -2.597 15.904 1.00 75.25 365 VAL A N 1
ATOM 2738 C CA . VAL A 1 365 ? 2.502 -1.871 16.535 1.00 75.25 365 VAL A CA 1
ATOM 2739 C C . VAL A 1 365 ? 2.873 -0.503 17.111 1.00 75.25 365 VAL A C 1
ATOM 2741 O O . VAL A 1 365 ? 1.984 0.280 17.441 1.00 75.25 365 VAL A O 1
ATOM 2744 N N . TYR A 1 366 ? 4.168 -0.217 17.233 1.00 78.31 366 TYR A N 1
ATOM 2745 C CA . TYR A 1 366 ? 4.698 1.025 17.783 1.00 78.31 366 TYR A CA 1
ATOM 2746 C C . TYR A 1 366 ? 5.983 1.409 17.045 1.00 78.31 366 TYR A C 1
ATOM 2748 O O . TYR A 1 366 ? 6.790 0.523 16.783 1.00 78.31 366 TYR A O 1
ATOM 2756 N N . GLU A 1 367 ? 6.169 2.693 16.734 1.00 76.69 367 GLU A N 1
ATOM 2757 C CA . GLU A 1 367 ? 7.390 3.250 16.123 1.00 76.69 367 GLU A CA 1
ATOM 2758 C C . GLU A 1 367 ? 7.677 4.646 16.714 1.00 76.69 367 GLU A C 1
ATOM 2760 O O . GLU A 1 367 ? 6.763 5.467 16.787 1.00 76.69 367 GLU A O 1
ATOM 2765 N N . ASP A 1 368 ? 8.919 4.934 17.131 1.00 83.06 368 ASP A N 1
ATOM 2766 C CA . ASP A 1 368 ? 9.340 6.261 17.624 1.00 83.06 368 ASP A CA 1
ATOM 2767 C C . ASP A 1 368 ? 10.534 6.785 16.821 1.00 83.06 368 ASP A C 1
ATOM 2769 O O . ASP A 1 368 ? 11.691 6.461 17.096 1.00 83.06 368 ASP A O 1
ATOM 2773 N N . TRP A 1 369 ? 10.245 7.630 15.829 1.00 84.44 369 TRP A N 1
ATOM 2774 C CA . TRP A 1 369 ? 11.255 8.213 14.947 1.00 84.44 369 TRP A CA 1
ATOM 2775 C C . TRP A 1 369 ? 12.108 9.282 15.633 1.00 84.44 369 TRP A C 1
ATOM 2777 O O . TRP A 1 369 ? 13.201 9.590 15.155 1.00 84.44 369 TRP A O 1
ATOM 2787 N N . GLY A 1 370 ? 11.666 9.817 16.775 1.00 86.12 370 GLY A N 1
ATOM 2788 C CA . GLY A 1 370 ? 12.417 10.794 17.562 1.00 86.12 370 GLY A CA 1
ATOM 2789 C C . GLY A 1 370 ? 13.579 10.198 18.354 1.00 86.12 370 GLY A C 1
ATOM 2790 O O . GLY A 1 370 ? 14.441 10.946 18.818 1.00 86.12 370 GLY A O 1
ATOM 2791 N N . LYS A 1 371 ? 13.613 8.871 18.524 1.00 83.19 371 LYS A N 1
ATOM 2792 C CA . LYS A 1 371 ? 14.596 8.169 19.359 1.00 83.19 371 LYS A CA 1
ATOM 2793 C C . LYS A 1 371 ? 15.269 7.024 18.598 1.00 83.19 371 LYS A C 1
ATOM 2795 O O . LYS A 1 371 ? 14.944 5.855 18.822 1.00 83.19 371 LYS A O 1
ATOM 2800 N N . PRO A 1 372 ? 16.245 7.324 17.729 1.00 76.44 372 PRO A N 1
ATOM 2801 C CA . PRO A 1 372 ? 17.048 6.284 17.103 1.00 76.44 372 PRO A CA 1
ATOM 2802 C C . PRO A 1 372 ? 17.805 5.482 18.174 1.00 76.44 372 PRO A C 1
ATOM 2804 O O . PRO A 1 372 ? 18.513 6.050 19.002 1.00 76.44 372 PRO A O 1
ATOM 2807 N N . ILE A 1 373 ? 17.684 4.153 18.152 1.00 67.12 373 ILE A N 1
ATOM 2808 C CA . ILE A 1 373 ? 18.452 3.239 19.015 1.00 67.12 373 ILE A CA 1
ATOM 2809 C C . ILE A 1 373 ? 19.336 2.371 18.135 1.00 67.12 373 ILE A C 1
ATOM 2811 O O . ILE A 1 373 ? 18.915 1.923 17.076 1.00 67.12 373 ILE A O 1
ATOM 2815 N N . ARG A 1 374 ? 20.566 2.120 18.568 1.00 60.16 374 ARG A N 1
ATOM 2816 C CA . ARG A 1 374 ? 21.514 1.314 17.809 1.00 60.16 374 ARG A CA 1
ATOM 2817 C C . ARG A 1 374 ? 21.204 -0.190 17.907 1.00 60.16 374 ARG A C 1
ATOM 2819 O O . ARG A 1 374 ? 21.007 -0.713 18.994 1.00 60.16 374 ARG A O 1
ATOM 2826 N N . ASP A 1 375 ? 21.187 -0.868 16.765 1.00 57.34 375 ASP A N 1
ATOM 2827 C CA . ASP A 1 375 ? 21.274 -2.317 16.607 1.00 57.34 375 ASP A CA 1
ATOM 2828 C C . ASP A 1 375 ? 22.748 -2.736 16.676 1.00 57.34 375 ASP A C 1
ATOM 2830 O O . ASP A 1 375 ? 23.543 -2.487 15.761 1.00 57.34 375 ASP A O 1
ATOM 2834 N N . ASP A 1 376 ? 23.111 -3.374 17.782 1.00 49.56 376 ASP A N 1
ATOM 2835 C CA . ASP A 1 376 ? 24.483 -3.756 18.106 1.00 49.56 376 ASP A CA 1
ATOM 2836 C C . ASP A 1 376 ? 25.011 -4.909 17.239 1.00 49.56 376 ASP A C 1
ATOM 2838 O O . ASP A 1 376 ? 26.225 -5.062 17.104 1.00 49.56 376 ASP A O 1
ATOM 2842 N N . ILE A 1 377 ? 24.124 -5.693 16.611 1.00 47.00 377 ILE A N 1
ATOM 2843 C CA . ILE A 1 377 ? 24.497 -6.843 15.772 1.00 47.00 377 ILE A CA 1
ATOM 2844 C C . ILE A 1 377 ? 25.062 -6.365 14.426 1.00 47.00 377 ILE A C 1
ATOM 2846 O O . ILE A 1 377 ? 25.973 -6.980 13.872 1.00 47.00 377 ILE A O 1
ATOM 2850 N N . HIS A 1 378 ? 24.567 -5.235 13.915 1.00 49.44 378 HIS A N 1
ATOM 2851 C CA . HIS A 1 378 ? 24.898 -4.742 12.573 1.00 49.44 378 HIS A CA 1
ATOM 2852 C C . HIS A 1 378 ? 25.422 -3.297 12.542 1.00 49.44 378 HIS A C 1
ATOM 2854 O O . HIS A 1 378 ? 25.804 -2.812 11.474 1.00 49.44 378 HIS A O 1
ATOM 2860 N N . GLY A 1 379 ? 25.456 -2.606 13.689 1.00 49.84 379 GLY A N 1
ATOM 2861 C CA . GLY A 1 379 ? 26.013 -1.260 13.838 1.00 49.84 379 GLY A CA 1
ATOM 2862 C C . GLY A 1 379 ? 25.162 -0.130 13.246 1.00 49.84 379 GLY A C 1
ATOM 2863 O O . GLY A 1 379 ? 25.734 0.863 12.807 1.00 49.84 379 GLY A O 1
ATOM 2864 N N . LYS A 1 380 ? 23.829 -0.268 13.207 1.00 54.66 380 LYS A N 1
ATOM 2865 C CA . LYS A 1 380 ? 22.893 0.716 12.612 1.00 54.66 380 LYS A CA 1
ATOM 2866 C C . LYS A 1 380 ? 21.973 1.351 13.643 1.00 54.66 380 LYS A C 1
ATOM 2868 O O . LYS A 1 380 ? 21.742 0.731 14.663 1.00 54.66 380 LYS A O 1
ATOM 2873 N N . TYR A 1 381 ? 21.396 2.521 13.373 1.00 53.97 381 TYR A N 1
ATOM 2874 C CA . TYR A 1 381 ? 20.441 3.179 14.276 1.00 53.97 381 TYR A CA 1
ATOM 2875 C C . TYR A 1 381 ? 18.994 3.049 13.780 1.00 53.97 381 TYR A C 1
ATOM 2877 O O . TYR A 1 381 ? 18.669 3.530 12.706 1.00 53.97 381 TYR A O 1
ATOM 2885 N N . SER A 1 382 ? 18.129 2.400 14.558 1.00 51.59 382 SER A N 1
ATOM 2886 C CA . SER A 1 382 ? 16.679 2.623 14.660 1.00 51.59 382 SER A CA 1
ATOM 2887 C C . SER A 1 382 ? 16.115 1.672 15.725 1.00 51.59 382 SER A C 1
ATOM 2889 O O . SER A 1 382 ? 16.361 0.468 15.687 1.00 51.59 382 SER A O 1
ATOM 2891 N N . ALA A 1 383 ? 15.363 2.178 16.700 1.00 40.00 383 ALA A N 1
ATOM 2892 C CA . ALA A 1 383 ? 14.801 1.319 17.744 1.00 40.00 383 ALA A CA 1
ATOM 2893 C C . ALA A 1 383 ? 13.851 0.251 17.212 1.00 40.00 383 ALA A C 1
ATOM 2895 O O . ALA A 1 383 ? 13.693 -0.785 17.856 1.00 40.00 383 ALA A O 1
ATOM 2896 N N . LEU A 1 384 ? 13.215 0.502 16.068 1.00 46.56 384 LEU A N 1
ATOM 2897 C CA . LEU A 1 384 ? 12.072 -0.279 15.607 1.00 46.56 384 LEU A CA 1
ATOM 2898 C C . LEU A 1 384 ? 12.090 -0.542 14.077 1.00 46.56 384 LEU A C 1
ATOM 2900 O O . LEU A 1 384 ? 11.490 -1.514 13.626 1.00 46.56 384 LEU A O 1
ATOM 2904 N N . SER A 1 385 ? 12.933 0.147 13.294 1.00 44.44 385 SER A N 1
ATOM 2905 C CA . SER A 1 385 ? 13.191 -0.161 11.873 1.00 44.44 385 SER A CA 1
ATOM 2906 C C . SER A 1 385 ? 14.280 -1.239 11.693 1.00 44.44 385 SER A C 1
ATOM 2908 O O . SER A 1 385 ? 15.361 -1.005 11.139 1.00 44.44 385 SER A O 1
ATOM 2910 N N . ARG A 1 386 ? 13.995 -2.468 12.127 1.00 55.22 386 ARG A N 1
ATOM 2911 C CA . ARG A 1 386 ? 14.815 -3.637 11.761 1.00 55.22 386 ARG A CA 1
ATOM 2912 C C . ARG A 1 386 ? 14.256 -4.280 10.466 1.00 55.22 386 ARG A C 1
ATOM 2914 O O . ARG A 1 386 ? 13.096 -4.097 10.129 1.00 55.22 386 ARG A O 1
ATOM 2921 N N . TYR A 1 387 ? 15.131 -4.971 9.736 1.00 50.31 387 TYR A N 1
ATOM 2922 C CA . TYR A 1 387 ? 15.321 -5.010 8.267 1.00 50.31 387 TYR A CA 1
ATOM 2923 C C . TYR A 1 387 ? 14.260 -5.599 7.311 1.00 50.31 387 TYR A C 1
ATOM 2925 O O . TYR A 1 387 ? 13.972 -6.785 7.339 1.00 50.31 387 TYR A O 1
ATOM 2933 N N . ASP A 1 388 ? 13.878 -4.814 6.305 1.00 42.88 388 ASP A N 1
ATOM 2934 C CA . ASP A 1 388 ? 12.954 -5.145 5.210 1.00 42.88 388 ASP A CA 1
ATOM 2935 C C . ASP A 1 388 ? 13.174 -6.524 4.526 1.00 42.88 388 ASP A C 1
ATOM 2937 O O . ASP A 1 388 ? 14.035 -6.659 3.659 1.00 42.88 388 ASP A O 1
ATOM 2941 N N . HIS A 1 389 ? 12.382 -7.554 4.867 1.00 40.66 389 HIS A N 1
ATOM 2942 C CA . HIS A 1 389 ? 12.429 -8.876 4.219 1.00 40.66 389 HIS A CA 1
ATOM 2943 C C . HIS A 1 389 ? 11.840 -8.822 2.798 1.00 40.66 389 HIS A C 1
ATOM 2945 O O . HIS A 1 389 ? 10.621 -8.824 2.617 1.00 40.66 389 HIS A O 1
ATOM 2951 N N . ILE A 1 390 ? 12.713 -8.809 1.785 1.00 46.38 390 ILE A N 1
ATOM 2952 C CA . ILE A 1 390 ? 12.364 -9.116 0.391 1.00 46.38 390 ILE A CA 1
ATOM 2953 C C . ILE A 1 390 ? 13.026 -10.459 0.033 1.00 46.38 390 ILE A C 1
ATOM 2955 O O . ILE A 1 390 ? 14.228 -10.477 -0.225 1.00 46.38 390 ILE A O 1
ATOM 2959 N N . PRO A 1 391 ? 12.289 -11.582 -0.007 1.00 43.41 391 PRO A N 1
ATOM 2960 C CA . PRO A 1 391 ? 12.778 -12.940 -0.308 1.00 43.41 391 PRO A CA 1
ATOM 2961 C C . PRO A 1 391 ? 13.631 -13.101 -1.548 1.00 43.41 391 PRO A C 1
ATOM 2963 O O . PRO A 1 391 ? 14.525 -13.945 -1.585 1.00 43.41 391 PRO A O 1
ATOM 2966 N N . ALA A 1 392 ? 13.405 -12.256 -2.550 1.00 46.56 392 ALA A N 1
ATOM 2967 C CA . ALA A 1 392 ? 14.235 -12.217 -3.743 1.00 46.56 392 ALA A CA 1
ATOM 2968 C C . ALA A 1 392 ? 15.671 -11.701 -3.477 1.00 46.56 392 ALA A C 1
ATOM 2970 O O . ALA A 1 392 ? 16.502 -11.714 -4.385 1.00 46.56 392 ALA A O 1
ATOM 2971 N N . ILE A 1 393 ? 15.984 -11.260 -2.252 1.00 42.56 393 ILE A N 1
ATOM 2972 C CA . ILE A 1 393 ? 17.316 -10.848 -1.803 1.00 42.56 393 ILE A CA 1
ATOM 2973 C C . ILE A 1 393 ? 17.710 -11.633 -0.535 1.00 42.56 393 ILE A C 1
ATOM 2975 O O . ILE A 1 393 ? 17.353 -11.244 0.580 1.00 42.56 393 ILE A O 1
ATOM 2979 N N . PRO A 1 394 ? 18.491 -12.722 -0.670 1.00 35.00 394 PRO A N 1
ATOM 2980 C CA . PRO A 1 394 ? 18.982 -13.494 0.470 1.00 35.00 394 PRO A CA 1
ATOM 2981 C C . PRO A 1 394 ? 19.763 -12.623 1.473 1.00 35.00 394 PRO A C 1
ATOM 2983 O O . PRO A 1 394 ? 20.693 -11.913 1.090 1.00 35.00 394 PRO A O 1
ATOM 2986 N N . GLY A 1 395 ? 19.409 -12.704 2.763 1.00 37.19 395 GLY A N 1
ATOM 2987 C CA . GLY A 1 395 ? 20.100 -12.009 3.863 1.00 37.19 395 GLY A CA 1
ATOM 2988 C C . GLY A 1 395 ? 19.366 -10.804 4.466 1.00 37.19 395 GLY A C 1
ATOM 2989 O O . GLY A 1 395 ? 19.926 -10.135 5.333 1.00 37.19 395 GLY A O 1
ATOM 2990 N N . ALA A 1 396 ? 18.138 -10.519 4.035 1.00 37.31 396 ALA A N 1
ATOM 2991 C CA . ALA A 1 396 ? 17.286 -9.506 4.645 1.00 37.31 396 ALA A CA 1
ATOM 2992 C C . ALA A 1 396 ? 16.478 -10.120 5.805 1.00 37.31 396 ALA A C 1
ATOM 2994 O O . ALA A 1 396 ? 15.487 -10.798 5.564 1.00 37.31 396 ALA A O 1
ATOM 2995 N N . TYR A 1 397 ? 16.926 -9.946 7.053 1.00 35.34 397 TYR A N 1
ATOM 2996 C CA . TYR A 1 397 ? 16.256 -10.499 8.240 1.00 35.34 397 TYR A CA 1
ATOM 2997 C C . TYR A 1 397 ? 16.032 -9.436 9.322 1.00 35.34 397 TYR A C 1
ATOM 2999 O O . TYR A 1 397 ? 16.988 -8.808 9.783 1.00 35.34 397 TYR A O 1
ATOM 3007 N N . VAL A 1 398 ? 14.781 -9.297 9.777 1.00 43.16 398 VAL A N 1
ATOM 3008 C CA . VAL A 1 398 ? 14.379 -8.568 10.990 1.00 43.16 398 VAL A CA 1
ATOM 3009 C C . VAL A 1 398 ? 14.442 -9.508 12.198 1.00 43.16 398 VAL A C 1
ATOM 3011 O O . VAL A 1 398 ? 13.869 -10.595 12.167 1.00 43.16 398 VAL A O 1
ATOM 3014 N N . PRO A 1 399 ? 15.033 -9.082 13.319 1.00 37.50 399 PRO A N 1
ATOM 3015 C CA . PRO A 1 399 ? 14.499 -9.496 14.618 1.00 37.50 399 PRO A CA 1
ATOM 3016 C C . PRO A 1 399 ? 14.168 -8.273 15.476 1.00 37.50 399 PRO A C 1
ATOM 3018 O O . PRO A 1 399 ? 15.096 -7.571 15.865 1.00 37.50 399 PRO A O 1
ATOM 3021 N N . THR A 1 400 ? 12.893 -8.027 15.820 1.00 45.28 400 THR A N 1
ATOM 3022 C CA . THR A 1 400 ? 12.482 -7.035 16.850 1.00 45.28 400 THR A CA 1
ATOM 3023 C C . THR A 1 400 ? 11.843 -7.710 18.068 1.00 45.28 400 THR A C 1
ATOM 3025 O O . THR A 1 400 ? 11.370 -8.841 17.999 1.00 45.28 400 THR A O 1
ATOM 3028 N N . ASP A 1 401 ? 11.842 -6.994 19.189 1.00 43.09 401 ASP A N 1
ATOM 3029 C CA . ASP A 1 401 ? 11.262 -7.337 20.493 1.00 43.09 401 ASP A CA 1
ATOM 3030 C C . ASP A 1 401 ? 9.809 -6.840 20.682 1.00 43.09 401 ASP A C 1
ATOM 3032 O O . ASP A 1 401 ? 9.208 -7.076 21.731 1.00 43.09 401 ASP A O 1
ATOM 3036 N N . THR A 1 402 ? 9.210 -6.188 19.675 1.00 57.03 402 THR A N 1
ATOM 3037 C CA . THR A 1 402 ? 7.834 -5.637 19.730 1.00 57.03 402 THR A CA 1
ATOM 3038 C C . THR A 1 402 ? 6.961 -5.979 18.517 1.00 57.03 402 THR A C 1
ATOM 3040 O O . THR A 1 402 ? 5.904 -5.377 18.315 1.00 57.03 402 THR A O 1
ATOM 3043 N N . ILE A 1 403 ? 7.324 -7.010 17.748 1.00 62.75 403 ILE A N 1
ATOM 3044 C CA . ILE A 1 403 ? 6.370 -7.699 16.868 1.00 62.75 403 ILE A CA 1
ATOM 3045 C C . ILE A 1 403 ? 5.315 -8.357 17.755 1.00 62.75 403 ILE A C 1
ATOM 3047 O O . ILE A 1 403 ? 5.618 -9.238 18.564 1.00 62.75 403 ILE A O 1
ATOM 3051 N N . ARG A 1 404 ? 4.057 -7.942 17.613 1.00 64.81 404 ARG A N 1
ATOM 3052 C CA . ARG A 1 404 ? 2.956 -8.565 18.351 1.00 64.81 404 ARG A CA 1
ATOM 3053 C C . ARG A 1 404 ? 2.205 -9.512 17.447 1.00 64.81 404 ARG A C 1
ATOM 3055 O O . ARG A 1 404 ? 1.418 -9.063 16.629 1.00 64.81 404 ARG A O 1
ATOM 3062 N N . LYS A 1 405 ? 2.389 -10.816 17.651 1.00 79.44 405 LYS A N 1
ATOM 3063 C CA . LYS A 1 405 ? 1.451 -11.813 17.137 1.00 79.44 405 LYS A CA 1
ATOM 3064 C C . LYS A 1 405 ? 0.251 -11.887 18.074 1.00 79.44 405 LYS A C 1
ATOM 3066 O O . LYS A 1 405 ? 0.407 -12.178 19.259 1.00 79.44 405 LYS A O 1
ATOM 3071 N N . GLY A 1 406 ? -0.937 -11.615 17.560 1.00 79.69 406 GLY A N 1
ATOM 3072 C CA . GLY A 1 406 ? -2.141 -11.589 18.379 1.00 79.69 406 GLY A CA 1
ATOM 3073 C C . GLY A 1 406 ? -3.397 -11.352 17.565 1.00 79.69 406 GLY A C 1
ATOM 3074 O O . GLY A 1 406 ? -3.372 -11.376 16.338 1.00 79.69 406 GLY A O 1
ATOM 3075 N N . HIS A 1 407 ? -4.507 -11.141 18.262 1.00 85.50 407 HIS A N 1
ATOM 3076 C CA . HIS A 1 407 ? -5.753 -10.767 17.608 1.00 85.50 407 HIS A CA 1
ATOM 3077 C C . HIS A 1 407 ? -5.648 -9.352 17.022 1.00 85.50 407 HIS A C 1
ATOM 3079 O O . HIS A 1 407 ? -5.007 -8.490 17.634 1.00 85.50 407 HIS A O 1
ATOM 3085 N N . PRO A 1 408 ? -6.265 -9.100 15.855 1.00 89.25 408 PRO A N 1
ATOM 3086 C CA . PRO A 1 408 ? -6.345 -7.754 15.310 1.00 89.25 408 PRO A CA 1
ATOM 3087 C C . PRO A 1 408 ? -7.153 -6.837 16.235 1.00 89.25 408 PRO A C 1
ATOM 3089 O O . PRO A 1 408 ? -7.928 -7.285 17.080 1.00 89.25 408 PRO A O 1
ATOM 3092 N N . SER A 1 409 ? -6.978 -5.532 16.054 1.00 88.19 409 SER A N 1
ATOM 3093 C CA . SER A 1 409 ? -7.935 -4.548 16.552 1.00 88.19 409 SER A CA 1
ATOM 3094 C C . SER A 1 409 ? -9.175 -4.563 15.662 1.00 88.19 409 SER A C 1
ATOM 3096 O O . SER A 1 409 ? -9.106 -4.950 14.497 1.00 88.19 409 SER A O 1
ATOM 3098 N N . TYR A 1 410 ? -10.309 -4.115 16.187 1.00 91.75 410 TYR A N 1
ATOM 3099 C CA . TYR A 1 410 ? -11.567 -4.122 15.450 1.00 91.75 410 TYR A CA 1
ATOM 3100 C C . TYR A 1 410 ? -12.140 -2.718 15.392 1.00 91.75 410 TYR A C 1
ATOM 3102 O O . TYR A 1 410 ? -12.253 -2.054 16.421 1.00 91.75 410 TYR A O 1
ATOM 3110 N N . ILE A 1 411 ? -12.495 -2.269 14.191 1.00 92.69 411 ILE A N 1
ATOM 3111 C CA . ILE A 1 411 ? -13.075 -0.943 13.966 1.00 92.69 411 ILE A CA 1
ATOM 3112 C C . ILE A 1 411 ? -14.277 -1.036 13.039 1.00 92.69 411 ILE A C 1
ATOM 3114 O O . ILE A 1 411 ? -14.357 -1.929 12.194 1.00 92.69 411 ILE A O 1
ATOM 3118 N N . TRP A 1 412 ? -15.196 -0.084 13.158 1.00 94.75 412 TRP A N 1
ATOM 3119 C CA . TRP A 1 412 ? -16.260 0.087 12.178 1.00 94.75 412 TRP A CA 1
ATOM 3120 C C . TRP A 1 412 ? -15.691 0.632 10.871 1.00 94.75 412 TRP A C 1
ATOM 3122 O O . TRP A 1 412 ? -14.886 1.564 10.874 1.00 94.75 412 TRP A O 1
ATOM 3132 N N . ARG A 1 413 ? -16.131 0.068 9.747 1.00 93.56 413 ARG A N 1
ATOM 3133 C CA . ARG A 1 413 ? -15.853 0.563 8.397 1.00 93.56 413 ARG A CA 1
ATOM 3134 C C . ARG A 1 413 ? -17.095 0.469 7.535 1.00 93.56 413 ARG A C 1
ATOM 3136 O O . ARG A 1 413 ? -17.866 -0.482 7.634 1.00 93.56 413 ARG A O 1
ATOM 3143 N N . VAL A 1 414 ? -17.216 1.425 6.630 1.00 93.12 414 VAL A N 1
ATOM 3144 C CA . VAL A 1 414 ? -18.179 1.428 5.531 1.00 93.12 414 VAL A CA 1
ATOM 3145 C C . VAL A 1 414 ? -17.407 1.471 4.211 1.00 93.12 414 VAL A C 1
ATOM 3147 O O . VAL A 1 414 ? -16.228 1.833 4.188 1.00 93.12 414 VAL A O 1
ATOM 3150 N N . ALA A 1 415 ? -18.042 1.038 3.124 1.00 91.00 415 ALA A N 1
ATOM 3151 C CA . ALA A 1 415 ? -17.425 1.051 1.805 1.00 91.00 415 ALA A CA 1
ATOM 3152 C C . ALA A 1 415 ? -17.057 2.487 1.403 1.00 91.00 415 ALA A C 1
ATOM 3154 O O . ALA A 1 415 ? -17.857 3.403 1.567 1.00 91.00 415 ALA A O 1
ATOM 3155 N N . ASN A 1 416 ? -15.872 2.682 0.826 1.00 87.19 416 ASN A N 1
ATOM 3156 C CA . ASN A 1 416 ? -15.443 3.963 0.273 1.00 87.19 416 ASN A CA 1
ATOM 3157 C C . ASN A 1 416 ? -16.143 4.254 -1.062 1.00 87.19 416 ASN A C 1
ATOM 3159 O O . ASN A 1 416 ? -15.590 4.083 -2.155 1.00 87.19 416 ASN A O 1
ATOM 3163 N N . ARG A 1 417 ? -17.403 4.669 -0.946 1.00 84.00 417 ARG A N 1
ATOM 3164 C CA . ARG A 1 417 ? -18.274 5.100 -2.038 1.00 84.00 417 ARG A CA 1
ATOM 3165 C C . ARG A 1 417 ? -18.345 6.626 -2.120 1.00 84.00 417 ARG A C 1
ATOM 3167 O O . ARG A 1 417 ? -18.023 7.341 -1.173 1.00 84.00 417 ARG A O 1
ATOM 3174 N N . GLY A 1 418 ? -18.793 7.116 -3.275 1.00 79.94 418 GLY A N 1
ATOM 3175 C CA . GLY A 1 418 ? -18.981 8.541 -3.578 1.00 79.94 418 GLY A CA 1
ATOM 3176 C C . GLY A 1 418 ? -19.942 9.303 -2.645 1.00 79.94 418 GLY A C 1
ATOM 3177 O O . GLY A 1 418 ? -19.956 10.525 -2.659 1.00 79.94 418 GLY A O 1
ATOM 3178 N N . ASP A 1 419 ? -20.694 8.612 -1.803 1.00 83.25 419 ASP A N 1
ATOM 3179 C CA . ASP A 1 419 ? -21.669 9.149 -0.849 1.00 83.25 419 ASP A CA 1
ATOM 3180 C C . ASP A 1 419 ? -21.279 8.905 0.624 1.00 83.25 419 ASP A C 1
ATOM 3182 O O . ASP A 1 419 ? -21.920 9.419 1.542 1.00 83.25 419 ASP A O 1
ATOM 3186 N N . SER A 1 420 ? -20.218 8.134 0.872 1.00 85.56 420 SER A N 1
ATOM 3187 C CA . SER A 1 420 ? -19.885 7.592 2.191 1.00 85.56 420 SER A CA 1
ATOM 3188 C C . SER A 1 420 ? -18.826 8.438 2.901 1.00 85.56 420 SER A C 1
ATOM 3190 O O . SER A 1 420 ? -17.643 8.103 2.911 1.00 85.56 420 SER A O 1
ATOM 3192 N N . LYS A 1 421 ? -19.258 9.536 3.533 1.00 81.62 421 LYS A N 1
ATOM 3193 C CA . LYS A 1 421 ? -18.375 10.502 4.225 1.00 81.62 421 LYS A CA 1
ATOM 3194 C C . LYS A 1 421 ? -17.544 9.901 5.368 1.00 81.62 421 LYS A C 1
ATOM 3196 O O . LYS A 1 421 ? -16.480 10.422 5.685 1.00 81.62 421 LYS A O 1
ATOM 3201 N N . ASP A 1 422 ? -18.003 8.788 5.936 1.00 87.69 422 ASP A N 1
ATOM 3202 C CA . ASP A 1 422 ? -17.361 8.099 7.060 1.00 87.69 422 ASP A CA 1
ATOM 3203 C C . ASP A 1 422 ? -16.457 6.932 6.617 1.00 87.69 422 ASP A C 1
ATOM 3205 O O . ASP A 1 422 ? -16.077 6.092 7.435 1.00 87.69 422 ASP A O 1
ATOM 3209 N N . ALA A 1 423 ? -16.131 6.794 5.330 1.00 85.81 423 ALA A N 1
ATOM 3210 C CA . ALA A 1 423 ? -15.440 5.599 4.837 1.00 85.81 423 ALA A CA 1
ATOM 3211 C C . ALA A 1 423 ? -13.918 5.607 5.036 1.00 85.81 423 ALA A C 1
ATOM 3213 O O . ALA A 1 423 ? -13.303 4.543 5.229 1.00 85.81 423 ALA A O 1
ATOM 3214 N N . GLN A 1 424 ? -13.304 6.788 4.944 1.00 85.44 424 GLN A N 1
ATOM 3215 C CA . GLN A 1 424 ? -11.857 6.933 4.975 1.00 85.44 424 GLN A CA 1
ATOM 3216 C C . GLN A 1 424 ? -11.423 8.308 5.491 1.00 85.44 424 GLN A C 1
ATOM 3218 O O . GLN A 1 424 ? -12.034 9.328 5.188 1.00 85.44 424 GLN A O 1
ATOM 3223 N N . SER A 1 425 ? -10.309 8.334 6.220 1.00 84.62 425 SER A N 1
ATOM 3224 C CA . SER A 1 425 ? -9.603 9.555 6.612 1.00 84.62 425 SER A CA 1
ATOM 3225 C C . SER A 1 425 ? -8.201 9.586 6.017 1.00 84.62 425 SER A C 1
ATOM 3227 O O . SER A 1 425 ? -7.608 8.545 5.721 1.00 84.62 425 SER A O 1
ATOM 3229 N N . TRP A 1 426 ? -7.647 10.790 5.881 1.00 77.69 426 TRP A N 1
ATOM 3230 C CA . TRP A 1 426 ? -6.288 10.983 5.377 1.00 77.69 426 TRP A CA 1
ATOM 3231 C C . TRP A 1 426 ? -5.217 10.265 6.216 1.00 77.69 426 TRP A C 1
ATOM 3233 O O . TRP A 1 426 ? -4.295 9.676 5.654 1.00 77.69 426 TRP A O 1
ATOM 3243 N N . MET A 1 427 ? -5.372 10.248 7.545 1.00 74.88 427 MET A N 1
ATOM 3244 C CA . MET A 1 427 ? -4.421 9.609 8.469 1.00 74.88 427 MET A CA 1
ATOM 3245 C C . MET A 1 427 ? -4.754 8.146 8.799 1.00 74.88 427 MET A C 1
ATOM 3247 O O . MET A 1 427 ? -4.201 7.593 9.741 1.00 74.88 427 MET A O 1
ATOM 3251 N N . ALA A 1 428 ? -5.654 7.504 8.046 1.00 80.31 428 ALA A N 1
ATOM 3252 C CA . ALA A 1 428 ? -6.070 6.119 8.289 1.00 80.31 428 ALA A CA 1
ATOM 3253 C C . ALA A 1 428 ? -6.677 5.864 9.689 1.00 80.31 428 ALA A C 1
ATOM 3255 O O . ALA A 1 428 ? -6.644 4.741 10.193 1.00 80.31 428 ALA A O 1
ATOM 3256 N N . ASN A 1 429 ? -7.270 6.889 10.300 1.00 80.56 429 ASN A N 1
ATOM 3257 C CA . ASN A 1 429 ? -8.087 6.775 11.505 1.00 80.56 429 ASN A CA 1
ATOM 3258 C C . ASN A 1 429 ? -9.454 6.154 11.185 1.00 80.56 429 ASN A C 1
ATOM 3260 O O . ASN A 1 429 ? -9.961 6.281 10.065 1.00 80.56 429 ASN A O 1
ATOM 3264 N N . ALA A 1 430 ? -10.071 5.530 12.190 1.00 83.38 430 ALA A N 1
ATOM 3265 C CA . ALA A 1 430 ? -11.447 5.059 12.094 1.00 83.38 430 ALA A CA 1
ATOM 3266 C C . ALA A 1 430 ? -12.413 6.250 12.001 1.00 83.38 430 ALA A C 1
ATOM 3268 O O . ALA A 1 430 ? -12.389 7.147 12.841 1.00 83.38 430 ALA A O 1
ATOM 3269 N N . THR A 1 431 ? -13.253 6.243 10.970 1.00 87.31 431 THR A N 1
ATOM 3270 C CA . THR A 1 431 ? -14.224 7.309 10.680 1.00 87.31 431 THR A CA 1
ATOM 3271 C C . THR A 1 431 ? -15.666 6.846 10.858 1.00 87.31 431 THR A C 1
ATOM 3273 O O . THR A 1 431 ? -16.507 7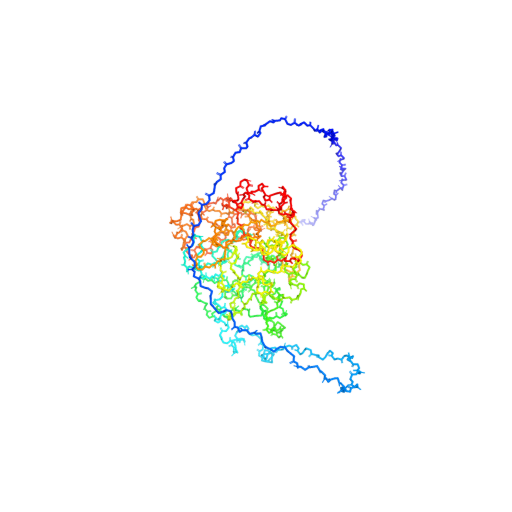.617 11.307 1.00 87.31 431 THR A O 1
ATOM 3276 N N . ALA A 1 432 ? -15.953 5.575 10.572 1.00 92.44 432 ALA A N 1
ATOM 3277 C CA . ALA A 1 432 ? -17.268 4.998 10.802 1.00 92.44 432 ALA A CA 1
ATOM 3278 C C . ALA A 1 432 ? -17.469 4.619 12.274 1.00 92.44 432 ALA A C 1
ATOM 3280 O O . ALA A 1 432 ? -16.521 4.389 13.027 1.00 92.44 432 ALA A O 1
ATOM 3281 N N . SER A 1 433 ? -18.733 4.509 12.673 1.00 93.50 433 SER A N 1
ATOM 3282 C CA . SER A 1 433 ? -19.144 4.102 14.016 1.00 93.50 433 SER A CA 1
ATOM 3283 C C . SER A 1 433 ? -20.316 3.123 13.961 1.00 93.50 433 SER A C 1
ATOM 3285 O O . SER A 1 433 ? -20.868 2.863 12.895 1.00 93.50 433 SER A O 1
ATOM 3287 N N . ILE A 1 434 ? -20.768 2.653 15.127 1.00 95.12 434 ILE A N 1
ATOM 3288 C CA . ILE A 1 434 ? -21.998 1.856 15.263 1.00 95.12 434 ILE A CA 1
ATOM 3289 C C . ILE A 1 434 ? -23.252 2.558 14.706 1.00 95.12 434 ILE A C 1
ATOM 3291 O O . ILE A 1 434 ? -24.253 1.904 14.431 1.00 95.12 434 ILE A O 1
ATOM 3295 N N . LYS A 1 435 ? -23.220 3.890 14.552 1.00 94.69 435 LYS A N 1
ATOM 3296 C CA . LYS A 1 435 ? -24.329 4.683 13.998 1.00 94.69 435 LYS A CA 1
ATOM 3297 C C . LYS A 1 435 ? -24.233 4.877 12.484 1.00 94.69 435 LYS A C 1
ATOM 3299 O O . LYS A 1 435 ? -25.187 5.366 11.889 1.00 94.69 435 LYS A O 1
ATOM 3304 N N . THR A 1 436 ? -23.094 4.548 11.876 1.00 94.81 436 THR A N 1
ATOM 3305 C CA . THR A 1 436 ? -22.881 4.715 10.438 1.00 94.81 436 THR A CA 1
ATOM 3306 C C . THR A 1 436 ? -23.655 3.627 9.697 1.00 94.81 436 THR A C 1
ATOM 3308 O O . THR A 1 436 ? -23.441 2.433 9.912 1.00 94.81 436 THR A O 1
ATOM 3311 N N . GLU A 1 437 ? -24.567 4.037 8.820 1.00 92.56 437 GLU A N 1
ATOM 3312 C CA . GLU A 1 437 ? -25.381 3.113 8.034 1.00 92.56 437 GLU A CA 1
ATOM 3313 C C . GLU A 1 437 ? -24.506 2.218 7.144 1.00 92.56 437 GLU A C 1
ATOM 3315 O O . GLU A 1 437 ? -23.538 2.667 6.529 1.00 92.56 437 GLU A O 1
ATOM 3320 N N . GLY A 1 438 ? -24.820 0.921 7.105 1.00 91.75 438 GLY A N 1
ATOM 3321 C CA . GLY A 1 438 ? -24.071 -0.062 6.318 1.00 91.75 438 GLY A CA 1
ATOM 3322 C C . GLY A 1 438 ? -22.655 -0.358 6.827 1.00 91.75 438 GLY A C 1
ATOM 3323 O O . GLY A 1 438 ? -21.942 -1.142 6.193 1.00 91.75 438 GLY A O 1
ATOM 3324 N N . ALA A 1 439 ? -22.233 0.231 7.953 1.00 95.50 439 ALA A N 1
ATOM 3325 C CA . ALA A 1 439 ? -20.941 -0.071 8.544 1.00 95.50 439 ALA A CA 1
ATOM 3326 C C . ALA A 1 439 ? -20.919 -1.483 9.142 1.00 95.50 439 ALA A C 1
ATOM 3328 O O . ALA A 1 439 ? -21.882 -1.953 9.748 1.00 95.50 439 ALA A O 1
ATOM 3329 N N . ARG A 1 440 ? -19.775 -2.148 8.997 1.00 96.44 440 ARG A N 1
ATOM 3330 C CA . ARG A 1 440 ? -19.472 -3.434 9.629 1.00 96.44 440 ARG A CA 1
ATOM 3331 C C . ARG A 1 440 ? -18.164 -3.327 10.394 1.00 96.44 440 ARG A C 1
ATOM 3333 O O . ARG A 1 440 ? -17.347 -2.448 10.126 1.00 96.44 440 ARG A O 1
ATOM 3340 N N . ILE A 1 441 ? -17.951 -4.226 11.339 1.00 96.62 441 ILE A N 1
ATOM 3341 C CA . ILE A 1 441 ? -16.712 -4.328 12.101 1.00 96.62 441 ILE A CA 1
ATOM 3342 C C . ILE A 1 441 ? -15.698 -5.108 11.264 1.00 96.62 441 ILE A C 1
ATOM 3344 O O . ILE A 1 441 ? -15.970 -6.251 10.890 1.00 96.62 441 ILE A O 1
ATOM 3348 N N . PHE A 1 442 ? -14.544 -4.501 10.991 1.00 95.69 442 PHE A N 1
ATOM 3349 C CA . PHE A 1 442 ? -13.415 -5.086 10.262 1.00 95.69 442 PHE A CA 1
ATOM 3350 C C . PHE A 1 442 ? -12.209 -5.291 11.184 1.00 95.69 442 PHE A C 1
ATOM 3352 O O . PHE A 1 442 ? -12.000 -4.472 12.088 1.00 95.69 442 PHE A O 1
ATOM 3359 N N . PRO A 1 443 ? -11.379 -6.322 10.934 1.00 93.25 443 PRO A N 1
ATOM 3360 C CA . PRO A 1 443 ? -10.095 -6.444 11.588 1.00 93.25 443 PRO A CA 1
ATOM 3361 C C . PRO A 1 443 ? -9.116 -5.454 10.959 1.00 93.25 443 PRO A C 1
ATOM 3363 O O . PRO A 1 443 ? -9.019 -5.299 9.740 1.00 93.25 443 PRO A O 1
ATOM 3366 N N . VAL A 1 444 ? -8.356 -4.798 11.812 1.00 89.00 444 VAL A N 1
ATOM 3367 C CA . VAL A 1 444 ? -7.281 -3.899 11.430 1.00 89.00 444 VAL A CA 1
ATOM 3368 C C . VAL A 1 444 ? -6.110 -4.099 12.362 1.00 89.00 444 VAL A C 1
ATOM 3370 O O . VAL A 1 444 ? -6.240 -4.558 13.498 1.00 89.00 444 VAL A O 1
ATOM 3373 N N . ARG A 1 445 ? -4.940 -3.698 11.898 1.00 86.31 445 ARG A N 1
ATOM 3374 C CA . ARG A 1 445 ? -3.783 -3.570 12.759 1.00 86.31 445 ARG A CA 1
ATOM 3375 C C . ARG A 1 445 ? -3.652 -2.121 13.201 1.00 86.31 445 ARG A C 1
ATOM 3377 O O . ARG A 1 445 ? -3.473 -1.236 12.366 1.00 86.31 445 ARG A O 1
ATOM 3384 N N . GLY A 1 446 ? -3.738 -1.892 14.507 1.00 81.12 446 GLY A N 1
ATOM 3385 C CA . GLY A 1 446 ? -3.415 -0.599 15.098 1.00 81.12 446 GLY A CA 1
ATOM 3386 C C . GLY A 1 446 ? -1.915 -0.313 15.038 1.00 81.12 446 GLY A C 1
ATOM 3387 O O . GLY A 1 446 ? -1.087 -1.227 15.133 1.00 81.12 446 GLY A O 1
ATOM 3388 N N . LEU A 1 447 ? -1.581 0.958 14.862 1.00 78.25 447 LEU A N 1
ATOM 3389 C CA . LEU A 1 447 ? -0.221 1.466 14.838 1.00 78.25 447 LEU A CA 1
ATOM 3390 C C . LEU A 1 447 ? -0.171 2.800 15.588 1.00 78.25 447 LEU A C 1
ATOM 3392 O O . LEU A 1 447 ? -0.760 3.785 15.145 1.00 78.25 447 LEU A O 1
ATOM 3396 N N . THR A 1 448 ? 0.538 2.816 16.714 1.00 78.81 448 THR A N 1
ATOM 3397 C CA . THR A 1 448 ? 0.852 4.041 17.463 1.00 78.81 448 THR A CA 1
ATOM 3398 C C . THR A 1 448 ? 2.219 4.544 17.040 1.00 78.81 448 THR A C 1
ATOM 3400 O O . THR A 1 448 ? 3.150 3.751 16.905 1.00 78.81 448 THR A O 1
ATOM 3403 N N . GLN A 1 449 ? 2.361 5.847 16.808 1.00 79.25 449 GLN A N 1
ATOM 3404 C CA . GLN A 1 449 ? 3.595 6.372 16.234 1.00 79.25 449 GLN A CA 1
ATOM 3405 C C . GLN A 1 449 ? 3.984 7.715 16.788 1.00 79.25 449 GLN A C 1
ATOM 3407 O O . GLN A 1 449 ? 3.145 8.604 16.890 1.00 79.25 449 GLN A O 1
ATOM 3412 N N . VAL A 1 450 ? 5.279 7.878 17.020 1.00 85.12 450 VAL A N 1
ATOM 3413 C CA . VAL A 1 450 ? 5.901 9.164 17.291 1.00 85.12 450 VAL A CA 1
ATOM 3414 C C . VAL A 1 450 ? 6.649 9.598 16.034 1.00 85.12 450 VAL A C 1
ATOM 3416 O O . VAL A 1 450 ? 7.641 8.983 15.642 1.00 85.12 450 VAL A O 1
ATOM 3419 N N . MET A 1 451 ? 6.135 10.643 15.390 1.00 89.69 451 MET A N 1
ATOM 3420 C CA . MET A 1 451 ? 6.641 11.177 14.124 1.00 89.69 451 MET A CA 1
ATOM 3421 C C . MET A 1 451 ? 7.346 12.520 14.344 1.00 89.69 451 MET A C 1
ATOM 3423 O O . MET A 1 451 ? 7.278 13.102 15.432 1.00 89.69 451 MET A O 1
ATOM 3427 N N . LEU A 1 452 ? 8.045 12.998 13.315 1.00 93.62 452 LEU A N 1
ATOM 3428 C CA . LEU A 1 452 ? 8.856 14.212 13.363 1.00 93.62 452 LEU A CA 1
ATOM 3429 C C . LEU A 1 452 ? 8.079 15.394 12.787 1.00 93.62 452 LEU A C 1
ATOM 3431 O O . LEU A 1 452 ? 7.472 15.295 11.726 1.00 93.62 452 LEU A O 1
ATOM 3435 N N . PHE A 1 453 ? 8.117 16.524 13.483 1.00 95.38 453 PHE A N 1
ATOM 3436 C CA . PHE A 1 453 ? 7.346 17.711 13.138 1.00 95.38 453 PHE A CA 1
ATOM 3437 C C . PHE A 1 453 ? 8.173 18.982 13.270 1.00 95.38 453 PHE A C 1
ATOM 3439 O O . PHE A 1 453 ? 9.045 19.076 14.135 1.00 95.38 453 PHE A O 1
ATOM 3446 N N . ASP A 1 454 ? 7.867 19.980 12.449 1.00 96.81 454 ASP A N 1
ATOM 3447 C CA . ASP A 1 454 ? 8.408 21.326 12.561 1.00 96.81 454 ASP A CA 1
ATOM 3448 C C . ASP A 1 454 ? 7.771 22.046 13.754 1.00 96.81 454 ASP A C 1
ATOM 3450 O O . ASP A 1 454 ? 6.556 22.006 13.952 1.00 96.81 454 ASP A O 1
ATOM 3454 N N . LYS A 1 455 ? 8.591 22.718 14.564 1.00 96.69 455 LYS A N 1
ATOM 3455 C CA . LYS A 1 455 ? 8.108 23.464 15.738 1.00 96.69 455 LYS A CA 1
ATOM 3456 C C . LYS A 1 455 ? 7.418 24.780 15.386 1.00 96.69 455 LYS A C 1
ATOM 3458 O O . LYS A 1 455 ? 6.702 25.328 16.221 1.00 96.69 455 LYS A O 1
ATOM 3463 N N . LYS A 1 456 ? 7.693 25.327 14.203 1.00 96.19 456 LYS A N 1
ATOM 3464 C CA . LYS A 1 456 ? 7.291 26.678 13.797 1.00 96.19 456 LYS A CA 1
ATOM 3465 C C . LYS A 1 456 ? 6.276 26.657 12.666 1.00 96.19 456 LYS A C 1
ATOM 3467 O O . LYS A 1 456 ? 5.366 27.482 12.665 1.00 96.19 456 LYS A O 1
ATOM 3472 N N . LEU A 1 457 ? 6.445 25.743 11.716 1.00 95.50 457 LEU A N 1
ATOM 3473 C CA . LEU A 1 457 ? 5.578 25.630 10.549 1.00 95.50 457 LEU A CA 1
ATOM 3474 C C . LEU A 1 457 ? 4.386 24.717 10.820 1.00 95.50 457 LEU A C 1
ATOM 3476 O O . LEU A 1 457 ? 4.468 23.749 11.576 1.00 95.50 457 LEU A O 1
ATOM 3480 N N . LYS A 1 458 ? 3.280 25.005 10.145 1.00 94.50 458 LYS A N 1
ATOM 3481 C CA . LYS A 1 458 ? 2.063 24.197 10.152 1.00 94.50 458 LYS A CA 1
ATOM 3482 C C . LYS A 1 458 ? 1.943 23.441 8.839 1.00 94.50 458 LYS A C 1
ATOM 3484 O O . LYS A 1 458 ? 2.432 23.886 7.803 1.00 94.50 458 LYS A O 1
ATOM 3489 N N . MET A 1 459 ? 1.213 22.329 8.847 1.00 90.12 459 MET A N 1
ATOM 3490 C CA . MET A 1 459 ? 0.873 21.613 7.613 1.00 90.12 459 MET A CA 1
ATOM 3491 C C . MET A 1 459 ? 0.219 22.534 6.578 1.00 90.12 459 MET A C 1
ATOM 3493 O O . MET A 1 459 ? 0.476 22.395 5.390 1.00 90.12 459 MET A O 1
ATOM 3497 N N . SER A 1 460 ? -0.595 23.493 7.026 1.00 90.81 460 SER A N 1
ATOM 3498 C CA . SER A 1 460 ? -1.280 24.469 6.174 1.00 90.81 460 SER A CA 1
ATOM 3499 C C . SER A 1 460 ? -0.363 25.508 5.513 1.00 90.81 460 SER A C 1
ATOM 3501 O O . SER A 1 460 ? -0.815 26.216 4.609 1.00 90.81 460 SER A O 1
ATOM 3503 N N . ASP A 1 461 ? 0.903 25.593 5.935 1.00 89.88 461 ASP A N 1
ATOM 3504 C CA . ASP A 1 461 ? 1.931 26.430 5.309 1.00 89.88 461 ASP A CA 1
ATOM 3505 C C . ASP A 1 461 ? 2.613 25.714 4.130 1.00 89.88 461 ASP A C 1
ATOM 3507 O O . ASP A 1 461 ? 3.290 26.354 3.325 1.00 89.88 461 ASP A O 1
ATOM 3511 N N . ALA A 1 462 ? 2.429 24.394 3.995 1.00 88.19 462 ALA A N 1
ATOM 3512 C CA . ALA A 1 462 ? 3.002 23.641 2.890 1.00 88.19 462 ALA A CA 1
ATOM 3513 C C . ALA A 1 462 ? 2.289 23.946 1.553 1.00 88.19 462 ALA A C 1
ATOM 3515 O O . ALA A 1 462 ? 1.061 24.106 1.513 1.00 88.19 462 ALA A O 1
ATOM 3516 N N . PRO A 1 463 ? 3.029 23.978 0.428 1.00 85.12 463 PRO A N 1
ATOM 3517 C CA . PRO A 1 463 ? 2.452 24.145 -0.902 1.00 85.12 463 PRO A CA 1
ATOM 3518 C C . PRO A 1 463 ? 1.332 23.132 -1.172 1.00 85.12 463 PRO A C 1
ATOM 3520 O O . PRO A 1 463 ? 1.503 21.932 -0.973 1.00 85.12 463 PRO A O 1
ATOM 3523 N N . GLY A 1 464 ? 0.172 23.617 -1.619 1.00 82.62 464 GLY A N 1
ATOM 3524 C CA . GLY A 1 464 ? -0.999 22.776 -1.898 1.00 82.62 464 GLY A CA 1
ATOM 3525 C C . GLY A 1 464 ? -1.814 22.351 -0.669 1.00 82.62 464 GLY A C 1
ATOM 3526 O O . GLY A 1 464 ? -2.884 21.778 -0.845 1.00 82.62 464 GLY A O 1
ATOM 3527 N N . MET A 1 465 ? -1.381 22.685 0.553 1.00 86.81 465 MET A N 1
ATOM 3528 C CA . MET A 1 465 ? -2.036 22.285 1.811 1.00 86.81 465 MET A CA 1
ATOM 3529 C C . MET A 1 465 ? -2.875 23.388 2.463 1.00 86.81 465 MET A C 1
ATOM 3531 O O . MET A 1 465 ? -3.363 23.232 3.583 1.00 86.81 465 MET A O 1
ATOM 3535 N N . GLY A 1 466 ? -3.090 24.502 1.760 1.00 87.44 466 GLY A N 1
ATOM 3536 C CA . GLY A 1 466 ? -3.829 25.655 2.282 1.00 87.44 466 GLY A CA 1
ATOM 3537 C C . GLY A 1 466 ? -5.260 25.333 2.731 1.00 87.44 466 GLY A C 1
ATOM 3538 O O . GLY A 1 466 ? -5.748 25.962 3.666 1.00 87.44 466 GLY A O 1
ATOM 3539 N N . PHE A 1 467 ? -5.893 24.311 2.144 1.00 86.12 467 PHE A N 1
ATOM 3540 C CA . PHE A 1 467 ? -7.232 23.842 2.524 1.00 86.12 467 PHE A CA 1
ATOM 3541 C C . PHE A 1 467 ? -7.319 23.358 3.982 1.00 86.12 467 PHE A C 1
ATOM 3543 O O . PHE A 1 467 ? -8.402 23.314 4.558 1.00 86.12 467 PHE A O 1
ATOM 3550 N N . LEU A 1 468 ? -6.191 23.007 4.615 1.00 87.88 468 LEU A N 1
ATOM 3551 C CA . LEU A 1 468 ? -6.183 22.581 6.015 1.00 87.88 468 LEU A CA 1
ATOM 3552 C C . LEU A 1 468 ? -6.524 23.713 6.989 1.00 87.88 468 LEU A C 1
ATOM 3554 O O . LEU A 1 468 ? -6.918 23.421 8.115 1.00 87.88 468 LEU A O 1
ATOM 3558 N N . LYS A 1 469 ? -6.409 24.985 6.577 1.00 89.19 469 LYS A N 1
ATOM 3559 C CA . LYS A 1 469 ? -6.770 26.145 7.415 1.00 89.19 469 LYS A CA 1
ATOM 3560 C C . LYS A 1 469 ? -8.240 26.127 7.829 1.00 89.19 469 LYS A C 1
ATOM 3562 O O . LYS A 1 469 ? -8.560 26.578 8.924 1.00 89.19 469 LYS A O 1
ATOM 3567 N N . ASP A 1 470 ? -9.093 25.550 6.989 1.00 86.06 470 ASP A N 1
ATOM 3568 C CA . ASP A 1 470 ? -10.538 25.497 7.203 1.00 86.06 470 ASP A CA 1
ATOM 3569 C C . ASP A 1 470 ? -10.967 24.282 8.043 1.00 86.06 470 ASP A C 1
ATOM 3571 O O . ASP A 1 470 ? -12.124 24.178 8.444 1.00 86.06 470 ASP A O 1
ATOM 3575 N N . ASN A 1 471 ? -10.045 23.356 8.338 1.00 80.25 471 ASN A N 1
ATOM 3576 C CA . ASN A 1 471 ? -10.311 22.183 9.163 1.00 80.25 471 ASN A CA 1
ATOM 3577 C C . ASN A 1 471 ? -9.868 22.444 10.615 1.00 80.25 471 ASN A C 1
ATOM 3579 O O . ASN A 1 471 ? -8.664 22.451 10.878 1.00 80.25 471 ASN A O 1
ATOM 3583 N N . PRO A 1 472 ? -10.787 22.567 11.592 1.00 81.44 472 PRO A N 1
ATOM 3584 C CA . PRO A 1 472 ? -10.431 22.886 12.977 1.00 81.44 472 PRO A CA 1
ATOM 3585 C C . PRO A 1 472 ? -9.445 21.906 13.627 1.00 81.44 472 PRO A C 1
ATOM 3587 O O . PRO A 1 472 ? -8.664 22.307 14.486 1.00 81.44 472 PRO A O 1
ATOM 3590 N N . GLN A 1 473 ? -9.459 20.633 13.217 1.00 75.88 473 GLN A N 1
ATOM 3591 C CA . GLN A 1 473 ? -8.551 19.609 13.745 1.00 75.88 473 GLN A CA 1
ATOM 3592 C C . GLN A 1 473 ? -7.140 19.718 13.152 1.00 75.88 473 GLN A C 1
ATOM 3594 O O . GLN A 1 473 ? -6.176 19.322 13.801 1.00 75.88 473 GLN A O 1
ATOM 3599 N N . MET A 1 474 ? -7.011 20.265 11.937 1.00 81.81 474 MET A N 1
ATOM 3600 C CA . MET A 1 474 ? -5.758 20.266 11.173 1.00 81.81 474 MET A CA 1
ATOM 3601 C C . MET A 1 474 ? -5.149 21.656 10.962 1.00 81.81 474 MET A C 1
ATOM 3603 O O . MET A 1 474 ? -3.969 21.760 10.633 1.00 81.81 474 MET A O 1
ATOM 3607 N N . ALA A 1 475 ? -5.910 22.729 11.187 1.00 85.81 475 ALA A N 1
ATOM 3608 C CA . ALA A 1 475 ? -5.496 24.106 10.917 1.00 85.81 475 ALA A CA 1
ATOM 3609 C C . ALA A 1 475 ? -4.213 24.504 11.659 1.00 85.81 475 ALA A C 1
ATOM 3611 O O . ALA A 1 475 ? -3.399 25.265 11.135 1.00 85.81 475 ALA A O 1
ATOM 3612 N N . ASN A 1 476 ? -4.030 23.960 12.865 1.00 89.31 476 ASN A N 1
ATOM 3613 C CA . ASN A 1 476 ? -2.859 24.174 13.714 1.00 89.31 476 ASN A CA 1
ATOM 3614 C C . ASN A 1 476 ? -1.955 22.942 13.818 1.00 89.31 476 ASN A C 1
ATOM 3616 O O . ASN A 1 476 ? -1.075 22.911 14.675 1.00 89.31 476 ASN A O 1
ATOM 3620 N N . PHE A 1 477 ? -2.169 21.928 12.978 1.00 89.81 477 PHE A N 1
ATOM 3621 C CA . PHE A 1 477 ? -1.341 20.734 13.006 1.00 89.81 477 PHE A CA 1
ATOM 3622 C C . PHE A 1 477 ? 0.072 21.085 12.518 1.00 89.81 477 PHE A C 1
ATOM 3624 O O . PHE A 1 477 ? 0.202 21.700 11.451 1.00 89.81 477 PHE A O 1
ATOM 3631 N N . PRO A 1 478 ? 1.123 20.756 13.286 1.00 93.81 478 PRO A N 1
ATOM 3632 C CA . PRO A 1 478 ? 2.490 21.114 12.931 1.00 93.81 478 PRO A CA 1
ATOM 3633 C C . PRO A 1 478 ? 2.905 20.411 11.636 1.00 93.81 478 PRO A C 1
ATOM 3635 O O . PRO A 1 478 ? 2.426 19.315 11.340 1.00 93.81 478 PRO A O 1
ATOM 3638 N N . LEU A 1 479 ? 3.768 21.051 10.845 1.00 93.12 479 LEU A N 1
ATOM 3639 C CA . LEU A 1 479 ? 4.245 20.493 9.581 1.00 93.12 479 LEU A CA 1
ATOM 3640 C C . LEU A 1 479 ? 4.985 19.183 9.851 1.00 93.12 479 LEU A C 1
ATOM 3642 O O . LEU A 1 479 ? 5.960 19.164 10.595 1.00 93.12 479 LEU A O 1
ATOM 3646 N N . LEU A 1 480 ? 4.534 18.102 9.234 1.00 91.56 480 LEU A N 1
ATOM 3647 C CA . LEU A 1 480 ? 5.196 16.810 9.297 1.00 91.56 480 LEU A CA 1
ATOM 3648 C C . LEU A 1 480 ? 6.506 16.857 8.491 1.00 91.56 480 LEU A C 1
ATOM 3650 O O . LEU A 1 480 ? 6.538 17.395 7.381 1.00 91.56 480 LEU A O 1
ATOM 3654 N N . LEU A 1 481 ? 7.589 16.346 9.074 1.00 94.06 481 LEU A N 1
ATOM 3655 C CA . LEU A 1 481 ? 8.933 16.378 8.506 1.00 94.06 481 LEU A CA 1
ATOM 3656 C C . LEU A 1 481 ? 9.367 14.973 8.108 1.00 94.06 481 LEU A C 1
ATOM 3658 O O . LEU A 1 481 ? 9.444 14.088 8.954 1.00 94.06 481 LEU A O 1
ATOM 3662 N N . ALA A 1 482 ? 9.755 14.817 6.845 1.00 91.81 482 ALA A N 1
ATOM 3663 C CA . ALA A 1 482 ? 10.170 13.544 6.281 1.00 91.81 482 ALA A CA 1
ATOM 3664 C C . ALA A 1 482 ? 11.703 13.378 6.368 1.00 91.81 482 ALA A C 1
ATOM 3666 O O . ALA A 1 482 ? 12.422 13.958 5.553 1.00 91.81 482 ALA A O 1
ATOM 3667 N N . PRO A 1 483 ? 12.256 12.596 7.314 1.00 90.69 483 PRO A N 1
ATOM 3668 C CA . PRO A 1 483 ? 13.677 12.277 7.362 1.00 90.69 483 PRO A CA 1
ATOM 3669 C C . PRO A 1 483 ? 14.099 11.403 6.177 1.00 90.69 483 PRO A C 1
ATOM 3671 O O . PRO A 1 483 ? 13.387 10.489 5.747 1.00 90.69 483 PRO A O 1
ATOM 3674 N N . ASN A 1 484 ? 15.314 11.620 5.680 1.00 89.69 484 ASN A N 1
ATOM 3675 C CA . ASN A 1 484 ? 15.966 10.684 4.779 1.00 89.69 484 ASN A CA 1
ATOM 3676 C C . ASN A 1 484 ? 16.444 9.452 5.572 1.00 89.69 484 ASN A C 1
ATOM 3678 O O . ASN A 1 484 ? 17.247 9.564 6.500 1.00 89.69 484 ASN A O 1
ATOM 3682 N N . ARG A 1 485 ? 15.964 8.266 5.194 1.00 83.12 485 ARG A N 1
ATOM 3683 C CA . ARG A 1 485 ? 16.230 6.996 5.880 1.00 83.12 485 ARG A CA 1
ATOM 3684 C C . ARG A 1 485 ? 17.670 6.531 5.738 1.00 83.12 485 ARG A C 1
ATOM 3686 O O . ARG A 1 485 ? 18.160 5.837 6.622 1.00 83.12 485 ARG A O 1
ATOM 3693 N N . GLU A 1 486 ? 18.361 6.876 4.655 1.00 80.44 486 GLU A N 1
ATOM 3694 C CA . GLU A 1 486 ? 19.777 6.529 4.510 1.00 80.44 486 GLU A CA 1
ATOM 3695 C C . GLU A 1 486 ? 20.622 7.259 5.557 1.00 80.44 486 GLU A C 1
ATOM 3697 O O . GLU A 1 486 ? 21.394 6.616 6.271 1.00 80.44 486 GLU A O 1
ATOM 3702 N N . VAL A 1 487 ? 20.410 8.567 5.723 1.00 83.25 487 VAL A N 1
ATOM 3703 C CA . VAL A 1 487 ? 21.067 9.348 6.780 1.00 83.25 487 VAL A CA 1
ATOM 3704 C C . VAL A 1 487 ? 20.629 8.857 8.157 1.00 83.25 487 VAL A C 1
ATOM 3706 O O . VAL A 1 487 ? 21.482 8.499 8.962 1.00 83.25 487 VAL A O 1
ATOM 3709 N N . TYR A 1 488 ? 19.320 8.737 8.400 1.00 84.44 488 TYR A N 1
ATOM 3710 C CA . TYR A 1 488 ? 18.782 8.286 9.688 1.00 84.44 488 TYR A CA 1
ATOM 3711 C C . TYR A 1 488 ? 19.400 6.956 10.143 1.00 84.44 488 TYR A C 1
ATOM 3713 O O . TYR A 1 488 ? 19.941 6.858 11.243 1.00 84.44 488 TYR A O 1
ATOM 3721 N N . ASN A 1 489 ? 19.387 5.946 9.268 1.00 77.44 489 ASN A N 1
ATOM 3722 C CA . ASN A 1 489 ? 19.834 4.597 9.608 1.00 77.44 489 ASN A CA 1
ATOM 3723 C C . ASN A 1 489 ? 21.357 4.492 9.778 1.00 77.44 489 ASN A C 1
ATOM 3725 O O . ASN A 1 489 ? 21.835 3.622 10.513 1.00 77.44 489 ASN A O 1
ATOM 3729 N N . SER A 1 490 ? 22.123 5.326 9.065 1.00 76.50 490 SER A N 1
ATOM 3730 C CA . SER A 1 490 ? 23.590 5.287 9.087 1.00 76.50 490 SER A CA 1
ATOM 3731 C C . SER A 1 490 ? 24.197 6.121 10.213 1.00 76.50 490 SER A C 1
ATOM 3733 O O . SER A 1 490 ? 25.229 5.726 10.756 1.00 76.50 490 SER A O 1
ATOM 3735 N N . THR A 1 491 ? 23.571 7.238 10.591 1.00 80.88 491 THR A N 1
ATOM 3736 C CA . THR A 1 491 ? 24.138 8.180 11.568 1.00 80.88 491 THR A CA 1
ATOM 3737 C C . THR A 1 491 ? 23.407 8.185 12.905 1.00 80.88 491 THR A C 1
ATOM 3739 O O . THR A 1 491 ? 24.032 8.467 13.925 1.00 80.88 491 THR A O 1
ATOM 3742 N N . GLY A 1 492 ? 22.101 7.902 12.917 1.00 80.88 492 GLY A N 1
ATOM 3743 C CA . GLY A 1 492 ? 21.241 8.154 14.074 1.00 80.88 492 GLY A CA 1
ATOM 3744 C C . GLY A 1 492 ? 21.018 9.644 14.373 1.00 80.88 492 GLY A C 1
ATOM 3745 O O . GLY A 1 492 ? 20.426 9.974 15.396 1.00 80.88 492 GLY A O 1
ATOM 3746 N N . ASP A 1 493 ? 21.474 10.559 13.512 1.00 89.19 493 ASP A N 1
ATOM 3747 C CA . ASP A 1 493 ? 21.238 11.996 13.662 1.00 89.19 493 ASP A CA 1
ATOM 3748 C C . ASP A 1 493 ? 19.907 12.375 13.002 1.00 89.19 493 ASP A C 1
ATOM 3750 O O . ASP A 1 493 ? 19.799 12.511 11.780 1.00 89.19 493 ASP A O 1
ATOM 3754 N N . VAL A 1 494 ? 18.885 12.557 13.840 1.00 91.12 494 VAL A N 1
ATOM 3755 C CA . VAL A 1 494 ? 17.527 12.913 13.410 1.00 91.12 494 VAL A CA 1
ATOM 3756 C C . VAL A 1 494 ? 17.503 14.250 12.670 1.00 91.12 494 VAL A C 1
ATOM 3758 O O . VAL A 1 494 ? 16.820 14.373 11.655 1.00 91.12 494 VAL A O 1
ATOM 3761 N N . LYS A 1 495 ? 18.263 15.253 13.129 1.00 95.75 495 LYS A N 1
ATOM 3762 C CA . LYS A 1 495 ? 18.252 16.576 12.496 1.00 95.75 495 LYS A CA 1
ATOM 3763 C C . LYS A 1 495 ? 18.905 16.509 11.118 1.00 95.75 495 LYS A C 1
ATOM 3765 O O . LYS A 1 495 ? 18.330 17.017 10.160 1.00 95.75 495 LYS A O 1
ATOM 3770 N N . ALA A 1 496 ? 20.059 15.851 11.007 1.00 94.50 496 ALA A N 1
ATOM 3771 C CA . ALA A 1 496 ? 20.727 15.660 9.722 1.00 94.50 496 ALA A CA 1
ATOM 3772 C C . ALA A 1 496 ? 19.852 14.859 8.742 1.00 94.50 496 ALA A C 1
ATOM 3774 O O . ALA A 1 496 ? 19.826 15.151 7.546 1.00 94.50 496 ALA A O 1
ATOM 3775 N N . ALA A 1 497 ? 19.101 13.873 9.243 1.00 92.56 497 ALA A N 1
ATOM 3776 C CA . ALA A 1 497 ? 18.154 13.120 8.433 1.00 92.56 497 ALA A CA 1
ATOM 3777 C C . ALA A 1 497 ? 17.003 13.995 7.918 1.00 92.56 497 ALA A C 1
ATOM 3779 O O . ALA A 1 497 ? 16.662 13.898 6.739 1.00 92.56 497 ALA A O 1
ATOM 3780 N N . ILE A 1 498 ? 16.437 14.872 8.755 1.00 95.88 498 ILE A N 1
ATOM 3781 C CA . ILE A 1 498 ? 15.434 15.865 8.336 1.00 95.88 498 ILE A CA 1
ATOM 3782 C C . ILE A 1 498 ? 16.034 16.830 7.305 1.00 95.88 498 ILE A C 1
ATOM 3784 O O . ILE A 1 498 ? 15.429 17.036 6.257 1.00 95.88 498 ILE A O 1
ATOM 3788 N N . ASP A 1 499 ? 17.226 17.384 7.555 1.00 96.06 499 ASP A N 1
ATOM 3789 C CA . ASP A 1 499 ? 17.908 18.295 6.621 1.00 96.06 499 ASP A CA 1
ATOM 3790 C C . ASP A 1 499 ? 18.044 17.659 5.226 1.00 96.06 499 ASP A C 1
ATOM 3792 O O . ASP A 1 499 ? 17.762 18.294 4.209 1.00 96.06 499 ASP A O 1
ATOM 3796 N N . ALA A 1 500 ? 18.428 16.381 5.169 1.00 93.50 500 ALA A N 1
ATOM 3797 C CA . ALA A 1 500 ? 18.545 15.643 3.918 1.00 93.50 500 ALA A CA 1
ATOM 3798 C C . ALA A 1 500 ? 17.183 15.318 3.278 1.00 93.50 500 ALA A C 1
ATOM 3800 O O . ALA A 1 500 ? 17.035 15.439 2.062 1.00 93.50 500 ALA A O 1
ATOM 3801 N N . GLY A 1 501 ? 16.195 14.903 4.073 1.00 92.69 501 GLY A N 1
ATOM 3802 C CA . GLY A 1 501 ? 14.892 14.452 3.576 1.00 92.69 501 GLY A CA 1
ATOM 3803 C C . GLY A 1 501 ? 13.942 15.582 3.174 1.00 92.69 501 GLY A C 1
ATOM 3804 O O . GLY A 1 501 ? 13.123 15.393 2.279 1.00 92.69 501 GLY A O 1
ATOM 3805 N N . MET A 1 502 ? 14.109 16.779 3.744 1.00 94.00 502 MET A N 1
ATOM 3806 C CA . MET A 1 502 ? 13.346 17.972 3.362 1.00 94.00 502 MET A CA 1
ATOM 3807 C C . MET A 1 502 ? 13.915 18.683 2.128 1.00 94.00 502 MET A C 1
ATOM 3809 O O . MET A 1 502 ? 13.211 19.466 1.496 1.00 94.00 502 MET A O 1
ATOM 3813 N N . LYS A 1 503 ? 15.155 18.387 1.721 1.00 92.62 503 LYS A N 1
ATOM 3814 C CA . LYS A 1 503 ? 15.804 19.017 0.560 1.00 92.62 503 LYS A CA 1
ATOM 3815 C C . LYS A 1 503 ? 15.005 18.928 -0.757 1.00 92.62 503 LYS A C 1
ATOM 3817 O O . LYS A 1 503 ? 14.937 19.939 -1.452 1.00 92.62 503 LYS A O 1
ATOM 3822 N N . PRO A 1 504 ? 14.367 17.795 -1.127 1.00 88.69 504 PRO A N 1
ATOM 3823 C CA . PRO A 1 504 ? 13.546 17.721 -2.342 1.00 88.69 504 PRO A CA 1
ATOM 3824 C C . PRO A 1 504 ? 12.372 18.710 -2.352 1.00 88.69 504 PRO A C 1
ATOM 3826 O O . PRO A 1 504 ? 11.937 19.140 -3.417 1.00 88.69 504 PRO A O 1
ATOM 3829 N N . TYR A 1 505 ? 11.883 19.104 -1.175 1.00 89.44 505 TYR A N 1
ATOM 3830 C CA . TYR A 1 505 ? 10.746 20.007 -1.022 1.00 89.44 505 TYR A CA 1
ATOM 3831 C C . TYR A 1 505 ? 11.113 21.483 -1.222 1.00 89.44 505 TYR A C 1
ATOM 3833 O O . TYR A 1 505 ? 10.233 22.293 -1.521 1.00 89.44 505 TYR A O 1
ATOM 3841 N N . GLU A 1 506 ? 12.400 21.843 -1.144 1.00 90.38 506 GLU A N 1
ATOM 3842 C CA . GLU A 1 506 ? 12.860 23.214 -1.405 1.00 90.38 506 GLU A CA 1
ATOM 3843 C C . GLU A 1 506 ? 12.566 23.638 -2.850 1.00 90.38 506 GLU A C 1
ATOM 3845 O O . GLU A 1 506 ? 12.208 24.789 -3.098 1.00 90.38 506 GLU A O 1
ATOM 3850 N N . ALA A 1 507 ? 12.618 22.694 -3.798 1.00 85.88 507 ALA A N 1
ATOM 3851 C CA . ALA A 1 507 ? 12.236 22.924 -5.192 1.00 85.88 507 ALA A CA 1
ATOM 3852 C C . ALA A 1 507 ? 10.745 23.274 -5.356 1.00 85.88 507 ALA A C 1
ATOM 3854 O O . ALA A 1 507 ? 10.350 23.850 -6.369 1.00 85.88 507 ALA A O 1
ATOM 3855 N N . TRP A 1 508 ? 9.915 22.947 -4.362 1.00 85.50 508 TRP A N 1
ATOM 3856 C CA . TRP A 1 508 ? 8.501 23.321 -4.293 1.00 85.50 508 TRP A CA 1
ATOM 3857 C C . TRP A 1 508 ? 8.262 24.550 -3.407 1.00 85.50 508 TRP A C 1
ATOM 3859 O O . TRP A 1 508 ? 7.118 24.905 -3.144 1.00 85.50 508 TRP A O 1
ATOM 3869 N N . GLY A 1 509 ? 9.329 25.214 -2.954 1.00 89.44 509 GLY A N 1
ATOM 3870 C CA . GLY A 1 509 ? 9.258 26.400 -2.104 1.00 89.44 509 GLY A CA 1
ATOM 3871 C C . GLY A 1 509 ? 9.017 26.100 -0.624 1.00 89.44 509 GLY A C 1
ATOM 3872 O O . GLY A 1 509 ? 8.779 27.030 0.143 1.00 89.44 509 GLY A O 1
ATOM 3873 N N . LEU A 1 510 ? 9.088 24.835 -0.198 1.00 91.19 510 LEU A N 1
ATOM 3874 C CA . LEU A 1 510 ? 8.957 24.464 1.207 1.00 91.19 510 LEU A CA 1
ATOM 3875 C C . LEU A 1 510 ? 10.340 24.307 1.839 1.00 91.19 510 LEU A C 1
ATOM 3877 O O . LEU A 1 510 ? 11.060 23.351 1.561 1.00 91.19 510 LEU A O 1
ATOM 3881 N N . LYS A 1 511 ? 10.683 25.234 2.732 1.00 93.81 511 LYS A N 1
ATOM 3882 C CA . LYS A 1 511 ? 11.882 25.160 3.565 1.00 93.81 511 LYS A CA 1
ATOM 3883 C C . LYS A 1 511 ? 11.475 25.037 5.024 1.00 93.81 511 LYS A C 1
ATOM 3885 O O . LYS A 1 511 ? 10.771 25.902 5.538 1.00 93.81 511 LYS A O 1
ATOM 3890 N N . TRP A 1 512 ? 11.924 23.971 5.675 1.00 95.31 512 TRP A N 1
ATOM 3891 C CA . TRP A 1 512 ? 11.642 23.743 7.088 1.00 95.31 512 TRP A CA 1
ATOM 3892 C C . TRP A 1 512 ? 12.433 24.712 7.984 1.00 95.31 512 TRP A C 1
ATOM 3894 O O . TRP A 1 512 ? 13.438 25.293 7.568 1.00 95.31 512 TRP A O 1
ATOM 3904 N N . SER A 1 513 ? 11.976 24.922 9.216 1.00 96.50 513 SER A N 1
ATOM 3905 C CA . SER A 1 513 ? 12.452 26.009 10.081 1.00 96.50 513 SER A CA 1
ATOM 3906 C C . SER A 1 513 ? 13.830 25.783 10.711 1.00 96.50 513 SER A C 1
ATOM 3908 O O . SER A 1 513 ? 14.404 26.709 11.285 1.00 96.50 513 SER A O 1
ATOM 3910 N N . GLY A 1 514 ? 14.360 24.561 10.629 1.00 96.50 514 GLY A N 1
ATOM 3911 C CA . GLY A 1 514 ? 15.563 24.134 11.344 1.00 96.50 514 GLY A CA 1
ATOM 3912 C C . GLY A 1 514 ? 15.292 23.622 12.764 1.00 96.50 514 GLY A C 1
ATOM 3913 O O . GLY A 1 514 ? 16.200 23.075 13.395 1.00 96.50 514 GLY A O 1
ATOM 3914 N N . GLU A 1 515 ? 14.054 23.743 13.256 1.00 97.56 515 GLU A N 1
ATOM 3915 C CA . GLU A 1 515 ? 13.636 23.302 14.584 1.00 97.56 515 GLU A CA 1
ATOM 3916 C C . GLU A 1 515 ? 12.567 22.214 14.510 1.00 97.56 515 GLU A C 1
ATOM 3918 O O . GLU A 1 515 ? 11.487 22.414 13.957 1.00 97.56 515 GLU A O 1
ATOM 3923 N N . TRP A 1 516 ? 12.858 21.063 15.116 1.00 97.31 516 TRP A N 1
ATOM 3924 C CA . TRP A 1 516 ? 11.973 19.903 15.090 1.00 97.31 516 TRP A CA 1
ATOM 3925 C C . TRP A 1 516 ? 11.553 19.458 16.494 1.00 97.31 516 TRP A C 1
ATOM 3927 O O . TRP A 1 516 ? 12.203 19.772 17.501 1.00 97.31 516 TRP A O 1
ATOM 3937 N N . MET A 1 517 ? 10.452 18.716 16.548 1.00 96.69 517 MET A N 1
ATOM 3938 C CA . MET A 1 517 ? 9.966 17.974 17.705 1.00 96.69 517 MET A CA 1
ATOM 3939 C C . MET A 1 517 ? 9.490 16.581 17.291 1.00 96.69 517 MET A C 1
ATOM 3941 O O . MET A 1 517 ? 9.101 16.366 16.147 1.00 96.69 517 MET A O 1
ATOM 3945 N N . ALA A 1 518 ? 9.506 15.649 18.239 1.00 92.88 518 ALA A N 1
ATOM 3946 C CA . ALA A 1 518 ? 8.846 14.358 18.115 1.00 92.88 518 ALA A CA 1
ATOM 3947 C C . ALA A 1 518 ? 7.503 14.416 18.846 1.00 92.88 518 ALA A C 1
ATOM 3949 O O . ALA A 1 518 ? 7.442 14.893 19.982 1.00 92.88 518 ALA A O 1
ATOM 3950 N N . MET A 1 519 ? 6.438 13.945 18.205 1.00 91.06 519 MET A N 1
ATOM 3951 C CA . MET A 1 519 ? 5.090 13.951 18.772 1.00 91.06 519 MET A CA 1
ATOM 3952 C C . MET A 1 519 ? 4.365 12.663 18.393 1.00 91.06 519 MET A C 1
ATOM 3954 O O . MET A 1 519 ? 4.477 12.201 17.257 1.00 91.06 519 MET A O 1
ATOM 3958 N N . GLU A 1 520 ? 3.618 12.091 19.339 1.00 86.06 520 GLU A N 1
ATOM 3959 C CA . GLU A 1 520 ? 2.685 11.012 19.021 1.00 86.06 520 GLU A CA 1
ATOM 3960 C C . GLU A 1 520 ? 1.602 11.544 18.075 1.00 86.06 520 GLU A C 1
ATOM 3962 O O . GLU A 1 520 ? 0.962 12.559 18.363 1.00 86.06 520 GLU A O 1
ATOM 3967 N N . VAL A 1 521 ? 1.416 10.893 16.927 1.00 82.25 521 VAL A N 1
ATOM 3968 C CA . VAL A 1 521 ? 0.349 11.259 15.989 1.00 82.25 521 VAL A CA 1
ATOM 3969 C C . VAL A 1 521 ? -0.991 11.061 16.700 1.00 82.25 521 VAL A C 1
ATOM 3971 O O . VAL A 1 521 ? -1.220 9.979 17.237 1.00 82.25 521 VAL A O 1
ATOM 3974 N N . PRO A 1 522 ? -1.890 12.064 16.729 1.00 74.62 522 PRO A N 1
ATOM 3975 C CA . PRO A 1 522 ? -3.158 11.915 17.426 1.00 74.62 522 PRO A CA 1
ATOM 3976 C C . PRO A 1 522 ? -4.007 10.772 16.860 1.00 74.62 522 PRO A C 1
ATOM 3978 O O . PRO A 1 522 ? -4.395 10.786 15.689 1.00 74.62 522 PRO A O 1
ATOM 3981 N N . GLY A 1 523 ? -4.350 9.828 17.736 1.00 69.94 523 GLY A N 1
ATOM 3982 C CA . GLY A 1 523 ? -5.146 8.651 17.403 1.00 69.94 523 GLY A CA 1
ATOM 3983 C C . GLY A 1 523 ? -4.307 7.446 16.975 1.00 69.94 523 GLY A C 1
ATOM 3984 O O . GLY A 1 523 ? -3.095 7.514 16.801 1.00 69.94 523 GLY A O 1
ATOM 3985 N N . THR A 1 524 ? -4.971 6.301 16.832 1.00 68.31 524 THR A N 1
ATOM 3986 C CA . THR A 1 524 ? -4.348 5.087 16.302 1.00 68.31 524 THR A CA 1
ATOM 3987 C C . THR A 1 524 ? -4.612 5.004 14.806 1.00 68.31 524 THR A C 1
ATOM 3989 O O . THR A 1 524 ? -5.762 4.863 14.387 1.00 68.31 524 THR A O 1
ATOM 3992 N N . SER A 1 525 ? -3.546 5.025 14.010 1.00 80.00 525 SER A N 1
ATOM 3993 C CA . SER A 1 525 ? -3.633 4.734 12.581 1.00 80.00 525 SER A CA 1
ATOM 3994 C C . SER A 1 525 ? -3.914 3.247 12.388 1.00 80.00 525 SER A C 1
ATOM 3996 O O . SER A 1 525 ? -3.288 2.395 13.026 1.00 80.00 525 SER A O 1
ATOM 3998 N N . TYR A 1 526 ? -4.833 2.915 11.489 1.00 85.38 526 TYR A N 1
ATOM 3999 C CA . TYR A 1 526 ? -5.231 1.537 11.236 1.00 85.38 526 TYR A CA 1
ATOM 4000 C C . TYR A 1 526 ? -4.780 1.073 9.861 1.00 85.38 526 TYR A C 1
ATOM 4002 O O . TYR A 1 526 ? -5.111 1.677 8.841 1.00 85.38 526 TYR A O 1
ATOM 4010 N N . ILE A 1 527 ? -4.084 -0.058 9.819 1.00 86.06 527 ILE A N 1
ATOM 4011 C CA . ILE A 1 527 ? -3.720 -0.750 8.582 1.00 86.06 527 ILE A CA 1
ATOM 4012 C C . ILE A 1 527 ? -4.705 -1.884 8.353 1.00 86.06 527 ILE A C 1
ATOM 4014 O O . ILE A 1 527 ? -4.977 -2.678 9.255 1.00 86.06 527 ILE A O 1
ATOM 4018 N N . SER A 1 528 ? -5.262 -1.947 7.148 1.00 88.31 528 SER A N 1
ATOM 4019 C CA . SER A 1 528 ? -6.276 -2.949 6.832 1.00 88.31 528 SER A CA 1
ATOM 4020 C C . SER A 1 528 ? -5.677 -4.340 6.684 1.00 88.31 528 SER A C 1
ATOM 4022 O O . SER A 1 528 ? -4.549 -4.516 6.208 1.00 88.31 528 SER A O 1
ATOM 4024 N N . VAL A 1 529 ? -6.469 -5.330 7.087 1.00 89.75 529 VAL A N 1
ATOM 4025 C CA . VAL A 1 529 ? -6.098 -6.741 7.101 1.00 89.75 529 VAL A CA 1
ATOM 4026 C C . VAL A 1 529 ? -7.119 -7.502 6.260 1.00 89.75 529 VAL A C 1
ATOM 4028 O O . VAL A 1 529 ? -8.290 -7.588 6.619 1.00 89.75 529 VAL A O 1
ATOM 4031 N N . ASN A 1 530 ? -6.669 -8.022 5.118 1.00 92.81 530 ASN A N 1
ATOM 4032 C CA . ASN A 1 530 ? -7.536 -8.647 4.109 1.00 92.81 530 ASN A CA 1
ATOM 4033 C C . ASN A 1 530 ? -7.032 -10.019 3.620 1.00 92.81 530 ASN A C 1
ATOM 4035 O O . ASN A 1 530 ? -7.738 -10.682 2.868 1.00 92.81 530 ASN A O 1
ATOM 4039 N N . HIS A 1 531 ? -5.845 -10.444 4.061 1.00 93.12 531 HIS A N 1
ATOM 4040 C CA . HIS A 1 531 ? -5.228 -11.741 3.755 1.00 93.12 531 HIS A CA 1
ATOM 4041 C C . HIS A 1 531 ? -4.924 -12.494 5.055 1.00 93.12 531 HIS A C 1
ATOM 4043 O O . HIS A 1 531 ? -5.147 -11.971 6.145 1.00 93.12 531 HIS A O 1
ATOM 4049 N N . GLY A 1 532 ? -4.398 -13.713 4.956 1.00 92.25 532 GLY A N 1
ATOM 4050 C CA . GLY A 1 532 ? -4.212 -14.600 6.103 1.00 92.25 532 GLY A CA 1
ATOM 4051 C C . GLY A 1 532 ? -5.512 -15.301 6.499 1.00 92.25 532 GLY A C 1
ATOM 4052 O O . GLY A 1 532 ? -5.715 -15.632 7.671 1.00 92.25 532 GLY A O 1
ATOM 4053 N N . VAL A 1 533 ? -6.421 -15.474 5.532 1.00 96.38 533 VAL A N 1
ATOM 4054 C CA . VAL A 1 533 ? -7.741 -16.062 5.758 1.00 96.38 533 VAL A CA 1
ATOM 4055 C C . VAL A 1 533 ? -7.595 -17.528 6.159 1.00 96.38 533 VAL A C 1
ATOM 4057 O O . VAL A 1 533 ? -6.864 -18.293 5.531 1.00 96.38 533 VAL A O 1
ATOM 4060 N N . LYS A 1 534 ? -8.320 -17.929 7.204 1.00 96.06 534 LYS A N 1
ATOM 4061 C CA . LYS A 1 534 ? -8.396 -19.300 7.712 1.00 96.06 534 LYS A CA 1
ATOM 4062 C C . LYS A 1 534 ? -9.776 -19.895 7.448 1.00 96.06 534 LYS A C 1
ATOM 4064 O O . LYS A 1 534 ? -10.797 -19.214 7.545 1.00 96.06 534 LYS A O 1
ATOM 4069 N N . ASN A 1 535 ? -9.801 -21.202 7.189 1.00 91.62 535 ASN A N 1
ATOM 4070 C CA . ASN A 1 535 ? -11.043 -21.951 6.988 1.00 91.62 535 ASN A CA 1
ATOM 4071 C C . ASN A 1 535 ? -11.921 -21.905 8.255 1.00 91.62 535 ASN A C 1
ATOM 4073 O O . ASN A 1 535 ? -13.106 -21.587 8.206 1.00 91.62 535 ASN A O 1
ATOM 4077 N N . ALA A 1 536 ? -11.310 -22.136 9.420 1.00 91.12 536 ALA A N 1
ATOM 4078 C CA . ALA A 1 536 ? -11.985 -22.001 10.703 1.00 91.12 536 ALA A CA 1
ATOM 4079 C C . ALA A 1 536 ? -11.998 -20.536 11.164 1.00 91.12 536 ALA A C 1
ATOM 4081 O O . ALA A 1 536 ? -10.946 -19.952 11.435 1.00 91.12 536 ALA A O 1
ATOM 4082 N N . GLY A 1 537 ? -13.198 -19.967 11.283 1.00 93.06 537 GLY A N 1
ATOM 4083 C CA . GLY A 1 537 ? -13.399 -18.655 11.888 1.00 93.06 537 GLY A CA 1
ATOM 4084 C C . GLY A 1 537 ? -13.339 -18.679 13.422 1.00 93.06 537 GLY A C 1
ATOM 4085 O O . GLY A 1 537 ? -13.334 -19.737 14.058 1.00 93.06 537 GLY A O 1
ATOM 4086 N N . LEU A 1 538 ? -13.324 -17.493 14.031 1.00 95.06 538 LEU A N 1
ATOM 4087 C CA . LEU A 1 538 ? -13.389 -17.326 15.482 1.00 95.06 538 LEU A CA 1
ATOM 4088 C C . LEU A 1 538 ? -14.651 -17.993 16.073 1.00 95.06 538 LEU A C 1
ATOM 4090 O O . LEU A 1 538 ? -15.761 -17.729 15.608 1.00 95.06 538 LEU A O 1
ATOM 4094 N N . PRO A 1 539 ? -14.522 -18.818 17.131 1.00 93.56 539 PRO A N 1
ATOM 4095 C CA . PRO A 1 539 ? -15.678 -19.407 17.801 1.00 93.56 539 PRO A CA 1
ATOM 4096 C C . PRO A 1 539 ? -16.440 -18.355 18.619 1.00 93.56 539 PRO A C 1
ATOM 4098 O O . PRO A 1 539 ? -15.855 -17.370 19.061 1.00 93.56 539 PRO A O 1
ATOM 4101 N N . CYS A 1 540 ? -17.714 -18.613 18.941 1.00 94.31 540 CYS A N 1
ATOM 4102 C CA . CYS A 1 540 ? -18.576 -17.689 19.697 1.00 94.31 540 CYS A CA 1
ATOM 4103 C C . CYS A 1 540 ? -17.898 -17.143 20.966 1.00 94.31 540 CYS A C 1
ATOM 4105 O O . CYS A 1 540 ? -17.850 -15.933 21.169 1.00 94.31 540 CYS A O 1
ATOM 4107 N N . LYS A 1 541 ? -17.286 -18.023 21.772 1.00 94.19 541 LYS A N 1
ATOM 4108 C CA . LYS A 1 541 ? -16.575 -17.665 23.014 1.00 94.19 541 LYS A CA 1
ATOM 4109 C C . LYS A 1 541 ? -15.383 -16.716 22.826 1.00 94.19 541 LYS A C 1
ATOM 4111 O O . LYS A 1 541 ? -14.965 -16.092 23.799 1.00 94.19 541 LYS A O 1
ATOM 4116 N N . ALA A 1 542 ? -14.825 -16.615 21.616 1.00 93.88 542 ALA A N 1
ATOM 4117 C CA . ALA A 1 542 ? -13.745 -15.676 21.330 1.00 93.88 542 ALA A CA 1
ATOM 4118 C C . ALA A 1 542 ? -14.238 -14.227 21.401 1.00 93.88 542 ALA A C 1
ATOM 4120 O O . ALA A 1 542 ? -13.482 -13.369 21.826 1.00 93.88 542 ALA A O 1
ATOM 4121 N N . CYS A 1 543 ? -15.501 -13.956 21.059 1.00 94.12 543 CYS A N 1
ATOM 4122 C CA . CYS A 1 543 ? -16.097 -12.616 21.142 1.00 94.12 543 CYS A CA 1
ATOM 4123 C C . CYS A 1 543 ? -17.056 -12.478 22.334 1.00 94.12 543 CYS A C 1
ATOM 4125 O O . CYS A 1 543 ? -17.157 -11.413 22.943 1.00 94.12 543 CYS A O 1
ATOM 4127 N N . HIS A 1 544 ? -17.765 -13.554 22.669 1.00 95.50 544 HIS A N 1
ATOM 4128 C CA . HIS A 1 544 ? -18.774 -13.615 23.720 1.00 95.50 544 HIS A CA 1
ATOM 4129 C C . HIS A 1 544 ? -18.187 -14.175 25.013 1.00 95.50 544 HIS A C 1
ATOM 4131 O O . HIS A 1 544 ? -18.560 -15.244 25.487 1.00 95.50 544 HIS A O 1
ATOM 4137 N N . SER A 1 545 ? -17.211 -13.469 25.571 1.00 91.56 545 SER A N 1
ATOM 4138 C CA . SER A 1 545 ? -16.652 -13.763 26.888 1.00 91.56 545 SER A CA 1
ATOM 4139 C C . SER A 1 545 ? -16.162 -12.477 27.548 1.00 91.56 545 SER A C 1
ATOM 4141 O O . SER A 1 545 ? -16.037 -11.441 26.891 1.00 91.56 545 SER A O 1
ATOM 4143 N N . ARG A 1 546 ? -15.907 -12.526 28.863 1.00 86.88 546 ARG A N 1
ATOM 4144 C CA . ARG A 1 546 ? -15.392 -11.367 29.615 1.00 86.88 546 ARG A CA 1
ATOM 4145 C C . ARG A 1 546 ? -14.070 -10.852 29.046 1.00 86.88 546 ARG A C 1
ATOM 4147 O O . ARG A 1 546 ? -13.921 -9.644 28.917 1.00 86.88 546 ARG A O 1
ATOM 4154 N N . ASP A 1 547 ? -13.200 -11.774 28.646 1.00 84.62 547 ASP A N 1
ATOM 4155 C CA . ASP A 1 547 ? -11.883 -11.501 28.061 1.00 84.62 547 ASP A CA 1
ATOM 4156 C C . ASP A 1 547 ? -11.884 -11.728 26.536 1.00 84.62 547 ASP A C 1
ATOM 4158 O O . ASP A 1 547 ? -10.879 -12.130 25.950 1.00 84.62 547 ASP A O 1
ATOM 4162 N N . GLY A 1 548 ? -13.044 -11.546 25.893 1.00 88.81 548 GLY A N 1
ATOM 4163 C CA . GLY A 1 548 ? -13.195 -11.724 24.454 1.00 88.81 548 GLY A CA 1
ATOM 4164 C C . GLY A 1 548 ? -12.385 -10.707 23.646 1.00 88.81 548 GLY A C 1
ATOM 4165 O O . GLY A 1 548 ? -12.047 -9.628 24.124 1.00 88.81 548 GLY A O 1
ATOM 4166 N N . VAL A 1 549 ? -12.115 -11.031 22.382 1.00 89.81 549 VAL A N 1
ATOM 4167 C CA . VAL A 1 549 ? -11.275 -10.232 21.473 1.00 89.81 549 VAL A CA 1
ATOM 4168 C C . VAL A 1 549 ? -11.884 -8.873 21.106 1.00 89.81 549 VAL A C 1
ATOM 4170 O O . VAL A 1 549 ? -11.184 -8.006 20.594 1.00 89.81 549 VAL A O 1
ATOM 4173 N N . MET A 1 550 ? -13.186 -8.688 21.341 1.00 90.06 550 MET A N 1
ATOM 4174 C CA . MET A 1 550 ? -13.932 -7.480 20.992 1.00 90.06 550 MET A CA 1
ATOM 4175 C C . MET A 1 550 ? -14.009 -6.507 22.168 1.00 90.06 550 MET A C 1
ATOM 4177 O O . MET A 1 550 ? -14.669 -6.775 23.178 1.00 90.06 550 MET A O 1
ATOM 4181 N N . ASP A 1 551 ? -13.438 -5.316 21.994 1.00 89.75 551 ASP A N 1
ATOM 4182 C CA . ASP A 1 551 ? -13.716 -4.189 22.879 1.00 89.75 551 ASP A CA 1
ATOM 4183 C C . ASP A 1 551 ? -15.010 -3.480 22.453 1.00 89.75 551 ASP A C 1
ATOM 4185 O O . ASP A 1 551 ? -15.011 -2.489 21.722 1.00 89.75 551 ASP A O 1
ATOM 4189 N N . TYR A 1 552 ? -16.148 -4.009 22.911 1.00 94.56 552 TYR A N 1
ATOM 4190 C CA . TYR A 1 552 ? -17.463 -3.434 22.613 1.00 94.56 552 TYR A CA 1
ATOM 4191 C C . TYR A 1 552 ? -17.607 -1.978 23.077 1.00 94.56 552 TYR A C 1
ATOM 4193 O O . TYR A 1 552 ? -18.314 -1.205 22.434 1.00 94.56 552 TYR A O 1
ATOM 4201 N N . THR A 1 553 ? -16.936 -1.578 24.159 1.00 90.00 553 THR A N 1
ATOM 4202 C CA . THR A 1 553 ? -17.002 -0.194 24.642 1.00 90.00 553 THR A CA 1
ATOM 4203 C C . THR A 1 553 ? -16.261 0.735 23.683 1.00 90.00 553 THR A C 1
ATOM 4205 O O . THR A 1 553 ? -16.825 1.750 23.279 1.00 90.00 553 THR A O 1
ATOM 4208 N N . ALA A 1 554 ? -15.059 0.358 23.233 1.00 87.88 554 ALA A N 1
ATOM 4209 C CA . ALA A 1 554 ? -14.334 1.104 22.199 1.00 87.88 554 ALA A CA 1
ATOM 4210 C C . ALA A 1 554 ? -15.077 1.131 20.848 1.00 87.88 554 ALA A C 1
ATOM 4212 O O . ALA A 1 554 ? -14.995 2.109 20.110 1.00 87.88 554 ALA A O 1
ATOM 4213 N N . LEU A 1 555 ? -15.865 0.093 20.547 1.00 92.12 555 LEU A N 1
ATOM 4214 C CA . LEU A 1 555 ? -16.752 0.035 19.379 1.00 92.12 555 LEU A CA 1
ATOM 4215 C C . LEU A 1 555 ? -18.040 0.870 19.532 1.00 92.12 555 LEU A C 1
ATOM 4217 O O . LEU A 1 555 ? -18.853 0.902 18.608 1.00 92.12 555 LEU A O 1
ATOM 4221 N N . GLY A 1 556 ? -18.248 1.544 20.666 1.00 94.50 556 GLY A N 1
ATOM 4222 C CA . GLY A 1 556 ? -19.373 2.457 20.882 1.00 94.50 556 GLY A CA 1
ATOM 4223 C C . GLY A 1 556 ? -20.671 1.802 21.363 1.00 94.50 556 GLY A C 1
ATOM 4224 O O . GLY A 1 556 ? -21.714 2.456 21.345 1.00 94.50 556 GLY A O 1
ATOM 4225 N N . TYR A 1 557 ? -20.637 0.540 21.802 1.00 96.06 557 TYR A N 1
ATOM 4226 C CA . TYR A 1 557 ? -21.771 -0.072 22.500 1.00 96.06 557 TYR A CA 1
ATOM 4227 C C . TYR A 1 557 ? -21.921 0.525 23.906 1.00 96.06 557 TYR A C 1
ATOM 4229 O O . TYR A 1 557 ? -20.931 0.846 24.569 1.00 96.06 557 TYR A O 1
ATOM 4237 N N . THR A 1 558 ? -23.159 0.627 24.397 1.00 96.81 558 THR A N 1
ATOM 4238 C CA . THR A 1 558 ? -23.404 1.032 25.790 1.00 96.81 558 THR A CA 1
ATOM 4239 C C . THR A 1 558 ? -22.846 -0.007 26.762 1.00 96.81 558 THR A C 1
ATOM 4241 O O . THR A 1 558 ? -22.687 -1.177 26.409 1.00 96.81 558 THR A O 1
ATOM 4244 N N . THR A 1 559 ? -22.590 0.386 28.013 1.00 94.94 559 THR A N 1
ATOM 4245 C CA . THR A 1 559 ? -22.114 -0.539 29.056 1.00 94.94 559 THR A CA 1
ATOM 4246 C C . THR A 1 559 ? -23.019 -1.767 29.185 1.00 94.94 559 THR A C 1
ATOM 4248 O O . THR A 1 559 ? -22.530 -2.892 29.167 1.00 94.94 559 THR A O 1
ATOM 4251 N N . GLU A 1 560 ? -24.340 -1.571 29.200 1.00 96.06 560 GLU A N 1
ATOM 4252 C CA . GLU A 1 560 ? -25.320 -2.663 29.277 1.00 96.06 560 GLU A CA 1
ATOM 4253 C C . GLU A 1 560 ? -25.256 -3.596 28.052 1.00 96.06 560 GLU A C 1
ATOM 4255 O O . GLU A 1 560 ? -25.270 -4.825 28.178 1.00 96.06 560 GLU A O 1
ATOM 4260 N N . GLN A 1 561 ? -25.139 -3.030 26.845 1.00 95.62 561 GLN A N 1
ATOM 4261 C CA . GLN A 1 561 ? -24.987 -3.817 25.621 1.00 95.62 561 GLN A CA 1
ATOM 4262 C C . GLN A 1 561 ? -23.682 -4.618 25.632 1.00 95.62 561 GLN A C 1
ATOM 4264 O O . GLN A 1 561 ? -23.702 -5.810 25.318 1.00 95.62 561 GLN A O 1
ATOM 4269 N N . ALA A 1 562 ? -22.570 -3.989 26.016 1.00 94.44 562 ALA A N 1
ATOM 4270 C CA . ALA A 1 562 ? -21.263 -4.624 26.118 1.00 94.44 562 ALA A CA 1
ATOM 4271 C C . ALA A 1 562 ? -21.279 -5.774 27.138 1.00 94.44 562 ALA A C 1
ATOM 4273 O O . ALA A 1 562 ? -20.806 -6.869 26.838 1.00 94.44 562 ALA A O 1
ATOM 4274 N N . GLU A 1 563 ? -21.887 -5.579 28.310 1.00 93.31 563 GLU A N 1
ATOM 4275 C CA . GLU A 1 563 ? -22.054 -6.633 29.315 1.00 93.31 563 GLU A CA 1
ATOM 4276 C C . GLU A 1 563 ? -22.878 -7.808 28.790 1.00 93.31 563 GLU A C 1
ATOM 4278 O O . GLU A 1 563 ? -22.511 -8.965 29.005 1.00 93.31 563 GLU A O 1
ATOM 4283 N N . ARG A 1 564 ? -23.968 -7.536 28.063 1.00 94.50 564 ARG A N 1
ATOM 4284 C CA . ARG A 1 564 ? -24.789 -8.577 27.433 1.00 94.50 564 ARG A CA 1
ATOM 4285 C C . ARG A 1 564 ? -24.016 -9.344 26.361 1.00 94.50 564 ARG A C 1
ATOM 4287 O O . ARG A 1 564 ? -24.156 -10.564 26.275 1.00 94.50 564 ARG A O 1
ATOM 4294 N N . LEU A 1 565 ? -23.219 -8.650 25.552 1.00 94.31 565 LEU A N 1
ATOM 4295 C CA . LEU A 1 565 ? -22.416 -9.245 24.483 1.00 94.31 565 LEU A CA 1
ATOM 4296 C C . LEU A 1 565 ? -21.227 -10.049 25.021 1.00 94.31 565 LEU A C 1
ATOM 4298 O O . LEU A 1 565 ? -20.834 -11.017 24.384 1.00 94.31 565 LEU A O 1
ATOM 4302 N N . ARG A 1 566 ? -20.698 -9.730 26.206 1.00 93.12 566 ARG A N 1
ATOM 4303 C CA . ARG A 1 566 ? -19.618 -10.495 26.862 1.00 93.12 566 ARG A CA 1
ATOM 4304 C C . ARG A 1 566 ? -20.099 -11.747 27.610 1.00 93.12 566 ARG A C 1
ATOM 4306 O O . ARG A 1 566 ? -19.281 -12.460 28.194 1.00 93.12 566 ARG A O 1
ATOM 4313 N N . ARG A 1 567 ? -21.406 -12.039 27.624 1.00 88.56 567 ARG A N 1
ATOM 4314 C CA . ARG A 1 567 ? -21.935 -13.273 28.233 1.00 88.56 567 ARG A CA 1
ATOM 4315 C C . ARG A 1 567 ? -21.583 -14.485 27.361 1.00 88.56 567 ARG A C 1
ATOM 4317 O O . ARG A 1 567 ? -21.841 -14.410 26.163 1.00 88.56 567 ARG A O 1
ATOM 4324 N N . PRO A 1 568 ? -21.068 -15.588 27.940 1.00 81.19 568 PRO A N 1
ATOM 4325 C CA . PRO A 1 568 ? -20.810 -16.833 27.217 1.00 81.19 568 PRO A CA 1
ATOM 4326 C C . PRO A 1 568 ? -22.011 -17.299 26.387 1.00 81.19 568 PRO A C 1
ATOM 4328 O O . PRO A 1 568 ? -23.149 -17.238 26.856 1.00 81.19 568 PRO A O 1
ATOM 4331 N N . ARG A 1 569 ? -21.738 -17.747 25.159 1.00 72.31 569 ARG A N 1
ATOM 4332 C CA . ARG A 1 569 ? -22.709 -18.251 24.180 1.00 72.31 569 ARG A CA 1
ATOM 4333 C C . ARG A 1 569 ? -22.284 -19.617 23.672 1.00 72.31 569 ARG A C 1
ATOM 4335 O O . ARG A 1 569 ? -21.066 -19.779 23.406 1.00 72.31 569 ARG A O 1
#

Radius of gyration: 31.84 Å; chains: 1; bounding box: 141×79×85 Å

Sequence (569 aa):
MSVSSGGRPPPRSARARRHRTPELRSSPPRSRARLPLDSAGSEPIIGDKGQTGARHSDARRVNAAQERTWFVMRARIIGLWVLLPLTWFIGAQQSSAMLNKWVHPGNETIKESGYQGAQTCSVCHQDALQEITHTVHWALASPIRNVQGLPDGSSWGMANRECALAGSTVPANWTASTKGRATVQAAGCGLCHIGSLASPPMPGKPATDAELATVDCLVCHAKEYAWQKRATLVKDASGVHWGADTSLKAALSITRAPTTEACLRCHEHSFSDDYKRGTPYTPENDVHAEAGLGCMTCHVTEHHRIAKGQYESDMVANDMPDVAVTCTRCHGDTPHGGERADALNLHAGVLACQTCHIPQVSGIVYEDWGKPIRDDIHGKYSALSRYDHIPAIPGAYVPTDTIRKGHPSYIWRVANRGDSKDAQSWMANATASIKTEGARIFPVRGLTQVMLFDKKLKMSDAPGMGFLKDNPQMANFPLLLAPNREVYNSTGDVKAAIDAGMKPYEAWGLKWSGEWMAMEVPGTSYISVNHGVKNAGLPCKACHSRDGVMDYTALGYTTEQAERLRRPR